Protein AF-A0A368GQ94-F1 (afdb_monomer_lite)

Sequence (490 aa):
MELLLSVICYHGDESFLEVWFEQVLTEELKRCPYFSVLSILLNSGTSHPFVESVNFSDLQELSHEGGHSSPRAQMTDLILTYLPSLHGRCTERQLRTAVDFVLRHGSETNNVSFTVAKLINCAGAVADDTLVCQLAADSVIRLVLEQLSASTSGCSVNIVEDQKLFKKEKQRVSEELSNSIDFFLDRSLKKTSALKAAATMLFASIFKSDDKLFAVCIRKMNALARRDDHTALSPAASTIIEAFFDDCLNSLEGLSNVAAIWRDVAAALQVFIVPIKGKSTNDLPHRLCRVLDFVEAPASYSWAWRDVVRLLVLFMSTNWELLDCEEKQQRKIVEKIRTFLSSVLSAVAWKDEEVVRRVSQRWSILFSCWEYIPRSVRPSLMKRLLSEEDLEFLRKLSRRIIVGKVKVDKAVLESALSFYLKYIPSLTDGARQLEEILNWEALVCLQRAGVPLDVALAQLSVGKSHSLQSSISASWMEITRNFCRLLRVL

Foldseek 3Di:
DVVVVVVVPDPDDPPVCVVCCCPVVVVVLLLVLLSLVVVLVPDPDPDDPSLVVRDLVCLVVQDPPDDCPGSLNVLLVVCLVCVLVCVVRHDLVNLLSSLLSNQVVCVVVVNNLVSLVSQLVSVLVVVVDLSSLQSNLVSVLVVLVVVVVVLVPDDDDDDDPVVVVSVVVVVVSVVVVLVSLVSLLVSLLVDDLSSLLSNLSSLLSNVVPDLVSVQSSLLSLLVSLVVCLDDQHDLVSLVSNVVSLVSVQVCCLVHPPSLVRLVSSLSSCLSSQQSNQQDPDPDVCCVFFVCLVVLPPDDQDQLGSSNLSSLLSRLQRGPQVVLLDDDPVSLVSLVSLLVSLVSNLVNDPPVDLVVCASSLSSLLSVLCSLVSRDPVRSLVSVLSSADPVRLVSLQVNLLCLLLPVHDYALSSVLSSVCSCVPHSCSNDPDPPALLVRPALSSVVVCVVNVHDCLVVVVRDDPVSLVVNVVVVVVDDDDSPPVVVVSSVVD

Organism: Ancylostoma caninum (NCBI:txid29170)

Radius of gyration: 31.91 Å; chains: 1; bounding box: 83×35×100 Å

pLDDT: mean 71.87, std 15.3, range [35.41, 94.12]

Secondary structure (DSSP, 8-state):
-HHHHHHHT--S-HHHHHHHIIIIIHHHHHH-HHHHHHHHHH--SS--GGGGG--GGGGGGS---SSTTSHHHHHHHHHHHHHHHHHTTS-HHHHHHHHHHHHHHHHHTT-HHHHHHHHHHHHTTSTT-HHHHHHHHHHHHHHHHHHHHHHHH--SS--SHHHHHHHHHHHHHHHHHHHHHHHHHHHHTTS-HHHHHHHHHHHHHHTTT-HHHHHHHHHHHHHHHTT-TT-PPPHHHHHHHHHHHHHHHHHTTT-TTHHHHHHHHHHHHHHHHHHHHS-S---HHHHHBTTHHHH---S-----HHHHHHHHHHHHHB-GGGGSS--HHHHHHHHHHHHHHHHHHHT---S-HHHHHHHHHHHHHHHHGGGGS-TTTHHHHHHHHS-HHHHHHHHHHHHHHHTTSS---HHHHHHHHHHHHHHHHHHSSS---GGGT--HHHHHHHHHTT---HHHHTTS-HHHHHHHHHHHTTS-SSSHHHHHHHTTT-

Structure (mmCIF, N/CA/C/O backbone):
data_AF-A0A368GQ94-F1
#
_entry.id   AF-A0A368GQ94-F1
#
loop_
_atom_site.group_PDB
_atom_site.id
_atom_site.type_symbol
_atom_site.label_atom_id
_atom_site.label_alt_id
_atom_site.label_comp_id
_atom_site.label_asym_id
_atom_site.label_entity_id
_atom_site.label_seq_id
_atom_site.pdbx_PDB_ins_code
_atom_site.Cartn_x
_atom_site.Cartn_y
_atom_site.Cartn_z
_atom_site.occupancy
_atom_site.B_iso_or_equiv
_atom_site.auth_seq_id
_atom_site.auth_comp_id
_atom_site.auth_asym_id
_atom_site.auth_atom_id
_atom_site.pdbx_PDB_model_num
ATOM 1 N N . MET A 1 1 ? 19.944 -0.666 -56.100 1.00 38.97 1 MET A N 1
ATOM 2 C CA . MET A 1 1 ? 20.494 -2.002 -56.423 1.00 38.97 1 MET A CA 1
ATOM 3 C C . MET A 1 1 ? 20.997 -2.055 -57.862 1.00 38.97 1 MET A C 1
ATOM 5 O O . MET A 1 1 ? 22.127 -2.472 -58.058 1.00 38.97 1 MET A O 1
ATOM 9 N N . GLU A 1 2 ? 20.232 -1.547 -58.837 1.00 36.56 2 GLU A N 1
ATOM 10 C CA . GLU A 1 2 ? 20.682 -1.409 -60.237 1.00 36.56 2 GLU A CA 1
ATOM 11 C C . GLU A 1 2 ? 21.963 -0.586 -60.372 1.00 36.56 2 GLU A C 1
ATOM 13 O O . GLU A 1 2 ? 22.887 -1.057 -61.016 1.00 36.56 2 GLU A O 1
ATOM 18 N N . LEU A 1 3 ? 22.078 0.541 -59.651 1.00 44.66 3 LEU A N 1
ATOM 19 C CA . LEU A 1 3 ? 23.307 1.343 -59.626 1.00 44.66 3 LEU A CA 1
ATOM 20 C C . LEU A 1 3 ? 24.533 0.509 -59.210 1.00 44.66 3 LEU A C 1
ATOM 22 O O . LEU A 1 3 ? 25.573 0.610 -59.845 1.00 44.66 3 LEU A O 1
ATOM 26 N N . LEU A 1 4 ? 24.367 -0.356 -58.197 1.00 44.31 4 LEU A N 1
ATOM 27 C CA . LEU A 1 4 ? 25.395 -1.240 -57.628 1.00 44.31 4 LEU A CA 1
ATOM 28 C C . LEU A 1 4 ? 25.777 -2.379 -58.593 1.00 44.31 4 LEU A C 1
ATOM 30 O O . LEU A 1 4 ? 26.937 -2.767 -58.663 1.00 44.31 4 LEU A O 1
ATOM 34 N N . LEU A 1 5 ? 24.809 -2.875 -59.371 1.00 42.53 5 LEU A N 1
ATOM 35 C CA . LEU A 1 5 ? 25.023 -3.871 -60.426 1.00 42.53 5 LEU A CA 1
ATOM 36 C C . LEU A 1 5 ? 25.717 -3.266 -61.654 1.00 42.53 5 LEU A C 1
ATOM 38 O O . LEU A 1 5 ? 26.592 -3.906 -62.227 1.00 42.53 5 LEU A O 1
ATOM 42 N N . SER A 1 6 ? 25.409 -2.017 -62.018 1.00 43.59 6 SER A N 1
ATOM 43 C CA . SER A 1 6 ? 26.108 -1.311 -63.100 1.00 43.59 6 SER A CA 1
ATOM 44 C C . SER A 1 6 ? 27.577 -1.002 -62.783 1.00 43.59 6 SER A C 1
ATOM 46 O O . SER A 1 6 ? 28.371 -0.893 -63.711 1.00 43.59 6 SER A O 1
ATOM 48 N N . VAL A 1 7 ? 27.963 -0.938 -61.501 1.00 43.91 7 VAL A N 1
ATOM 49 C CA . VAL A 1 7 ? 29.373 -0.779 -61.079 1.00 43.91 7 VAL A CA 1
ATOM 50 C C . VAL A 1 7 ? 30.170 -2.062 -61.284 1.00 43.91 7 VAL A C 1
ATOM 52 O O . VAL A 1 7 ? 31.312 -2.020 -61.723 1.00 43.91 7 VAL A O 1
ATOM 55 N N . ILE A 1 8 ? 29.560 -3.216 -61.004 1.00 43.12 8 ILE A N 1
ATOM 56 C CA . ILE A 1 8 ? 30.218 -4.526 -61.116 1.00 43.12 8 ILE A CA 1
ATOM 57 C C . ILE A 1 8 ? 30.464 -4.903 -62.591 1.00 43.12 8 ILE A C 1
ATOM 59 O O . ILE A 1 8 ? 31.364 -5.682 -62.890 1.00 43.12 8 ILE A O 1
ATOM 63 N N . CYS A 1 9 ? 29.700 -4.337 -63.531 1.00 41.34 9 CYS A N 1
ATOM 64 C CA . CYS A 1 9 ? 29.779 -4.678 -64.953 1.00 41.34 9 CYS A CA 1
ATOM 65 C C . CYS A 1 9 ? 30.718 -3.794 -65.801 1.00 41.34 9 CYS A C 1
ATOM 67 O O . CYS A 1 9 ? 30.824 -4.042 -67.002 1.00 41.34 9 CYS A O 1
ATOM 69 N N . TYR A 1 10 ? 31.401 -2.790 -65.237 1.00 43.69 10 TYR A N 1
ATOM 70 C CA . TYR A 1 10 ? 32.220 -1.841 -66.011 1.00 43.69 10 TYR A CA 1
ATOM 71 C C . TYR A 1 10 ? 33.730 -2.033 -65.755 1.00 43.69 10 TYR A C 1
ATOM 73 O O . TYR A 1 10 ? 34.324 -1.395 -64.894 1.00 43.69 10 TYR A O 1
ATOM 81 N N . HIS A 1 11 ? 34.365 -2.927 -66.520 1.00 44.81 11 HIS A N 1
ATOM 82 C CA . HIS A 1 11 ? 35.791 -3.298 -66.415 1.00 44.81 11 HIS A CA 1
ATOM 83 C C . HIS A 1 11 ? 36.669 -2.567 -67.456 1.00 44.81 11 HIS A C 1
ATOM 85 O O . HIS A 1 11 ? 37.309 -3.201 -68.293 1.00 44.81 11 HIS A O 1
ATOM 91 N N . GLY A 1 12 ? 36.645 -1.230 -67.476 1.00 46.06 12 GLY A N 1
ATOM 92 C CA . GLY A 1 12 ? 37.192 -0.473 -68.614 1.00 46.06 12 GLY A CA 1
ATOM 93 C C . GLY A 1 12 ? 38.326 0.512 -68.349 1.00 46.06 12 GLY A C 1
ATOM 94 O O . GLY A 1 12 ? 39.181 0.652 -69.216 1.00 46.06 12 GLY A O 1
ATOM 95 N N . ASP A 1 13 ? 38.345 1.218 -67.216 1.00 46.72 13 ASP A N 1
ATOM 96 C CA . ASP A 1 13 ? 39.348 2.268 -66.993 1.00 46.72 13 ASP A CA 1
ATOM 97 C C . ASP A 1 13 ? 39.469 2.595 -65.496 1.00 46.72 13 ASP A C 1
ATOM 99 O O . ASP A 1 13 ? 38.607 3.257 -64.916 1.00 46.72 13 ASP A O 1
ATOM 103 N N . GLU A 1 14 ? 40.498 2.053 -64.841 1.00 48.00 14 GLU A N 1
ATOM 104 C CA . GLU A 1 14 ? 40.585 1.987 -63.374 1.00 48.00 14 GLU A CA 1
ATOM 105 C C . GLU A 1 14 ? 40.880 3.345 -62.711 1.00 48.00 14 GLU A C 1
ATOM 107 O O . GLU A 1 14 ? 40.424 3.584 -61.602 1.00 48.00 14 GLU A O 1
ATOM 112 N N . SER A 1 15 ? 41.555 4.285 -63.381 1.00 49.44 15 SER A N 1
ATOM 113 C CA . SER A 1 15 ? 42.120 5.467 -62.695 1.00 49.44 15 SER A CA 1
ATOM 114 C C . SER A 1 15 ? 41.220 6.712 -62.645 1.00 49.44 15 SER A C 1
ATOM 116 O O . SER A 1 15 ? 41.278 7.480 -61.684 1.00 49.44 15 SER A O 1
ATOM 118 N N . PHE A 1 16 ? 40.367 6.932 -63.653 1.00 44.28 16 PHE A N 1
ATOM 119 C CA . PHE A 1 16 ? 39.435 8.071 -63.668 1.00 44.28 16 PHE A CA 1
ATOM 120 C C . PHE A 1 16 ? 38.139 7.755 -62.915 1.00 44.28 16 PHE A C 1
ATOM 122 O O . PHE A 1 16 ? 37.555 8.631 -62.273 1.00 44.28 16 PHE A O 1
ATOM 129 N N . LEU A 1 17 ? 37.710 6.489 -62.965 1.00 45.25 17 LEU A N 1
ATOM 130 C CA . LEU A 1 17 ? 36.562 6.018 -62.208 1.00 45.25 17 LEU A CA 1
ATOM 131 C C . LEU A 1 17 ? 36.881 5.979 -60.718 1.00 45.25 17 LEU A C 1
ATOM 133 O O . LEU A 1 17 ? 36.105 6.578 -60.003 1.00 45.25 17 LEU A O 1
ATOM 137 N N . GLU A 1 18 ? 38.005 5.433 -60.233 1.00 45.84 18 GLU A N 1
ATOM 138 C CA . GLU A 1 18 ? 38.290 5.362 -58.780 1.00 45.84 18 GLU A CA 1
ATOM 139 C C . GLU A 1 18 ? 38.105 6.700 -58.051 1.00 45.84 18 GLU A C 1
ATOM 141 O O . GLU A 1 18 ? 37.356 6.776 -57.082 1.00 45.84 18 GLU A O 1
ATOM 146 N N . VAL A 1 19 ? 38.696 7.782 -58.566 1.00 46.56 19 VAL A N 1
ATOM 147 C CA . VAL A 1 19 ? 38.655 9.099 -57.909 1.00 46.56 19 VAL A CA 1
ATOM 148 C C . VAL A 1 19 ? 37.279 9.760 -58.033 1.00 46.56 19 VAL A C 1
ATOM 150 O O . VAL A 1 19 ? 36.805 10.383 -57.084 1.00 46.56 19 VAL A O 1
ATOM 153 N N . TRP A 1 20 ? 36.600 9.622 -59.178 1.00 44.91 20 TRP A N 1
ATOM 154 C CA . TRP A 1 20 ? 35.266 10.200 -59.371 1.00 44.91 20 TRP A CA 1
ATOM 155 C C . TRP A 1 20 ? 34.172 9.377 -58.671 1.00 44.91 20 TRP A C 1
ATOM 157 O O . TRP A 1 20 ? 33.224 9.949 -58.143 1.00 44.91 20 TRP A O 1
ATOM 167 N N . PHE A 1 21 ? 34.321 8.053 -58.582 1.00 45.09 21 PHE A N 1
ATOM 168 C CA . PHE A 1 21 ? 33.450 7.154 -57.817 1.00 45.09 21 PHE A CA 1
ATOM 169 C C . PHE A 1 21 ? 33.631 7.367 -56.312 1.00 45.09 21 PHE A C 1
ATOM 171 O O . PHE A 1 21 ? 32.644 7.550 -55.601 1.00 45.09 21 PHE A O 1
ATOM 178 N N . GLU A 1 22 ? 34.872 7.424 -55.819 1.00 51.31 22 GLU A N 1
ATOM 179 C CA . GLU A 1 22 ? 35.147 7.721 -54.409 1.00 51.31 22 GLU A CA 1
ATOM 180 C C . GLU A 1 22 ? 34.763 9.144 -54.008 1.00 51.31 22 GLU A C 1
ATOM 182 O O . GLU A 1 22 ? 34.563 9.395 -52.823 1.00 51.31 22 GLU A O 1
ATOM 187 N N . GLN A 1 23 ? 34.649 10.098 -54.932 1.00 53.41 23 GLN A N 1
ATOM 188 C CA . GLN A 1 23 ? 34.221 11.452 -54.577 1.00 53.41 23 GLN A CA 1
ATOM 189 C C . GLN A 1 23 ? 32.723 11.658 -54.796 1.00 53.41 23 GLN A C 1
ATOM 191 O O . GLN A 1 23 ? 32.022 12.036 -53.864 1.00 53.41 23 GLN A O 1
ATOM 196 N N . VAL A 1 24 ? 32.197 11.378 -55.987 1.00 49.06 24 VAL A N 1
ATOM 197 C CA . VAL A 1 24 ? 30.806 11.695 -56.349 1.00 49.06 24 VAL A CA 1
ATOM 198 C C . VAL A 1 24 ? 29.825 10.657 -55.825 1.00 49.06 24 VAL A C 1
ATOM 200 O O . VAL A 1 24 ? 28.805 11.034 -55.247 1.00 49.06 24 VAL A O 1
ATOM 203 N N . LEU A 1 25 ? 30.131 9.360 -55.956 1.00 51.00 25 LEU A N 1
ATOM 204 C CA . LEU A 1 25 ? 29.285 8.339 -55.340 1.00 51.00 25 LEU A CA 1
ATOM 205 C C . LEU A 1 25 ? 29.385 8.427 -53.825 1.00 51.00 25 LEU A C 1
ATOM 207 O O . LEU A 1 25 ? 28.368 8.289 -53.170 1.00 51.00 25 LEU A O 1
ATOM 211 N N . THR A 1 26 ? 30.546 8.731 -53.249 1.00 60.94 26 THR A N 1
ATOM 212 C CA . THR A 1 26 ? 30.624 8.928 -51.798 1.00 60.94 26 THR A CA 1
ATOM 213 C C . THR A 1 26 ? 29.802 10.133 -51.351 1.00 60.94 26 THR A C 1
ATOM 215 O O . THR A 1 26 ? 29.112 10.009 -50.352 1.00 60.94 26 THR A O 1
ATOM 218 N N . GLU A 1 27 ? 29.789 11.265 -52.065 1.00 60.91 27 GLU A N 1
ATOM 219 C CA . GLU A 1 27 ? 28.934 12.416 -51.714 1.00 60.91 27 GLU A CA 1
ATOM 220 C C . GLU A 1 27 ? 27.429 12.140 -51.878 1.00 60.91 27 GLU A C 1
ATOM 222 O O . GLU A 1 27 ? 26.647 12.494 -50.998 1.00 60.91 27 GLU A O 1
ATOM 227 N N . GLU A 1 28 ? 26.995 11.450 -52.936 1.00 60.22 28 GLU A N 1
ATOM 228 C CA . GLU A 1 28 ? 25.575 11.093 -53.108 1.00 60.22 28 GLU A CA 1
ATOM 229 C C . GLU A 1 28 ? 25.138 9.929 -52.200 1.00 60.22 28 GLU A C 1
ATOM 231 O O . GLU A 1 28 ? 24.045 9.942 -51.634 1.00 60.22 28 GLU A O 1
ATOM 236 N N . LEU A 1 29 ? 26.005 8.940 -51.965 1.00 60.94 29 LEU A N 1
ATOM 237 C CA . LEU A 1 29 ? 25.765 7.878 -50.985 1.00 60.94 29 LEU A CA 1
ATOM 238 C C . LEU A 1 29 ? 25.781 8.433 -49.554 1.00 60.94 29 LEU A C 1
ATOM 240 O O . LEU A 1 29 ? 24.984 7.974 -48.742 1.00 60.94 29 LEU A O 1
ATOM 244 N N . LYS A 1 30 ? 26.599 9.451 -49.245 1.00 60.06 30 LYS A N 1
ATOM 245 C CA . LYS A 1 30 ? 26.559 10.190 -47.965 1.00 60.06 30 LYS A CA 1
ATOM 246 C C . LYS A 1 30 ? 25.212 10.878 -47.740 1.00 60.06 30 LYS A C 1
ATOM 248 O O . LYS A 1 30 ? 24.785 11.007 -46.596 1.00 60.06 30 LYS A O 1
ATOM 253 N N . ARG A 1 31 ? 24.539 11.316 -48.810 1.00 63.47 31 ARG A N 1
ATOM 254 C CA . ARG A 1 31 ? 23.189 11.898 -48.737 1.00 63.47 31 ARG A CA 1
ATOM 255 C C . ARG A 1 31 ? 22.095 10.851 -48.591 1.00 63.47 31 ARG A C 1
ATOM 257 O O . ARG A 1 31 ? 20.986 11.194 -48.200 1.00 63.47 31 ARG A O 1
ATOM 264 N N . CYS A 1 32 ? 22.378 9.583 -48.889 1.00 70.00 32 CYS A N 1
ATOM 265 C CA . CYS A 1 32 ? 21.409 8.517 -48.712 1.00 70.00 32 CYS A CA 1
ATOM 266 C C . CYS A 1 32 ? 21.390 8.056 -47.243 1.00 70.00 32 CYS A C 1
ATOM 268 O O . CYS A 1 32 ? 22.355 7.434 -46.785 1.00 70.00 32 CYS A O 1
ATOM 270 N N . PRO A 1 33 ? 20.272 8.231 -46.512 1.00 66.88 33 PRO A N 1
ATOM 271 C CA . PRO A 1 33 ? 20.179 7.852 -45.098 1.00 66.88 33 PRO A CA 1
ATOM 272 C C . PRO A 1 33 ? 20.474 6.365 -44.871 1.00 66.88 33 PRO A C 1
ATOM 274 O O . PRO A 1 33 ? 20.993 5.969 -43.826 1.00 66.88 33 PRO A O 1
ATOM 277 N N . TYR A 1 34 ? 20.183 5.541 -45.886 1.00 69.56 34 TYR A N 1
ATOM 278 C CA . TYR A 1 34 ? 20.464 4.114 -45.878 1.00 69.56 34 TYR A CA 1
ATOM 279 C C . TYR A 1 34 ? 21.963 3.808 -45.779 1.00 69.56 34 TYR A C 1
ATOM 281 O O . TYR A 1 34 ? 22.401 3.047 -44.915 1.00 69.56 34 TYR A O 1
ATOM 289 N N . PHE A 1 35 ? 22.761 4.440 -46.636 1.00 70.44 35 PHE A N 1
ATOM 290 C CA . PHE A 1 35 ? 24.208 4.245 -46.684 1.00 70.44 35 PHE A CA 1
ATOM 291 C C . PHE A 1 35 ? 24.924 4.909 -45.509 1.00 70.44 35 PHE A C 1
ATOM 293 O O . PHE A 1 35 ? 25.956 4.408 -45.066 1.00 70.44 35 PHE A O 1
ATOM 300 N N . SER A 1 36 ? 24.354 5.964 -44.933 1.00 67.56 36 SER A N 1
ATOM 301 C CA . SER A 1 36 ? 24.913 6.610 -43.746 1.00 67.56 36 SER A CA 1
ATOM 302 C C . SER A 1 36 ? 24.890 5.698 -42.517 1.00 67.56 36 SER A C 1
ATOM 304 O O . SER A 1 36 ? 25.900 5.583 -41.827 1.00 67.56 36 SER A O 1
ATOM 306 N N . VAL A 1 37 ? 23.809 4.949 -42.277 1.00 66.19 37 VAL A N 1
ATOM 307 C CA . VAL A 1 37 ? 23.797 3.943 -41.193 1.00 66.19 37 VAL A CA 1
ATOM 308 C C . VAL A 1 37 ? 24.712 2.766 -41.525 1.00 66.19 37 VAL A C 1
ATOM 310 O O . VAL A 1 37 ? 25.451 2.290 -40.665 1.00 66.19 37 VAL A O 1
ATOM 313 N N . LEU A 1 38 ? 24.720 2.320 -42.783 1.00 69.62 38 LEU A N 1
ATOM 314 C CA . LEU A 1 38 ? 25.567 1.214 -43.229 1.00 69.62 38 LEU A CA 1
ATOM 315 C C . LEU A 1 38 ? 27.065 1.544 -43.111 1.00 69.62 38 LEU A C 1
ATOM 317 O O . LEU A 1 38 ? 27.851 0.688 -42.717 1.00 69.62 38 LEU A O 1
ATOM 321 N N . SER A 1 39 ? 27.464 2.789 -43.370 1.00 66.56 39 SER A N 1
ATOM 322 C CA . SER A 1 39 ? 28.856 3.238 -43.240 1.00 66.56 39 SER A CA 1
ATOM 323 C C . SER A 1 39 ? 29.331 3.281 -41.783 1.00 66.56 39 SER A C 1
ATOM 325 O O . SER A 1 39 ? 30.476 2.925 -41.510 1.00 66.56 39 SER A O 1
ATOM 327 N N . ILE A 1 40 ? 28.454 3.610 -40.826 1.00 65.69 40 ILE A N 1
ATOM 328 C CA . ILE A 1 40 ? 28.753 3.500 -39.385 1.00 65.69 40 ILE A CA 1
ATOM 329 C C . ILE A 1 40 ? 28.998 2.033 -38.988 1.00 65.69 40 ILE A C 1
ATOM 331 O O . ILE A 1 40 ? 29.872 1.735 -38.168 1.00 65.69 40 ILE A O 1
ATOM 335 N N . LEU A 1 41 ? 28.244 1.103 -39.580 1.00 63.56 41 LEU A N 1
ATOM 336 C CA . LEU A 1 41 ? 28.373 -0.329 -39.306 1.00 63.56 41 LEU A CA 1
ATOM 337 C C . LEU A 1 41 ? 29.641 -0.934 -39.911 1.00 63.56 41 LEU A C 1
ATOM 339 O O . LEU A 1 41 ? 30.338 -1.700 -39.239 1.00 63.56 41 LEU A O 1
ATOM 343 N N . LEU A 1 42 ? 29.952 -0.568 -41.155 1.00 63.72 42 LEU A N 1
ATOM 344 C CA . LEU A 1 42 ? 31.095 -1.097 -41.899 1.00 63.72 42 LEU A CA 1
ATOM 345 C C . LEU A 1 42 ? 32.439 -0.493 -41.466 1.00 63.72 42 LEU A C 1
ATOM 347 O O . LEU A 1 42 ? 33.466 -1.153 -41.609 1.00 63.72 42 LEU A O 1
ATOM 351 N N . ASN A 1 43 ? 32.462 0.710 -40.887 1.00 65.69 43 ASN A N 1
ATOM 352 C CA . ASN A 1 43 ? 33.703 1.319 -40.409 1.00 65.69 43 ASN A CA 1
ATOM 353 C C . ASN A 1 43 ? 34.148 0.718 -39.067 1.00 65.69 43 ASN A C 1
ATOM 355 O O . ASN A 1 43 ? 33.641 1.060 -37.999 1.00 65.69 43 ASN A O 1
ATOM 359 N N . SER A 1 44 ? 35.125 -0.190 -39.120 1.00 46.50 44 SER A N 1
ATOM 360 C CA . SER A 1 44 ? 35.720 -0.866 -37.957 1.00 46.50 44 SER A CA 1
ATOM 361 C C . SER A 1 44 ? 36.938 -0.151 -37.350 1.00 46.50 44 SER A C 1
ATOM 363 O O . SER A 1 44 ? 37.534 -0.684 -36.416 1.00 46.50 44 SER A O 1
ATOM 365 N N . GLY A 1 45 ? 37.334 1.016 -37.870 1.00 49.81 45 GLY A N 1
ATOM 366 C CA . GLY A 1 45 ? 38.562 1.730 -37.496 1.00 49.81 45 GLY A CA 1
ATOM 367 C C . GLY A 1 45 ? 38.305 3.070 -36.804 1.00 49.81 45 GLY A C 1
ATOM 368 O O . GLY A 1 45 ? 37.387 3.802 -37.163 1.00 49.81 45 GLY A O 1
ATOM 369 N N . THR A 1 46 ? 39.123 3.374 -35.797 1.00 46.25 46 THR A N 1
ATOM 370 C CA . THR A 1 46 ? 39.064 4.566 -34.941 1.00 46.25 46 THR A CA 1
ATOM 371 C C . THR A 1 46 ? 38.971 5.883 -35.715 1.00 46.25 46 THR A C 1
ATOM 373 O O . THR A 1 46 ? 39.797 6.161 -36.581 1.00 46.25 46 THR A O 1
ATOM 376 N N . SER A 1 47 ? 38.002 6.711 -35.302 1.00 48.50 47 SER A N 1
ATOM 377 C CA . SER A 1 47 ? 37.929 8.166 -35.505 1.00 48.50 47 SER A CA 1
ATOM 378 C C . SER A 1 47 ? 38.060 8.651 -36.951 1.00 48.50 47 SER A C 1
ATOM 380 O O . SER A 1 47 ? 39.028 9.323 -37.301 1.00 48.50 47 SER A O 1
ATOM 382 N N . HIS A 1 48 ? 37.038 8.396 -37.770 1.00 49.47 48 HIS A N 1
ATOM 383 C CA . HIS A 1 48 ? 36.789 9.248 -38.931 1.00 49.47 48 HIS A CA 1
ATOM 384 C C . HIS A 1 48 ? 35.818 10.379 -38.537 1.00 49.47 48 HIS A C 1
ATOM 386 O O . HIS A 1 48 ? 34.759 10.079 -37.979 1.00 49.47 48 HIS A O 1
ATOM 392 N N . PRO A 1 49 ? 36.102 11.655 -38.874 1.00 52.09 49 PRO A N 1
ATOM 393 C CA . PRO A 1 49 ? 35.204 12.797 -38.626 1.00 52.09 49 PRO A CA 1
ATOM 394 C C . PRO A 1 49 ? 33.819 12.673 -39.294 1.00 52.09 49 PRO A C 1
ATOM 396 O O . PRO A 1 49 ? 32.921 13.458 -39.015 1.00 52.09 49 PRO A O 1
ATOM 399 N N . PHE A 1 50 ? 33.619 11.666 -40.149 1.00 50.47 50 PHE A N 1
ATOM 400 C CA . PHE A 1 50 ? 32.352 11.389 -40.829 1.00 50.47 50 PHE A CA 1
ATOM 401 C C . PHE A 1 50 ? 31.232 10.892 -39.908 1.00 50.47 50 PHE A C 1
ATOM 403 O O . PHE A 1 50 ? 30.062 11.052 -40.244 1.00 50.47 50 PHE A O 1
ATOM 410 N N . VAL A 1 51 ? 31.544 10.304 -38.748 1.00 52.25 51 VAL A N 1
ATOM 411 C CA . VAL A 1 51 ? 30.500 9.787 -37.843 1.00 52.25 51 VAL A CA 1
ATOM 412 C C . VAL A 1 51 ? 29.707 10.929 -37.195 1.00 52.25 51 VAL A C 1
ATOM 414 O O . VAL A 1 51 ? 28.530 10.753 -36.896 1.00 52.25 51 VAL A O 1
ATOM 417 N N . GLU A 1 52 ? 30.292 12.121 -37.046 1.00 50.78 52 GLU A N 1
ATOM 418 C CA . GLU A 1 52 ? 29.603 13.291 -36.482 1.00 50.78 52 GLU A CA 1
ATOM 419 C C . GLU A 1 52 ? 28.633 13.967 -37.466 1.00 50.78 52 GLU A C 1
ATOM 421 O O . GLU A 1 52 ? 27.724 14.670 -37.029 1.00 50.78 52 GLU A O 1
ATOM 426 N N . SER A 1 53 ? 28.765 13.730 -38.778 1.00 55.06 53 SER A N 1
ATOM 427 C CA . SER A 1 53 ? 27.926 14.372 -39.801 1.00 55.06 53 SER A CA 1
ATOM 428 C C . SER A 1 53 ? 26.695 13.560 -40.213 1.00 55.06 53 SER A C 1
ATOM 430 O O . SER A 1 53 ? 25.894 14.045 -41.010 1.00 55.06 53 SER A O 1
ATOM 432 N N . VAL A 1 54 ? 26.524 12.329 -39.714 1.00 59.94 54 VAL A N 1
ATOM 433 C CA . VAL A 1 54 ? 25.351 11.511 -40.056 1.00 59.94 54 VAL A CA 1
ATOM 434 C C . VAL A 1 54 ? 24.129 12.024 -39.304 1.00 59.94 54 VAL A C 1
ATOM 436 O O . VAL A 1 54 ? 23.974 11.802 -38.097 1.00 59.94 54 VAL A O 1
ATOM 439 N N . ASN A 1 55 ? 23.242 12.688 -40.041 1.00 66.25 55 ASN A N 1
ATOM 440 C CA . ASN A 1 55 ? 21.975 13.157 -39.522 1.00 66.25 55 ASN A CA 1
ATOM 441 C C . ASN A 1 55 ? 20.925 12.041 -39.587 1.00 66.25 55 ASN A C 1
ATOM 443 O O . ASN A 1 55 ? 20.274 11.799 -40.599 1.00 66.25 55 ASN A O 1
ATOM 447 N N . PHE A 1 56 ? 20.737 11.343 -38.470 1.00 66.50 56 PHE A N 1
ATOM 448 C CA . PHE A 1 56 ? 19.740 10.276 -38.371 1.00 66.50 56 PHE A CA 1
ATOM 449 C C . PHE A 1 56 ? 18.290 10.774 -38.554 1.00 66.50 56 PHE A C 1
ATOM 451 O O . PHE A 1 56 ? 17.394 9.940 -38.685 1.00 66.50 56 PHE A O 1
ATOM 458 N N . SER A 1 57 ? 18.016 12.091 -38.577 1.00 67.62 57 SER A N 1
ATOM 459 C CA . SER A 1 57 ? 16.674 12.584 -38.932 1.00 67.62 57 SER A CA 1
ATOM 460 C C . SER A 1 57 ? 16.277 12.209 -40.354 1.00 67.62 57 SER A C 1
ATOM 462 O O . SER A 1 57 ? 15.097 11.983 -40.607 1.00 67.62 57 SER A O 1
ATOM 464 N N . ASP A 1 58 ? 17.258 12.059 -41.240 1.00 75.31 58 ASP A N 1
ATOM 465 C CA . ASP A 1 58 ? 17.039 11.800 -42.661 1.00 75.31 58 ASP A CA 1
ATOM 466 C C . ASP A 1 58 ? 16.510 10.369 -42.875 1.00 75.31 58 ASP A C 1
ATOM 468 O O . ASP A 1 58 ? 15.885 10.061 -43.886 1.00 75.31 58 ASP A O 1
ATOM 472 N N . LEU A 1 59 ? 16.638 9.488 -41.869 1.00 74.44 59 LEU A N 1
ATOM 473 C CA . LEU A 1 59 ? 15.973 8.181 -41.862 1.00 74.44 59 LEU A CA 1
ATOM 474 C C . LEU A 1 59 ? 14.453 8.299 -42.001 1.00 74.44 59 LEU A C 1
ATOM 476 O O . LEU A 1 59 ? 13.817 7.399 -42.549 1.00 74.44 59 LEU A O 1
ATOM 480 N N . GLN A 1 60 ? 13.860 9.399 -41.531 1.00 72.69 60 GLN A N 1
ATOM 481 C CA . GLN A 1 60 ? 12.417 9.621 -41.632 1.00 72.69 60 GLN A CA 1
ATOM 482 C C . GLN A 1 60 ? 11.961 9.856 -43.077 1.00 72.69 60 GLN A C 1
ATOM 484 O O . GLN A 1 60 ? 10.790 9.611 -43.366 1.00 72.69 60 GLN A O 1
ATOM 489 N N . GLU A 1 61 ? 12.871 10.248 -43.971 1.00 79.19 61 GLU A N 1
ATOM 490 C CA . GLU A 1 61 ? 12.606 10.514 -45.390 1.00 79.19 61 GLU A CA 1
ATOM 491 C C . GLU A 1 61 ? 12.636 9.244 -46.256 1.00 79.19 61 GLU A C 1
ATOM 493 O O . GLU A 1 61 ? 12.268 9.280 -47.430 1.00 79.19 61 GLU A O 1
ATOM 498 N N . LEU A 1 62 ? 13.039 8.096 -45.692 1.00 80.69 62 LEU A N 1
ATOM 499 C CA . LEU A 1 62 ? 13.003 6.818 -46.404 1.00 80.69 62 LEU A CA 1
ATOM 500 C C . LEU A 1 62 ? 11.565 6.474 -46.823 1.00 80.69 62 LEU A C 1
ATOM 502 O O . LEU A 1 62 ? 10.635 6.559 -46.013 1.00 80.69 62 LEU A O 1
ATOM 506 N N . SER A 1 63 ? 11.402 6.046 -48.080 1.00 74.94 63 SER A N 1
ATOM 507 C CA . SER A 1 63 ? 10.097 5.815 -48.706 1.00 74.94 63 SER 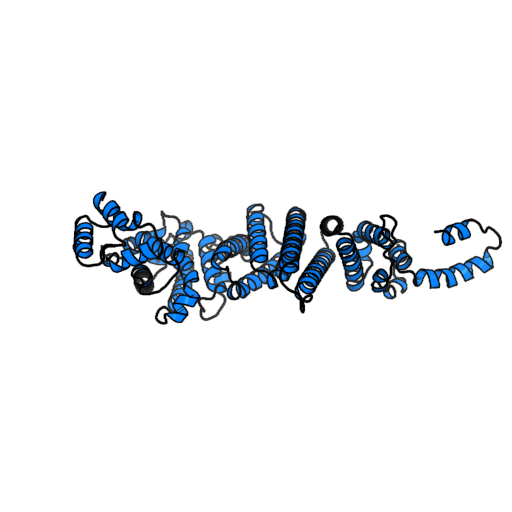A CA 1
ATOM 508 C C . SER A 1 63 ? 9.234 4.791 -47.954 1.00 74.94 63 SER A C 1
ATOM 510 O O . SER A 1 63 ? 9.713 3.780 -47.434 1.00 74.94 63 SER A O 1
ATOM 512 N N . HIS A 1 64 ? 7.925 5.058 -47.920 1.00 71.00 64 HIS A N 1
ATOM 513 C CA . HIS A 1 64 ? 6.905 4.228 -47.266 1.00 71.00 64 HIS A CA 1
ATOM 514 C C . HIS A 1 64 ? 6.380 3.079 -48.143 1.00 71.00 64 HIS A C 1
ATOM 516 O O . HIS A 1 64 ? 5.309 2.546 -47.858 1.00 71.00 64 HIS A O 1
ATOM 522 N N . GLU A 1 65 ? 7.075 2.701 -49.219 1.00 70.56 65 GLU A N 1
ATOM 523 C CA . GLU A 1 65 ? 6.572 1.685 -50.153 1.00 70.56 65 GLU A CA 1
ATOM 524 C C . GLU A 1 65 ? 6.227 0.384 -49.411 1.00 70.56 65 GLU A C 1
ATOM 526 O O . GLU A 1 65 ? 7.077 -0.243 -48.784 1.00 70.56 65 GLU A O 1
ATOM 531 N N . GLY A 1 66 ? 4.939 0.031 -49.403 1.00 53.66 66 GLY A N 1
ATOM 532 C CA . GLY A 1 66 ? 4.377 -0.968 -48.499 1.00 53.66 66 GLY A CA 1
ATOM 533 C C . GLY A 1 66 ? 4.828 -2.386 -48.838 1.00 53.66 66 GLY A C 1
ATOM 534 O O . GLY A 1 66 ? 4.298 -3.008 -49.754 1.00 53.66 66 GLY A O 1
ATOM 535 N N . GLY A 1 67 ? 5.780 -2.917 -48.074 1.00 66.31 67 GLY A N 1
ATOM 536 C CA . GLY A 1 67 ? 6.217 -4.309 -48.163 1.00 66.31 67 GLY A CA 1
ATOM 537 C C . GLY A 1 67 ? 7.413 -4.621 -47.262 1.00 66.31 67 GLY A C 1
ATOM 538 O O . GLY A 1 67 ? 8.134 -3.724 -46.819 1.00 66.31 67 GLY A O 1
ATOM 539 N N . HIS A 1 68 ? 7.662 -5.912 -47.017 1.00 60.75 68 HIS A N 1
ATOM 540 C CA . HIS A 1 68 ? 8.838 -6.399 -46.272 1.00 60.75 68 HIS A CA 1
ATOM 541 C C . HIS A 1 68 ? 10.180 -6.048 -46.943 1.00 60.75 68 HIS A C 1
ATOM 543 O O . HIS A 1 68 ? 11.228 -6.137 -46.315 1.00 60.75 68 HIS A O 1
ATOM 549 N N . SER A 1 69 ? 10.150 -5.624 -48.207 1.00 70.25 69 SER A N 1
ATOM 550 C CA . SER A 1 69 ? 11.302 -5.153 -48.977 1.00 70.25 69 SER A CA 1
ATOM 551 C C . SER A 1 69 ? 11.487 -3.633 -48.948 1.00 70.25 69 SER A C 1
ATOM 553 O O . SER A 1 69 ? 12.335 -3.127 -49.679 1.00 70.25 69 SER A O 1
ATOM 555 N N . SER A 1 70 ? 10.708 -2.896 -48.148 1.00 83.88 70 SER A N 1
ATOM 556 C CA . SER A 1 70 ? 10.849 -1.441 -48.068 1.00 83.88 70 SER A CA 1
ATOM 557 C C . SER A 1 70 ? 12.212 -1.044 -47.483 1.00 83.88 70 SER A C 1
ATOM 559 O O . SER A 1 70 ? 12.707 -1.713 -46.566 1.00 83.88 70 SER A O 1
ATOM 561 N N . PRO A 1 71 ? 12.815 0.068 -47.942 1.00 79.88 71 PRO A N 1
ATOM 562 C CA . PRO A 1 71 ? 14.049 0.587 -47.356 1.00 79.88 71 PRO A CA 1
ATOM 563 C C . PRO A 1 71 ? 13.931 0.832 -45.844 1.00 79.88 71 PRO A C 1
ATOM 565 O O . PRO A 1 71 ? 14.893 0.612 -45.111 1.00 79.88 71 PRO A O 1
ATOM 568 N N . ARG A 1 72 ? 12.739 1.217 -45.353 1.00 85.56 72 ARG A N 1
ATOM 569 C CA . ARG A 1 72 ? 12.464 1.389 -43.915 1.00 85.56 72 ARG A CA 1
ATOM 570 C C . ARG A 1 72 ? 12.500 0.071 -43.141 1.00 85.56 72 ARG A C 1
ATOM 572 O O . ARG A 1 72 ? 13.082 0.033 -42.057 1.00 85.56 72 ARG A O 1
ATOM 579 N N . ALA A 1 73 ? 11.920 -0.999 -43.688 1.00 84.94 73 ALA A N 1
ATOM 580 C CA . ALA A 1 73 ? 11.935 -2.320 -43.058 1.00 84.94 73 ALA A CA 1
ATOM 581 C C . ALA A 1 73 ? 13.358 -2.890 -43.006 1.00 84.94 73 ALA A C 1
ATOM 583 O O . ALA A 1 73 ? 13.813 -3.309 -41.942 1.00 84.94 73 ALA A O 1
ATOM 584 N N . GLN A 1 74 ? 14.096 -2.804 -44.119 1.00 83.44 74 GLN A N 1
ATOM 585 C CA . GLN A 1 74 ? 15.498 -3.230 -44.186 1.00 83.44 74 GLN A CA 1
ATOM 586 C C . GLN A 1 74 ? 16.371 -2.446 -43.205 1.00 83.44 74 GLN A C 1
ATOM 588 O O . GLN A 1 74 ? 17.163 -3.036 -42.475 1.00 83.44 74 GLN A O 1
ATOM 593 N N . MET A 1 75 ? 16.187 -1.124 -43.135 1.00 85.31 75 MET A N 1
ATOM 594 C CA . MET A 1 75 ? 16.901 -0.279 -42.182 1.00 85.31 75 MET A CA 1
ATOM 595 C C . MET A 1 75 ? 16.553 -0.621 -40.732 1.00 85.31 75 MET A C 1
ATOM 597 O O . MET A 1 75 ? 17.432 -0.686 -39.878 1.00 85.31 75 MET A O 1
ATOM 601 N N . THR A 1 76 ? 15.277 -0.877 -40.447 1.00 86.19 76 THR A N 1
ATOM 602 C CA . THR A 1 76 ? 14.833 -1.289 -39.113 1.00 86.19 76 THR A CA 1
ATOM 603 C C . THR A 1 76 ? 15.498 -2.596 -38.695 1.00 86.19 76 THR A C 1
ATOM 605 O O . THR A 1 76 ? 16.043 -2.679 -37.594 1.00 86.19 76 THR A O 1
ATOM 608 N N . ASP A 1 77 ? 15.517 -3.602 -39.571 1.00 84.50 77 ASP A N 1
ATOM 609 C CA . ASP A 1 77 ? 16.186 -4.872 -39.291 1.00 84.50 77 ASP A CA 1
ATOM 610 C C . ASP A 1 77 ? 17.707 -4.708 -39.162 1.00 84.50 77 ASP A C 1
ATOM 612 O O . ASP A 1 77 ? 18.309 -5.333 -38.288 1.00 84.50 77 ASP A O 1
ATOM 616 N N . LEU A 1 78 ? 18.328 -3.831 -39.956 1.00 83.62 78 LEU A N 1
ATOM 617 C CA . LEU A 1 78 ? 19.753 -3.509 -39.867 1.00 83.62 78 LEU A CA 1
ATOM 618 C C . LEU A 1 78 ? 20.097 -2.874 -38.508 1.00 83.62 78 LEU A C 1
ATOM 620 O O . LEU A 1 78 ? 20.976 -3.367 -37.802 1.00 83.62 78 LEU A O 1
ATOM 624 N N . ILE A 1 79 ? 19.367 -1.828 -38.101 1.00 85.00 79 ILE A N 1
ATOM 625 C CA . ILE A 1 79 ? 19.556 -1.165 -36.802 1.00 85.00 79 ILE A CA 1
ATOM 626 C C . ILE A 1 79 ? 19.360 -2.169 -35.670 1.00 85.00 79 ILE A C 1
ATOM 628 O O . ILE A 1 79 ? 20.194 -2.240 -34.774 1.00 85.00 79 ILE A O 1
ATOM 632 N N . LEU A 1 80 ? 18.292 -2.972 -35.711 1.00 82.94 80 LEU A N 1
ATOM 633 C CA . LEU A 1 80 ? 18.024 -3.982 -34.689 1.00 82.94 80 LEU A CA 1
ATOM 634 C C . LEU A 1 80 ? 19.148 -5.018 -34.612 1.00 82.94 80 LEU A C 1
ATOM 636 O O . LEU A 1 80 ? 19.611 -5.327 -33.518 1.00 82.94 80 LEU A O 1
ATOM 640 N N . THR A 1 81 ? 19.617 -5.523 -35.751 1.00 83.06 81 THR A N 1
ATOM 641 C CA . THR A 1 81 ? 20.661 -6.558 -35.811 1.00 83.06 81 THR A CA 1
ATOM 642 C C . THR A 1 81 ? 21.989 -6.063 -35.243 1.00 83.06 81 THR A C 1
ATOM 644 O O . THR A 1 81 ? 22.668 -6.805 -34.535 1.00 83.06 81 THR A O 1
ATOM 647 N N . TYR A 1 82 ? 22.343 -4.803 -35.503 1.00 81.44 82 TYR A N 1
ATOM 648 C CA . TYR A 1 82 ? 23.646 -4.248 -35.141 1.00 81.44 82 TYR A CA 1
ATOM 649 C C . TYR A 1 82 ? 23.617 -3.242 -33.984 1.00 81.44 82 TYR A C 1
ATOM 651 O O . TYR A 1 82 ? 24.645 -2.638 -33.674 1.00 81.44 82 TYR A O 1
ATOM 659 N N . LEU A 1 83 ? 22.483 -3.087 -33.295 1.00 81.06 83 LEU A N 1
ATOM 660 C CA . LEU A 1 83 ? 22.344 -2.187 -32.146 1.00 81.06 83 LEU A CA 1
ATOM 661 C C . LEU A 1 83 ? 23.455 -2.365 -31.089 1.00 81.06 83 LEU A C 1
ATOM 663 O O . LEU A 1 83 ? 23.984 -1.348 -30.634 1.00 81.06 83 LEU A O 1
ATOM 667 N N . PRO A 1 84 ? 23.890 -3.598 -30.738 1.00 78.06 84 PRO A N 1
ATOM 668 C CA . PRO A 1 84 ? 25.005 -3.790 -29.809 1.00 78.06 84 PRO A CA 1
ATOM 669 C C . PRO A 1 84 ? 26.319 -3.152 -30.269 1.00 78.06 84 PRO A C 1
ATOM 671 O O . PRO A 1 84 ? 27.078 -2.632 -29.457 1.00 78.06 84 PRO A O 1
ATOM 674 N N . SER A 1 85 ? 26.587 -3.166 -31.575 1.00 76.00 85 SER A N 1
ATOM 675 C CA . SER A 1 85 ? 27.793 -2.579 -32.162 1.00 76.00 85 SER A CA 1
ATOM 676 C C . SER A 1 85 ? 27.673 -1.067 -32.345 1.00 76.00 85 SER A C 1
ATOM 678 O O . SER A 1 85 ? 28.666 -0.359 -32.187 1.00 76.00 85 SER A O 1
ATOM 680 N N . LEU A 1 86 ? 26.468 -0.566 -32.641 1.00 75.44 86 LEU A N 1
ATOM 681 C CA . LEU A 1 86 ? 26.184 0.869 -32.724 1.00 75.44 86 LEU A CA 1
ATOM 682 C C . LEU A 1 86 ? 26.381 1.555 -31.373 1.00 75.44 86 LEU A C 1
ATOM 684 O O . LEU A 1 86 ? 26.871 2.680 -31.332 1.00 75.44 86 LEU A O 1
ATOM 688 N N . HIS A 1 87 ? 26.051 0.871 -30.275 1.00 74.88 87 HIS A N 1
ATOM 689 C CA . HIS A 1 87 ? 26.145 1.433 -28.932 1.00 74.88 87 HIS A CA 1
ATOM 690 C C . HIS A 1 87 ? 27.524 2.043 -28.621 1.00 74.88 87 HIS A C 1
ATOM 692 O O . HIS A 1 87 ? 27.608 3.179 -28.172 1.00 74.88 87 HIS A O 1
ATOM 698 N N . GLY A 1 88 ? 28.612 1.326 -28.920 1.00 73.69 88 GLY A N 1
ATOM 699 C CA . GLY A 1 88 ? 29.974 1.809 -28.659 1.00 73.69 88 GLY A CA 1
ATOM 700 C C . GLY A 1 88 ? 30.528 2.784 -29.704 1.00 73.69 88 GLY A C 1
ATOM 701 O O . GLY A 1 88 ? 31.669 3.221 -29.573 1.00 73.69 88 GLY A O 1
ATOM 702 N N . ARG A 1 89 ? 29.773 3.078 -30.771 1.00 74.75 89 ARG A N 1
ATOM 703 C CA . ARG A 1 89 ? 30.244 3.847 -31.939 1.00 74.75 89 ARG A CA 1
ATOM 704 C C . ARG A 1 89 ? 29.434 5.108 -32.220 1.00 74.75 89 ARG A C 1
ATOM 706 O O . ARG A 1 89 ? 29.901 5.973 -32.954 1.00 74.75 89 ARG A O 1
ATOM 713 N N . CYS A 1 90 ? 28.231 5.205 -31.671 1.00 74.75 90 CYS A N 1
ATOM 714 C CA . CYS A 1 90 ? 27.322 6.319 -31.881 1.00 74.75 90 CYS A CA 1
ATOM 715 C C . CYS A 1 90 ? 27.245 7.205 -30.638 1.00 74.75 90 CYS A C 1
ATOM 717 O O . CYS A 1 90 ? 27.325 6.736 -29.506 1.00 74.75 90 CYS A O 1
ATOM 719 N N . THR A 1 91 ? 27.014 8.498 -30.853 1.00 79.75 91 THR A N 1
ATOM 720 C CA . THR A 1 91 ? 26.625 9.405 -29.767 1.00 79.75 91 THR A CA 1
ATOM 721 C C . THR A 1 91 ? 25.240 9.033 -29.223 1.00 79.75 91 THR A C 1
ATOM 723 O O . THR A 1 91 ? 24.415 8.446 -29.931 1.00 79.75 91 THR A O 1
ATOM 726 N N . GLU A 1 92 ? 24.931 9.440 -27.988 1.00 75.88 92 GLU A N 1
ATOM 727 C CA . GLU A 1 92 ? 23.608 9.230 -27.380 1.00 75.88 92 GLU A CA 1
ATOM 728 C C . GLU A 1 92 ? 22.471 9.743 -28.282 1.00 75.88 92 GLU A C 1
ATOM 730 O O . GLU A 1 92 ? 21.460 9.068 -28.482 1.00 75.88 92 GLU A O 1
ATOM 735 N N . ARG A 1 93 ? 22.656 10.921 -28.891 1.00 77.44 93 ARG A N 1
ATOM 736 C CA . ARG A 1 93 ? 21.674 11.532 -29.798 1.00 77.44 93 ARG A CA 1
ATOM 737 C C . ARG A 1 93 ? 21.410 10.666 -31.034 1.00 77.44 93 ARG A C 1
ATOM 739 O O . ARG A 1 93 ? 20.263 10.550 -31.468 1.00 77.44 93 ARG A O 1
ATOM 746 N N . GLN A 1 94 ? 22.449 10.055 -31.596 1.00 77.19 94 GLN A N 1
ATOM 747 C CA . GLN A 1 94 ? 22.335 9.177 -32.763 1.00 77.19 94 GLN A CA 1
ATOM 748 C C . GLN A 1 94 ? 21.636 7.866 -32.408 1.00 77.19 94 GLN A C 1
ATOM 750 O O . GLN A 1 94 ? 20.701 7.469 -33.101 1.00 77.19 94 GLN A O 1
ATOM 755 N N . LEU A 1 95 ? 22.012 7.249 -31.283 1.00 80.19 95 LEU A N 1
ATOM 756 C CA . LEU A 1 95 ? 21.344 6.050 -30.771 1.00 80.19 95 LEU A CA 1
ATOM 757 C C . LEU A 1 95 ? 19.861 6.304 -30.513 1.00 80.19 95 LEU A C 1
ATOM 759 O O . LEU A 1 95 ? 19.023 5.517 -30.950 1.00 80.19 95 LEU A O 1
ATOM 763 N N . ARG A 1 96 ? 19.527 7.431 -29.875 1.00 79.25 96 ARG A N 1
ATOM 764 C CA . ARG A 1 96 ? 18.139 7.839 -29.642 1.00 79.25 96 ARG A CA 1
ATOM 765 C C . ARG A 1 96 ? 17.357 7.926 -30.947 1.00 79.25 96 ARG A C 1
ATOM 767 O O . ARG A 1 96 ? 16.275 7.364 -31.051 1.00 79.25 96 ARG A O 1
ATOM 774 N N . THR A 1 97 ? 17.932 8.564 -31.963 1.00 81.12 97 THR A N 1
ATOM 775 C CA . THR A 1 97 ? 17.263 8.735 -33.258 1.00 81.12 97 THR A CA 1
ATOM 776 C C . THR A 1 97 ? 17.076 7.400 -33.992 1.00 81.12 97 THR A C 1
ATOM 778 O O . THR A 1 97 ? 16.027 7.170 -34.589 1.00 81.12 97 THR A O 1
ATOM 781 N N . ALA A 1 98 ? 18.049 6.487 -33.907 1.00 81.62 98 ALA A N 1
ATOM 782 C CA . ALA A 1 98 ? 17.943 5.144 -34.477 1.00 81.62 98 ALA A CA 1
ATOM 783 C C . ALA A 1 98 ? 16.842 4.311 -33.796 1.00 81.62 98 ALA A C 1
ATOM 785 O O . ALA A 1 98 ? 16.023 3.681 -34.465 1.00 81.62 98 ALA A O 1
ATOM 786 N N . VAL A 1 99 ? 16.791 4.343 -32.463 1.00 82.62 99 VAL A N 1
ATOM 787 C CA . VAL A 1 99 ? 15.754 3.670 -31.668 1.00 82.62 99 VAL A CA 1
ATOM 788 C C . VAL A 1 99 ? 14.372 4.268 -31.952 1.00 82.62 99 VAL A C 1
ATOM 790 O O . VAL A 1 99 ? 13.412 3.527 -32.169 1.00 82.62 99 VAL A O 1
ATOM 793 N N . ASP A 1 100 ? 14.274 5.597 -32.015 1.00 80.69 100 ASP A N 1
ATOM 794 C CA . ASP A 1 100 ? 13.049 6.317 -32.364 1.00 80.69 100 ASP A CA 1
ATOM 795 C C . ASP A 1 100 ? 12.526 5.912 -33.746 1.00 80.69 100 ASP A C 1
ATOM 797 O O . ASP A 1 100 ? 11.330 5.666 -33.908 1.00 80.69 100 ASP A O 1
ATOM 801 N N . PHE A 1 101 ? 13.416 5.810 -34.735 1.00 84.81 101 PHE A N 1
ATOM 802 C CA . PHE A 1 101 ? 13.072 5.371 -36.084 1.00 84.81 101 PHE A CA 1
ATOM 803 C C . PHE A 1 101 ? 12.497 3.948 -36.090 1.00 84.81 101 PHE A C 1
ATOM 805 O O . PHE A 1 101 ? 11.409 3.724 -36.622 1.00 84.81 101 PHE A O 1
ATOM 812 N N . VAL A 1 102 ? 13.192 3.005 -35.445 1.00 85.25 102 VAL A N 1
ATOM 813 C CA . VAL A 1 102 ? 12.772 1.599 -35.341 1.00 85.25 102 VAL A CA 1
ATOM 814 C C . VAL A 1 102 ? 11.378 1.490 -34.724 1.00 85.25 102 VAL A C 1
ATOM 816 O O . VAL A 1 102 ? 10.504 0.804 -35.257 1.00 85.25 102 VAL A O 1
ATOM 819 N N . LEU A 1 103 ? 11.145 2.185 -33.611 1.00 79.75 103 LEU A N 1
ATOM 820 C CA . LEU A 1 103 ? 9.869 2.123 -32.911 1.00 79.75 103 LEU A CA 1
ATOM 821 C C . LEU A 1 103 ? 8.738 2.819 -33.683 1.00 79.75 103 LEU A C 1
ATOM 823 O O . LEU A 1 103 ? 7.629 2.284 -33.720 1.00 79.75 103 LEU A O 1
ATOM 827 N N . ARG A 1 104 ? 9.001 3.956 -34.347 1.00 81.38 104 ARG A N 1
ATOM 828 C CA . ARG A 1 104 ? 8.027 4.601 -35.248 1.00 81.38 104 ARG A CA 1
ATOM 829 C C . ARG A 1 104 ? 7.628 3.679 -36.386 1.00 81.38 104 ARG A C 1
ATOM 831 O O . ARG A 1 104 ? 6.439 3.502 -36.618 1.00 81.38 104 ARG A O 1
ATOM 838 N N . HIS A 1 105 ? 8.593 3.025 -37.027 1.00 84.25 105 HIS A N 1
ATOM 839 C CA . HIS A 1 105 ? 8.300 2.059 -38.079 1.00 84.25 105 HIS A CA 1
ATOM 840 C C . HIS A 1 105 ? 7.484 0.863 -37.557 1.00 84.25 105 HIS A C 1
ATOM 842 O O . HIS A 1 105 ? 6.521 0.429 -38.193 1.00 84.25 105 HIS A O 1
ATOM 848 N N . GLY A 1 106 ? 7.806 0.362 -36.359 1.00 79.06 106 GLY A N 1
ATOM 849 C CA . GLY A 1 106 ? 6.992 -0.645 -35.672 1.00 79.06 106 GLY A CA 1
ATOM 850 C C . GLY A 1 106 ? 5.552 -0.179 -35.429 1.00 79.06 106 GLY A C 1
ATOM 851 O O . GLY A 1 106 ? 4.621 -0.961 -35.598 1.00 79.06 106 GLY A O 1
ATOM 852 N N . SER A 1 107 ? 5.360 1.096 -35.087 1.00 74.75 107 SER A N 1
ATOM 853 C CA . SER A 1 107 ? 4.037 1.712 -34.926 1.00 74.75 107 SER A CA 1
ATOM 854 C C . SER A 1 107 ? 3.282 1.831 -36.243 1.00 74.75 107 SER A C 1
ATOM 856 O O . SER A 1 107 ? 2.130 1.421 -36.308 1.00 74.75 107 SER A O 1
ATOM 858 N N . GLU A 1 108 ? 3.925 2.341 -37.291 1.00 80.25 108 GLU A N 1
ATOM 859 C CA . GLU A 1 108 ? 3.344 2.489 -38.634 1.00 80.25 108 GLU A CA 1
ATOM 860 C C . GLU A 1 108 ? 2.878 1.144 -39.213 1.00 80.25 108 GLU A C 1
ATOM 862 O O . GLU A 1 108 ? 1.897 1.081 -39.949 1.00 80.25 108 GLU A O 1
ATOM 867 N N . THR A 1 109 ? 3.570 0.057 -38.866 1.00 79.19 109 THR A N 1
ATOM 868 C CA . THR A 1 109 ? 3.292 -1.296 -39.370 1.00 79.19 109 THR A CA 1
ATOM 869 C C . THR A 1 109 ? 2.433 -2.148 -38.432 1.00 79.19 109 THR A C 1
ATOM 871 O O . THR A 1 109 ? 2.261 -3.337 -38.693 1.00 79.19 109 THR A O 1
ATOM 874 N N . ASN A 1 110 ? 1.889 -1.578 -37.347 1.00 73.88 110 ASN A N 1
ATOM 875 C CA . ASN A 1 110 ? 1.144 -2.301 -36.302 1.00 73.88 110 ASN A CA 1
ATOM 876 C C . ASN A 1 110 ? 1.916 -3.485 -35.678 1.00 73.88 110 ASN A C 1
ATOM 878 O O . ASN A 1 110 ? 1.324 -4.449 -35.199 1.00 73.88 110 ASN A O 1
ATOM 882 N N . ASN A 1 111 ? 3.248 -3.406 -35.651 1.00 76.31 111 ASN A N 1
ATOM 883 C CA . ASN A 1 111 ? 4.153 -4.425 -35.113 1.00 76.31 111 ASN A CA 1
ATOM 884 C C . ASN A 1 111 ? 4.949 -3.925 -33.895 1.00 76.31 111 ASN A C 1
ATOM 886 O O . ASN A 1 111 ? 6.025 -4.446 -33.600 1.00 76.31 111 ASN A O 1
ATOM 890 N N . VAL A 1 112 ? 4.435 -2.928 -33.162 1.00 69.88 112 VAL A N 1
ATOM 891 C CA . VAL A 1 112 ? 5.117 -2.311 -32.003 1.00 69.88 112 VAL A CA 1
ATOM 892 C C . VAL A 1 112 ? 5.596 -3.360 -31.005 1.00 69.88 112 VAL A C 1
ATOM 894 O O . VAL A 1 112 ? 6.750 -3.324 -30.592 1.00 69.88 112 VAL A O 1
ATOM 897 N N . SER A 1 113 ? 4.744 -4.326 -30.652 1.00 59.81 113 SER A N 1
ATOM 898 C CA . SER A 1 113 ? 5.071 -5.375 -29.679 1.00 59.81 113 SER A CA 1
ATOM 899 C C . SER A 1 113 ? 6.274 -6.220 -30.116 1.00 59.81 113 SER A C 1
ATOM 901 O O . SER A 1 113 ? 7.180 -6.477 -29.322 1.00 59.81 113 SER A O 1
ATOM 903 N N . PHE A 1 114 ? 6.327 -6.597 -31.394 1.00 73.50 114 PHE A N 1
ATOM 904 C CA . PHE A 1 114 ? 7.429 -7.350 -31.988 1.00 73.50 114 PHE A CA 1
ATOM 905 C C . PHE A 1 114 ? 8.714 -6.519 -32.075 1.00 73.50 114 PHE A C 1
ATOM 907 O O . PHE A 1 114 ? 9.793 -6.999 -31.721 1.00 73.50 114 PHE A O 1
ATOM 914 N N . THR A 1 115 ? 8.604 -5.257 -32.488 1.00 74.81 115 THR A N 1
ATOM 915 C CA . THR A 1 115 ? 9.734 -4.327 -32.574 1.00 74.81 115 THR A CA 1
ATOM 916 C C . THR A 1 115 ? 10.341 -4.051 -31.200 1.00 74.81 115 THR A C 1
ATOM 918 O O . THR A 1 115 ? 11.556 -4.151 -31.025 1.00 74.81 115 THR A O 1
ATOM 921 N N . VAL A 1 116 ? 9.502 -3.790 -30.196 1.00 67.44 116 VAL A N 1
ATOM 922 C CA . VAL A 1 116 ? 9.914 -3.629 -28.797 1.00 67.44 116 VAL A CA 1
ATOM 923 C C . VAL A 1 116 ? 10.578 -4.912 -28.292 1.00 67.44 116 VAL 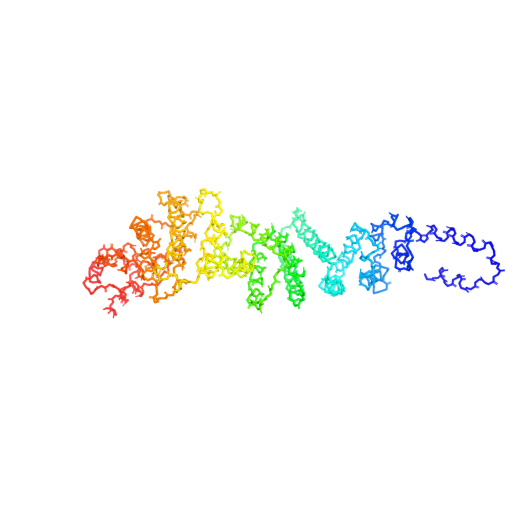A C 1
ATOM 925 O O . VAL A 1 116 ? 11.655 -4.853 -27.707 1.00 67.44 116 VAL A O 1
ATOM 928 N N . ALA A 1 117 ? 10.014 -6.090 -28.583 1.00 65.25 117 ALA A N 1
ATOM 929 C CA . ALA A 1 117 ? 10.616 -7.370 -28.212 1.00 65.25 117 ALA A CA 1
ATOM 930 C C . ALA A 1 117 ? 12.028 -7.558 -28.792 1.00 65.25 117 ALA A C 1
ATOM 932 O O . ALA A 1 117 ? 12.927 -8.016 -28.081 1.00 65.25 117 ALA A O 1
ATOM 933 N N . LYS A 1 118 ? 12.229 -7.209 -30.072 1.00 77.44 118 LYS A N 1
ATOM 934 C CA . LYS A 1 118 ? 13.545 -7.238 -30.724 1.00 77.44 118 LYS A CA 1
ATOM 935 C C . LYS A 1 118 ? 14.506 -6.240 -30.072 1.00 77.44 118 LYS A C 1
ATOM 937 O O . LYS A 1 118 ? 15.601 -6.650 -29.705 1.00 77.44 118 LYS A O 1
ATOM 942 N N . LEU A 1 119 ? 14.090 -4.994 -29.830 1.00 73.44 119 LEU A N 1
ATOM 943 C CA . LEU A 1 119 ? 14.918 -3.991 -29.143 1.00 73.44 119 LEU A CA 1
ATOM 944 C C . LEU A 1 119 ? 15.380 -4.460 -27.762 1.00 73.44 119 LEU A C 1
ATOM 946 O O . LEU A 1 119 ? 16.565 -4.361 -27.457 1.00 73.44 119 LEU A O 1
ATOM 950 N N . ILE A 1 120 ? 14.481 -5.031 -26.952 1.00 61.91 120 ILE A N 1
ATOM 951 C CA . ILE A 1 120 ? 14.833 -5.585 -25.634 1.00 61.91 120 ILE A CA 1
ATOM 952 C C . ILE A 1 120 ? 15.849 -6.718 -25.771 1.00 61.91 120 ILE A C 1
ATOM 954 O O . ILE A 1 120 ? 16.767 -6.825 -24.963 1.00 61.91 120 ILE A O 1
ATOM 958 N N . ASN A 1 121 ? 15.690 -7.597 -26.764 1.00 69.56 121 ASN A N 1
ATOM 959 C CA . ASN A 1 121 ? 16.644 -8.685 -26.973 1.00 69.56 121 ASN A CA 1
ATOM 960 C C . ASN A 1 121 ? 18.033 -8.166 -27.296 1.00 69.56 121 ASN A C 1
ATOM 962 O O . ASN A 1 121 ? 19.003 -8.670 -26.733 1.00 69.56 121 ASN A O 1
ATOM 966 N N . CYS A 1 122 ? 18.102 -7.158 -28.159 1.00 69.56 122 CYS A N 1
ATOM 967 C CA . CYS A 1 122 ? 19.350 -6.533 -28.552 1.00 69.56 122 CYS A CA 1
ATOM 968 C C . CYS A 1 122 ? 19.976 -5.784 -27.372 1.00 69.56 122 CYS A C 1
ATOM 970 O O . CYS A 1 122 ? 21.142 -6.009 -27.076 1.00 69.56 122 CYS A O 1
ATOM 972 N N . ALA A 1 123 ? 19.196 -5.002 -26.621 1.00 62.00 123 ALA A N 1
ATOM 973 C CA . ALA A 1 123 ? 19.650 -4.332 -25.401 1.00 62.00 123 ALA A CA 1
ATOM 974 C C . ALA A 1 123 ? 20.110 -5.333 -24.326 1.00 62.00 123 ALA A C 1
ATOM 976 O O . ALA A 1 123 ? 21.112 -5.124 -23.653 1.00 62.00 123 ALA A O 1
ATOM 977 N N . GLY A 1 124 ? 19.437 -6.480 -24.218 1.00 56.94 124 GLY A N 1
ATOM 978 C CA . GLY A 1 124 ? 19.818 -7.568 -23.324 1.00 56.94 124 GLY A CA 1
ATOM 979 C C . GLY A 1 124 ? 21.084 -8.328 -23.738 1.00 56.94 124 GLY A C 1
ATOM 980 O O . GLY A 1 124 ? 21.529 -9.165 -22.958 1.00 56.94 124 GLY A O 1
ATOM 981 N N . ALA A 1 125 ? 21.637 -8.090 -24.933 1.00 63.06 125 ALA A N 1
ATOM 982 C CA . ALA A 1 125 ? 22.986 -8.521 -25.318 1.00 63.06 125 ALA A CA 1
ATOM 983 C C . ALA A 1 125 ? 24.061 -7.484 -24.926 1.00 63.06 125 ALA A C 1
ATOM 985 O O . ALA A 1 125 ? 25.242 -7.808 -24.903 1.00 63.06 125 ALA A O 1
ATOM 986 N N . VAL A 1 126 ? 23.637 -6.266 -24.567 1.00 57.41 126 VAL A N 1
ATOM 987 C CA . VAL A 1 126 ? 24.452 -5.143 -24.068 1.00 57.41 126 VAL A CA 1
ATOM 988 C C . VAL A 1 126 ? 24.159 -4.908 -22.575 1.00 57.41 126 VAL A C 1
ATOM 990 O O . VAL A 1 126 ? 24.204 -3.788 -22.093 1.00 57.41 126 VAL A O 1
ATOM 993 N N . ALA A 1 127 ? 23.778 -5.958 -21.839 1.00 47.78 127 ALA A N 1
ATOM 994 C CA . ALA A 1 127 ? 23.056 -5.868 -20.561 1.00 47.78 127 ALA A CA 1
ATOM 995 C C . ALA A 1 127 ? 23.791 -5.163 -19.400 1.00 47.78 127 ALA A C 1
ATOM 997 O O . ALA A 1 127 ? 23.153 -4.878 -18.384 1.00 47.78 127 ALA A O 1
ATOM 998 N N . ASP A 1 128 ? 25.085 -4.882 -19.549 1.00 52.38 128 ASP A N 1
ATOM 999 C CA . ASP A 1 128 ? 25.871 -4.092 -18.596 1.00 52.38 128 ASP A CA 1
ATOM 1000 C C . ASP A 1 128 ? 25.818 -2.581 -18.886 1.00 52.38 128 ASP A C 1
ATOM 1002 O O . ASP A 1 128 ? 26.288 -1.787 -18.073 1.00 52.38 128 ASP A O 1
ATOM 1006 N N . ASP A 1 129 ? 25.206 -2.169 -20.002 1.00 58.53 129 ASP A N 1
ATOM 1007 C CA . ASP A 1 129 ? 25.113 -0.772 -20.406 1.00 58.53 129 ASP A CA 1
ATOM 1008 C C . ASP A 1 129 ? 23.716 -0.179 -20.185 1.00 58.53 129 ASP A C 1
ATOM 1010 O O . ASP A 1 129 ? 22.735 -0.456 -20.889 1.00 58.53 129 ASP A O 1
ATOM 1014 N N . THR A 1 130 ? 23.628 0.670 -19.165 1.00 58.72 130 THR A N 1
ATOM 1015 C CA . THR A 1 130 ? 22.408 1.372 -18.763 1.00 58.72 130 THR A CA 1
ATOM 1016 C C . THR A 1 130 ? 21.874 2.322 -19.837 1.00 58.72 130 THR A C 1
ATOM 1018 O O . THR A 1 130 ? 20.669 2.583 -19.846 1.00 58.72 130 THR A O 1
ATOM 1021 N N . LEU A 1 131 ? 22.715 2.804 -20.762 1.00 62.41 131 LEU A N 1
ATOM 1022 C CA . LEU A 1 131 ? 22.348 3.859 -21.708 1.00 62.41 131 LEU A CA 1
ATOM 1023 C C . LEU A 1 131 ? 21.361 3.376 -22.782 1.00 62.41 131 LEU A C 1
ATOM 1025 O O . LEU A 1 131 ? 20.337 4.018 -23.002 1.00 62.41 131 LEU A O 1
ATOM 1029 N N . VAL A 1 132 ? 21.600 2.225 -23.424 1.00 61.16 132 VAL A N 1
ATOM 1030 C CA . VAL A 1 132 ? 20.695 1.696 -24.474 1.00 61.16 132 VAL A CA 1
ATOM 1031 C C . VAL A 1 132 ? 19.333 1.340 -23.901 1.00 61.16 132 VAL A C 1
ATOM 1033 O O . VAL A 1 132 ? 18.307 1.613 -24.520 1.00 61.16 132 VAL A O 1
ATOM 1036 N N . CYS A 1 133 ? 19.315 0.734 -22.713 1.00 56.84 133 CYS A N 1
ATOM 1037 C CA . CYS A 1 133 ? 18.071 0.382 -22.039 1.00 56.84 133 CYS A CA 1
ATOM 1038 C C . CYS A 1 133 ? 17.268 1.634 -21.668 1.00 56.84 133 CYS A C 1
ATOM 1040 O O . CYS A 1 133 ? 16.048 1.639 -21.829 1.00 56.84 133 CYS A O 1
ATOM 1042 N N . GLN A 1 134 ? 17.947 2.692 -21.213 1.00 59.62 134 GLN A N 1
ATOM 1043 C CA . GLN A 1 134 ? 17.326 3.979 -20.921 1.00 59.62 134 GLN A CA 1
ATOM 1044 C C . GLN A 1 134 ? 16.783 4.642 -22.188 1.00 59.62 134 GLN A C 1
ATOM 1046 O O . GLN A 1 134 ? 15.618 5.011 -22.213 1.00 59.62 134 GLN A O 1
ATOM 1051 N N . LEU A 1 135 ? 17.570 4.710 -23.264 1.00 65.38 135 LEU A N 1
ATOM 1052 C CA . LEU A 1 135 ? 17.131 5.283 -24.538 1.00 65.38 135 LEU A CA 1
ATOM 1053 C C . LEU A 1 135 ? 15.957 4.511 -25.150 1.00 65.38 135 LEU A C 1
ATOM 1055 O O . LEU A 1 135 ? 14.997 5.122 -25.606 1.00 65.38 135 LEU A O 1
ATOM 1059 N N . ALA A 1 136 ? 15.995 3.176 -25.127 1.00 61.19 136 ALA A N 1
ATOM 1060 C CA . ALA A 1 136 ? 14.885 2.340 -25.580 1.00 61.19 136 ALA A CA 1
ATOM 1061 C C . ALA A 1 136 ? 13.620 2.582 -24.755 1.00 61.19 136 ALA A C 1
ATOM 1063 O O . ALA A 1 136 ? 12.540 2.713 -25.330 1.00 61.19 136 ALA A O 1
ATOM 1064 N N . ALA A 1 137 ? 13.748 2.680 -23.431 1.00 55.81 137 ALA A N 1
ATOM 1065 C CA . ALA A 1 137 ? 12.630 3.029 -22.572 1.00 55.81 137 ALA A CA 1
ATOM 1066 C C . ALA A 1 137 ? 12.096 4.429 -22.911 1.00 55.81 137 ALA A C 1
ATOM 1068 O O . ALA A 1 137 ? 10.919 4.546 -23.240 1.00 55.81 137 ALA A O 1
ATOM 1069 N N . ASP A 1 138 ? 12.949 5.458 -22.914 1.00 57.81 138 ASP A N 1
ATOM 1070 C CA . ASP A 1 138 ? 12.606 6.860 -23.201 1.00 57.81 138 ASP A CA 1
ATOM 1071 C C . ASP A 1 138 ? 11.906 7.018 -24.553 1.00 57.81 138 ASP A C 1
ATOM 1073 O O . ASP A 1 138 ? 10.882 7.696 -24.654 1.00 57.81 138 ASP A O 1
ATOM 1077 N N . SER A 1 139 ? 12.398 6.341 -25.588 1.00 64.44 139 SER A N 1
ATOM 1078 C CA . SER A 1 139 ? 11.789 6.343 -26.916 1.00 64.44 139 SER A CA 1
ATOM 1079 C C . SER A 1 139 ? 10.445 5.609 -26.957 1.00 64.44 139 SER A C 1
ATOM 1081 O O . SER A 1 139 ? 9.506 6.107 -27.581 1.00 64.44 139 SER A O 1
ATOM 1083 N N . VAL A 1 140 ? 10.304 4.465 -26.269 1.00 60.25 140 VAL A N 1
ATOM 1084 C CA . VAL A 1 140 ? 9.012 3.763 -26.140 1.00 60.25 140 VAL A CA 1
ATOM 1085 C C . VAL A 1 140 ? 8.003 4.651 -25.422 1.00 60.25 140 VAL A C 1
ATOM 1087 O O . VAL A 1 140 ? 6.902 4.846 -25.926 1.00 60.25 140 VAL A O 1
ATOM 1090 N N . ILE A 1 141 ? 8.381 5.238 -24.288 1.00 54.31 141 ILE A N 1
ATOM 1091 C CA . ILE A 1 141 ? 7.551 6.173 -23.523 1.00 54.31 141 ILE A CA 1
ATOM 1092 C C . ILE A 1 141 ? 7.111 7.332 -24.412 1.00 54.31 141 ILE A C 1
ATOM 1094 O O . ILE A 1 141 ? 5.927 7.649 -24.468 1.00 54.31 141 ILE A O 1
ATOM 1098 N N . ARG A 1 142 ? 8.056 7.976 -25.103 1.00 64.38 142 ARG A N 1
ATOM 1099 C CA . ARG A 1 142 ? 7.781 9.128 -25.962 1.00 64.38 142 ARG A CA 1
ATOM 1100 C C . ARG A 1 142 ? 6.779 8.770 -27.050 1.00 64.38 142 ARG A C 1
ATOM 1102 O O . ARG A 1 142 ? 5.832 9.518 -27.251 1.00 64.38 142 ARG A O 1
ATOM 1109 N N . LEU A 1 143 ? 6.928 7.609 -27.684 1.00 60.78 143 LEU A N 1
ATOM 1110 C CA . LEU A 1 143 ? 5.978 7.135 -28.691 1.00 60.78 143 LEU A CA 1
ATOM 1111 C C . LEU A 1 143 ? 4.612 6.798 -28.111 1.00 60.78 143 LEU A C 1
ATOM 1113 O O . LEU A 1 143 ? 3.596 7.121 -28.718 1.00 60.78 143 LEU A O 1
ATOM 1117 N N . VAL A 1 144 ? 4.571 6.209 -26.920 1.00 53.31 144 VAL A N 1
ATOM 1118 C CA . VAL A 1 144 ? 3.321 5.977 -26.193 1.00 53.31 144 VAL A CA 1
ATOM 1119 C C . VAL A 1 144 ? 2.624 7.3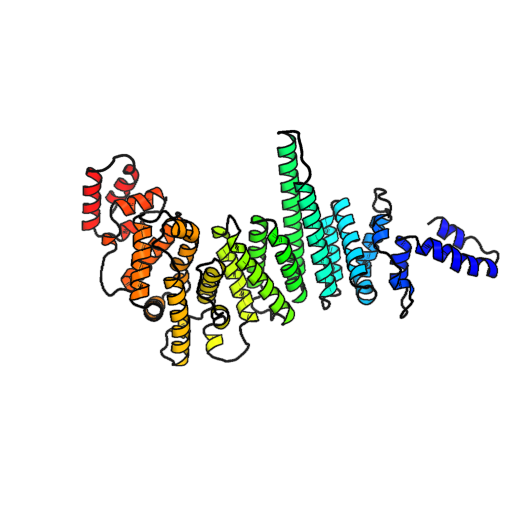04 -25.888 1.00 53.31 144 VAL A C 1
ATOM 1121 O O . VAL A 1 144 ? 1.431 7.439 -26.145 1.00 53.31 144 VAL A O 1
ATOM 1124 N N . LEU A 1 145 ? 3.357 8.307 -25.405 1.00 50.28 145 LEU A N 1
ATOM 1125 C CA . LEU A 1 145 ? 2.826 9.641 -25.128 1.00 50.28 145 LEU A CA 1
ATOM 1126 C C . LEU A 1 145 ? 2.380 10.365 -26.405 1.00 50.28 145 LEU A C 1
ATOM 1128 O O . LEU A 1 145 ? 1.329 11.004 -26.388 1.00 50.28 145 LEU A O 1
ATOM 1132 N N . GLU A 1 146 ? 3.125 10.250 -27.508 1.00 60.66 146 GLU A N 1
ATOM 1133 C CA . GLU A 1 146 ? 2.751 10.787 -28.825 1.00 60.66 146 GLU A CA 1
ATOM 1134 C C . GLU A 1 146 ? 1.442 10.148 -29.320 1.00 60.66 146 GLU A C 1
ATOM 1136 O O . GLU A 1 146 ? 0.524 10.871 -29.700 1.00 60.66 146 GLU A O 1
ATOM 1141 N N . GLN A 1 147 ? 1.301 8.821 -29.228 1.00 57.75 147 GLN A N 1
ATOM 1142 C CA . GLN A 1 147 ? 0.080 8.097 -29.614 1.00 57.75 147 GLN A CA 1
ATOM 1143 C C . GLN A 1 147 ? -1.118 8.457 -28.725 1.00 57.75 147 GLN A C 1
ATOM 1145 O O . GLN A 1 147 ? -2.218 8.719 -29.217 1.00 57.75 147 GLN A O 1
ATOM 1150 N N . LEU A 1 148 ? -0.912 8.544 -27.407 1.00 45.84 148 LEU A N 1
ATOM 1151 C CA . LEU A 1 148 ? -1.950 8.980 -26.472 1.00 45.84 148 LEU A CA 1
ATOM 1152 C C . LEU A 1 148 ? -2.366 10.437 -26.731 1.00 45.84 148 LEU A C 1
ATOM 1154 O O . LEU A 1 148 ? -3.557 10.738 -26.693 1.00 45.84 148 LEU A O 1
ATOM 1158 N N . SER A 1 149 ? -1.423 11.324 -27.056 1.00 50.34 149 SER A N 1
ATOM 1159 C CA . SER A 1 149 ? -1.694 12.740 -27.358 1.00 50.34 149 SER A CA 1
ATOM 1160 C C . SER A 1 149 ? -2.371 12.941 -28.719 1.00 50.34 149 SER A C 1
ATOM 1162 O O . SER A 1 149 ? -3.268 13.774 -28.859 1.00 50.34 149 SER A O 1
ATOM 1164 N N . ALA A 1 150 ? -1.989 12.156 -29.727 1.00 56.16 150 ALA A N 1
ATOM 1165 C CA . ALA A 1 150 ? -2.661 12.121 -31.024 1.00 56.16 150 ALA A CA 1
ATOM 1166 C C . ALA A 1 150 ? -4.106 11.619 -30.883 1.00 56.16 150 ALA A C 1
ATOM 1168 O O . ALA A 1 150 ? -5.017 12.159 -31.507 1.00 56.16 150 ALA A O 1
ATOM 1169 N N . SER A 1 151 ? -4.341 10.654 -29.986 1.00 47.88 151 SER A N 1
ATOM 1170 C CA . SER A 1 151 ? -5.695 10.185 -29.687 1.00 47.88 151 SER A CA 1
ATOM 1171 C C . SER A 1 151 ? -6.559 11.258 -29.005 1.00 47.88 151 SER A C 1
ATOM 1173 O O . SER A 1 151 ? -7.761 11.307 -29.229 1.00 47.88 151 SER A O 1
ATOM 1175 N N . THR A 1 152 ? -5.989 12.156 -28.195 1.00 43.03 152 THR A N 1
ATOM 1176 C CA . THR A 1 152 ? -6.763 13.165 -27.446 1.00 43.03 152 THR A CA 1
ATOM 1177 C C . THR A 1 152 ? -6.974 14.483 -28.191 1.00 43.03 152 THR A C 1
ATOM 1179 O O . THR A 1 152 ? -7.930 15.192 -27.883 1.00 43.03 152 THR A O 1
ATOM 1182 N N . SER A 1 153 ? -6.126 14.816 -29.167 1.00 42.59 153 SER A N 1
ATOM 1183 C CA . SER A 1 153 ? -6.154 16.102 -29.889 1.00 42.59 153 SER A CA 1
ATOM 1184 C C . SER A 1 153 ? -7.030 16.113 -31.151 1.00 42.59 153 SER A C 1
ATOM 1186 O O . SER A 1 153 ? -7.305 17.182 -31.694 1.00 42.59 153 SER A O 1
ATOM 1188 N N . GLY A 1 154 ? -7.531 14.958 -31.596 1.00 47.03 154 GLY A N 1
ATOM 1189 C CA . GLY A 1 154 ? -8.334 14.835 -32.811 1.00 47.03 154 GLY A CA 1
ATOM 1190 C C . GLY A 1 154 ? -9.834 14.673 -32.569 1.00 47.03 154 GLY A C 1
ATOM 1191 O O . GLY A 1 154 ? -10.356 13.604 -32.863 1.00 47.03 154 GLY A O 1
ATOM 1192 N N . CYS A 1 155 ? -10.548 15.699 -32.078 1.00 38.88 155 CYS A N 1
ATOM 1193 C CA . CYS A 1 155 ? -11.966 15.869 -32.445 1.00 38.88 155 CYS A CA 1
ATOM 1194 C C . CYS A 1 155 ? -12.550 17.250 -32.087 1.00 38.88 155 CYS A C 1
ATOM 1196 O O . CYS A 1 155 ? -12.964 17.500 -30.953 1.00 38.88 155 CYS A O 1
ATOM 1198 N N . SER A 1 156 ? -12.698 18.106 -33.101 1.00 38.38 156 SER A N 1
ATOM 1199 C CA . SER A 1 156 ? -13.800 19.064 -33.173 1.00 38.38 156 SER A CA 1
ATOM 1200 C C . SER A 1 156 ? -14.834 18.544 -34.182 1.00 38.38 156 SER A C 1
ATOM 1202 O O . SER A 1 156 ? -14.528 18.444 -35.365 1.00 38.38 156 SER A O 1
ATOM 1204 N N . VAL A 1 157 ? -16.052 18.276 -33.694 1.00 38.88 157 VAL A N 1
ATOM 1205 C CA . VAL A 1 157 ? -17.331 18.221 -34.438 1.00 38.88 157 VAL A CA 1
ATOM 1206 C C . VAL A 1 157 ? -17.522 17.070 -35.453 1.00 38.88 157 VAL A C 1
ATOM 1208 O O . VAL A 1 157 ? -17.335 17.246 -36.649 1.00 38.88 157 VAL A O 1
ATOM 1211 N N . ASN A 1 158 ? -18.016 15.914 -34.981 1.00 35.41 158 ASN A N 1
ATOM 1212 C CA . ASN A 1 158 ? -19.325 15.329 -35.353 1.00 35.41 158 ASN A CA 1
ATOM 1213 C C . ASN A 1 158 ? -19.619 14.060 -34.517 1.00 35.41 158 ASN A C 1
ATOM 1215 O O . ASN A 1 158 ? -18.717 13.330 -34.121 1.00 35.41 158 ASN A O 1
ATOM 1219 N N . ILE A 1 159 ? -20.882 13.885 -34.108 1.00 48.66 159 ILE A N 1
ATOM 1220 C CA . ILE A 1 159 ? -21.266 13.308 -32.805 1.00 48.66 159 ILE A CA 1
ATOM 1221 C C . ILE A 1 159 ? -21.996 11.949 -32.948 1.00 48.66 159 ILE A C 1
ATOM 1223 O O . ILE A 1 159 ? -22.882 11.787 -33.779 1.00 48.66 159 ILE A O 1
ATOM 1227 N N . VAL A 1 160 ? -21.659 11.027 -32.029 1.00 40.09 160 VAL A N 1
ATOM 1228 C CA . VAL A 1 160 ? -22.317 9.766 -31.590 1.00 40.09 160 VAL A CA 1
ATOM 1229 C C . VAL A 1 160 ? -21.801 8.434 -32.160 1.00 40.09 160 VAL A C 1
ATOM 1231 O O . VAL A 1 160 ? -21.437 7.578 -31.349 1.00 40.09 160 VAL A O 1
ATOM 1234 N N . GLU A 1 161 ? -21.729 8.206 -33.473 1.00 41.88 161 GLU A N 1
ATOM 1235 C CA . GLU A 1 161 ? -21.291 6.886 -33.990 1.00 41.88 161 GLU A CA 1
ATOM 1236 C C . GLU A 1 161 ? -19.769 6.693 -33.933 1.00 41.88 161 GLU A C 1
ATOM 1238 O O . GLU A 1 161 ? -19.295 5.658 -33.448 1.00 41.88 161 GLU A O 1
ATOM 1243 N N . ASP A 1 162 ? -19.003 7.742 -34.238 1.00 43.38 162 ASP A N 1
ATOM 1244 C CA . ASP A 1 162 ? -17.543 7.727 -34.107 1.00 43.38 162 ASP A CA 1
ATOM 1245 C C . ASP A 1 162 ? -17.076 7.639 -32.655 1.00 43.38 162 ASP A C 1
ATOM 1247 O O . ASP A 1 162 ? -15.994 7.134 -32.393 1.00 43.38 162 ASP A O 1
ATOM 1251 N N . GLN A 1 163 ? -17.897 8.007 -31.665 1.00 40.69 163 GLN A N 1
ATOM 1252 C CA . GLN A 1 163 ? -17.513 7.839 -30.260 1.00 40.69 163 GLN A CA 1
ATOM 1253 C C . GLN A 1 163 ? -17.447 6.370 -29.829 1.00 40.69 163 GLN A C 1
ATOM 1255 O O . GLN A 1 163 ? -16.690 6.050 -28.912 1.00 40.69 163 GLN A O 1
ATOM 1260 N N . LYS A 1 164 ? -18.226 5.467 -30.441 1.00 48.19 164 LYS A N 1
ATOM 1261 C CA . LYS A 1 164 ? -18.147 4.028 -30.137 1.00 48.19 164 LYS A CA 1
ATOM 1262 C C . LYS A 1 164 ? -16.943 3.388 -30.814 1.00 48.19 164 LYS A C 1
ATOM 1264 O O . LYS A 1 164 ? -16.241 2.625 -30.156 1.00 48.19 164 LYS A O 1
ATOM 1269 N N . LEU A 1 165 ? -16.696 3.728 -32.080 1.00 44.34 165 LEU A N 1
ATOM 1270 C CA . LEU A 1 165 ? -15.502 3.304 -32.814 1.00 44.34 165 LEU A CA 1
ATOM 1271 C C . LEU A 1 165 ? -14.241 3.837 -32.140 1.00 44.34 165 LEU A C 1
ATOM 1273 O O . LEU A 1 165 ? -13.383 3.050 -31.778 1.00 44.34 165 LEU A O 1
ATOM 1277 N N . PHE A 1 166 ? -14.202 5.122 -31.802 1.00 43.69 166 PHE A N 1
ATOM 1278 C CA . PHE A 1 166 ? -13.096 5.751 -31.089 1.00 43.69 166 PHE A CA 1
ATOM 1279 C C . PHE A 1 166 ? -12.892 5.191 -29.675 1.00 43.69 166 PHE A C 1
ATOM 1281 O O . PHE A 1 166 ? -11.761 4.963 -29.262 1.00 43.69 166 PHE A O 1
ATOM 1288 N N . LYS A 1 167 ? -13.960 4.905 -28.912 1.00 50.28 167 LYS A N 1
ATOM 1289 C CA . LYS A 1 167 ? -13.822 4.211 -27.615 1.00 50.28 167 LYS A CA 1
ATOM 1290 C C . LYS A 1 167 ? -13.271 2.800 -27.784 1.00 50.28 167 LYS A C 1
ATOM 1292 O O . LYS A 1 167 ? -12.471 2.380 -26.956 1.00 50.28 167 LYS A O 1
ATOM 1297 N N . LYS A 1 168 ? -13.681 2.088 -28.836 1.00 57.28 168 LYS A N 1
ATOM 1298 C CA . LYS A 1 168 ? -13.191 0.746 -29.159 1.00 57.28 168 LYS A CA 1
ATOM 1299 C C . LYS A 1 168 ? -11.733 0.780 -29.625 1.00 57.28 168 LYS A C 1
ATOM 1301 O O . LYS A 1 168 ? -10.960 -0.052 -29.174 1.00 57.28 168 LYS A O 1
ATOM 1306 N N . GLU A 1 169 ? -11.349 1.763 -30.437 1.00 50.31 169 GLU A N 1
ATOM 1307 C CA . GLU A 1 169 ? -9.975 2.019 -30.886 1.00 50.31 169 GLU A CA 1
ATOM 1308 C C . GLU A 1 169 ? -9.086 2.391 -29.694 1.00 50.31 169 GLU A C 1
ATOM 1310 O O . GLU A 1 169 ? -8.062 1.765 -29.464 1.00 50.31 169 GLU A O 1
ATOM 1315 N N . LYS A 1 170 ? -9.528 3.331 -28.848 1.00 48.12 170 LYS A N 1
ATOM 1316 C CA . LYS A 1 170 ? -8.830 3.733 -27.619 1.00 48.12 170 LYS A CA 1
ATOM 1317 C C . LYS A 1 170 ? -8.679 2.569 -26.643 1.00 48.12 170 LYS A C 1
ATOM 1319 O O . LYS A 1 170 ? -7.627 2.423 -26.027 1.00 48.12 170 LYS A O 1
ATOM 1324 N N . GLN A 1 171 ? -9.713 1.742 -26.492 1.00 54.84 171 GLN A N 1
ATOM 1325 C CA . GLN A 1 171 ? -9.650 0.545 -25.660 1.00 54.84 171 GLN A CA 1
ATOM 1326 C C . GLN A 1 171 ? -8.695 -0.492 -26.256 1.00 54.84 171 GLN A C 1
ATOM 1328 O O . GLN A 1 171 ? -7.880 -1.035 -25.523 1.00 54.84 171 GLN A O 1
ATOM 1333 N N . ARG A 1 172 ? -8.732 -0.707 -27.574 1.00 61.59 172 ARG A N 1
ATOM 1334 C CA . ARG A 1 172 ? -7.821 -1.611 -28.278 1.00 61.59 172 ARG A CA 1
ATOM 1335 C C . ARG A 1 172 ? -6.367 -1.157 -28.160 1.00 61.59 172 ARG A C 1
ATOM 1337 O O . ARG A 1 172 ? -5.530 -1.965 -27.794 1.00 61.59 172 ARG A O 1
ATOM 1344 N N . VAL A 1 173 ? -6.075 0.124 -28.387 1.00 49.97 173 VAL A N 1
ATOM 1345 C CA . VAL A 1 173 ? -4.733 0.706 -28.216 1.00 49.97 173 VAL A CA 1
ATOM 1346 C C . VAL A 1 173 ? -4.288 0.603 -26.758 1.00 49.97 173 VAL A C 1
ATOM 1348 O O . VAL A 1 173 ? -3.150 0.237 -26.494 1.00 49.97 173 VAL A O 1
ATOM 1351 N N . SER A 1 174 ? -5.180 0.860 -25.796 1.00 50.41 174 SER A N 1
ATOM 1352 C CA . SER A 1 174 ? -4.890 0.686 -24.367 1.00 50.41 174 SER A CA 1
ATOM 1353 C C . SER A 1 174 ? -4.604 -0.775 -23.998 1.00 50.41 174 SER A C 1
ATOM 1355 O O . SER A 1 174 ? -3.690 -1.025 -23.216 1.00 50.41 174 SER A O 1
ATOM 1357 N N . GLU A 1 175 ? -5.328 -1.738 -24.572 1.00 58.03 175 GLU A N 1
ATOM 1358 C CA . GLU A 1 175 ? -5.113 -3.175 -24.370 1.00 58.03 175 GLU A CA 1
ATOM 1359 C C . GLU A 1 175 ? -3.833 -3.664 -25.063 1.00 58.03 175 GLU A C 1
ATOM 1361 O O . GLU A 1 175 ? -3.039 -4.361 -24.442 1.00 58.03 175 GLU A O 1
ATOM 1366 N N . GLU A 1 176 ? -3.572 -3.264 -26.309 1.00 57.06 176 GLU A N 1
ATOM 1367 C CA . GLU A 1 176 ? -2.338 -3.579 -27.043 1.00 57.06 176 GLU A CA 1
ATOM 1368 C C . GLU A 1 176 ? -1.108 -2.968 -26.360 1.00 57.06 176 GLU A C 1
ATOM 1370 O O . GLU A 1 176 ? -0.068 -3.624 -26.245 1.00 57.06 176 GLU A O 1
ATOM 1375 N N . LEU A 1 177 ? -1.237 -1.749 -25.830 1.00 54.72 177 LEU A N 1
ATOM 1376 C CA . LEU A 1 177 ? -0.217 -1.098 -25.021 1.00 54.72 177 LEU A CA 1
ATOM 1377 C C . LEU A 1 177 ? -0.022 -1.818 -23.686 1.00 54.72 177 LEU A C 1
ATOM 1379 O O . LEU A 1 177 ? 1.113 -2.109 -23.324 1.00 54.72 177 LEU A O 1
ATOM 1383 N N . SER A 1 178 ? -1.102 -2.158 -22.979 1.00 54.84 178 SER A N 1
ATOM 1384 C CA . SER A 1 178 ? -1.030 -2.934 -21.738 1.00 54.84 178 SER A CA 1
ATOM 1385 C C . SER A 1 178 ? -0.375 -4.292 -21.972 1.00 54.84 178 SER A C 1
ATOM 1387 O O . SER A 1 178 ? 0.440 -4.707 -21.160 1.00 54.84 178 SER A O 1
ATOM 1389 N N . ASN A 1 179 ? -0.676 -4.961 -23.086 1.00 59.81 179 ASN A N 1
ATOM 1390 C CA . ASN A 1 179 ? -0.078 -6.238 -23.470 1.00 59.81 179 ASN A CA 1
ATOM 1391 C C . ASN A 1 179 ? 1.400 -6.085 -23.850 1.00 59.81 179 ASN A C 1
ATOM 1393 O O . ASN A 1 179 ? 2.214 -6.939 -23.507 1.00 59.81 179 ASN A O 1
ATOM 1397 N N . SER A 1 180 ? 1.765 -4.996 -24.531 1.00 54.53 180 SER A N 1
ATOM 1398 C CA . SER A 1 180 ? 3.154 -4.699 -24.906 1.00 54.53 180 SER A CA 1
ATOM 1399 C C . SER A 1 180 ? 4.000 -4.324 -23.692 1.00 54.53 180 SER A C 1
ATOM 1401 O O . SER A 1 180 ? 5.132 -4.785 -23.576 1.00 54.53 180 SER A O 1
ATOM 1403 N N . ILE A 1 181 ? 3.437 -3.550 -22.760 1.00 55.69 181 ILE A N 1
ATOM 1404 C CA . ILE A 1 181 ? 4.024 -3.271 -21.449 1.00 55.69 181 ILE A CA 1
ATOM 1405 C C . ILE A 1 181 ? 4.138 -4.579 -20.669 1.00 55.69 181 ILE A C 1
ATOM 1407 O O . ILE A 1 181 ? 5.223 -4.904 -20.213 1.00 55.69 181 ILE A O 1
ATOM 1411 N N . ASP A 1 182 ? 3.084 -5.389 -20.584 1.00 56.09 182 ASP A N 1
ATOM 1412 C CA . ASP A 1 182 ? 3.113 -6.679 -19.889 1.00 56.09 182 ASP A CA 1
ATOM 1413 C C . ASP A 1 182 ? 4.189 -7.615 -20.443 1.00 56.09 182 ASP A C 1
ATOM 1415 O O . ASP A 1 182 ? 4.914 -8.247 -19.673 1.00 56.09 182 ASP A O 1
ATOM 1419 N N . PHE A 1 183 ? 4.334 -7.670 -21.766 1.00 59.25 183 PHE A N 1
ATOM 1420 C CA . PHE A 1 183 ? 5.365 -8.451 -22.434 1.00 59.25 183 PHE A CA 1
ATOM 1421 C C . PHE A 1 183 ? 6.770 -7.880 -22.202 1.00 59.25 183 PHE A C 1
ATOM 1423 O O . PHE A 1 183 ? 7.693 -8.637 -21.890 1.00 59.25 183 PHE A O 1
ATOM 1430 N N . PHE A 1 184 ? 6.940 -6.557 -22.326 1.00 55.91 184 PHE A N 1
ATOM 1431 C CA . PHE A 1 184 ? 8.195 -5.865 -22.020 1.00 55.91 184 PHE A CA 1
ATOM 1432 C C . PHE A 1 184 ? 8.614 -6.171 -20.589 1.00 55.91 184 PHE A C 1
ATOM 1434 O O . PHE A 1 184 ? 9.748 -6.562 -20.346 1.00 55.91 184 PHE A O 1
ATOM 1441 N N . LEU A 1 185 ? 7.684 -6.060 -19.648 1.00 54.22 185 LEU A N 1
ATOM 1442 C CA . LEU A 1 185 ? 7.935 -6.296 -18.243 1.00 54.22 185 LEU A CA 1
ATOM 1443 C C . LEU A 1 185 ? 8.301 -7.753 -17.979 1.00 54.22 185 LEU A C 1
ATOM 1445 O O . LEU A 1 185 ? 9.355 -8.015 -17.408 1.00 54.22 185 LEU A O 1
ATOM 1449 N N . ASP A 1 186 ? 7.500 -8.711 -18.442 1.00 58.59 186 ASP A N 1
ATOM 1450 C CA . ASP A 1 186 ? 7.772 -10.133 -18.208 1.00 58.59 186 ASP A CA 1
ATOM 1451 C C . ASP A 1 186 ? 9.108 -10.586 -18.829 1.00 58.59 186 ASP A C 1
ATOM 1453 O O . ASP A 1 186 ? 9.745 -11.510 -18.323 1.00 58.59 186 ASP A O 1
ATOM 1457 N N . ARG A 1 187 ? 9.573 -9.925 -19.899 1.00 56.84 187 ARG A N 1
ATOM 1458 C CA . ARG A 1 187 ? 10.857 -10.218 -20.554 1.00 56.84 187 ARG A CA 1
ATOM 1459 C C . ARG A 1 187 ? 12.039 -9.488 -19.916 1.00 56.84 187 ARG A C 1
ATOM 1461 O O . ARG A 1 187 ? 13.052 -10.124 -19.628 1.00 56.84 187 ARG A O 1
ATOM 1468 N N . SER A 1 188 ? 11.918 -8.182 -19.690 1.00 50.25 188 SER A N 1
ATOM 1469 C CA . SER A 1 188 ? 12.951 -7.340 -19.077 1.00 50.25 188 SER A CA 1
ATOM 1470 C C . SER A 1 188 ? 13.251 -7.795 -17.652 1.00 50.25 188 SER A C 1
ATOM 1472 O O . SER A 1 188 ? 14.402 -7.843 -17.237 1.00 50.25 188 SER A O 1
ATOM 1474 N N . LEU A 1 189 ? 12.229 -8.230 -16.917 1.00 50.84 189 LEU A N 1
ATOM 1475 C CA . LEU A 1 189 ? 12.352 -8.550 -15.496 1.00 50.84 189 LEU A CA 1
ATOM 1476 C C . LEU A 1 189 ? 12.831 -9.983 -15.228 1.00 50.84 189 LEU A C 1
ATOM 1478 O O . LEU A 1 189 ? 13.131 -10.313 -14.087 1.00 50.84 189 LEU A O 1
ATOM 1482 N N . LYS A 1 190 ? 12.964 -10.815 -16.273 1.00 53.75 190 LYS A N 1
ATOM 1483 C CA . LYS A 1 190 ? 13.669 -12.112 -16.228 1.00 53.75 190 LYS A CA 1
ATOM 1484 C C . LYS A 1 190 ? 15.188 -11.978 -16.405 1.00 53.75 190 LYS A C 1
ATOM 1486 O O . LYS A 1 190 ? 15.895 -12.978 -16.304 1.00 53.75 190 LYS A O 1
ATOM 1491 N N . LYS A 1 191 ? 15.695 -10.779 -16.707 1.00 50.94 191 LYS A N 1
ATOM 1492 C CA . LYS A 1 191 ? 17.125 -10.483 -16.892 1.00 50.94 191 LYS A CA 1
ATOM 1493 C C . LYS A 1 191 ? 17.610 -9.459 -15.843 1.00 50.94 191 LYS A C 1
ATOM 1495 O O . LYS A 1 191 ? 16.822 -8.985 -15.033 1.00 50.94 191 LYS A O 1
ATOM 1500 N N . THR A 1 192 ? 18.924 -9.217 -15.826 1.00 54.34 192 THR A N 1
ATOM 1501 C CA . THR A 1 192 ? 19.760 -8.464 -14.857 1.00 54.34 192 THR A CA 1
ATOM 1502 C C . THR A 1 192 ? 19.152 -7.215 -14.183 1.00 54.34 192 THR A C 1
ATOM 1504 O O . THR A 1 192 ? 18.188 -6.605 -14.640 1.00 54.34 192 THR A O 1
ATOM 1507 N N . SER A 1 193 ? 19.776 -6.771 -13.082 1.00 53.50 193 SER A N 1
ATOM 1508 C CA . SER A 1 193 ? 19.384 -5.597 -12.276 1.00 53.50 193 SER A CA 1
ATOM 1509 C C . SER A 1 193 ? 19.211 -4.286 -13.069 1.00 53.50 193 SER A C 1
ATOM 1511 O O . SER A 1 193 ? 18.387 -3.456 -12.685 1.00 53.50 193 SER A O 1
ATOM 1513 N N . ALA A 1 194 ? 19.906 -4.116 -14.198 1.00 45.38 194 ALA A N 1
ATOM 1514 C CA . ALA A 1 194 ? 19.773 -2.960 -15.091 1.00 45.38 194 ALA A CA 1
ATOM 1515 C C . ALA A 1 194 ? 18.396 -2.874 -15.786 1.00 45.38 194 ALA A C 1
ATOM 1517 O O . ALA A 1 194 ? 17.836 -1.787 -15.937 1.00 45.38 194 ALA A O 1
ATOM 1518 N N . LEU A 1 195 ? 17.782 -4.010 -16.135 1.00 52.53 195 LEU A N 1
ATOM 1519 C CA . LEU A 1 195 ? 16.452 -4.041 -16.755 1.00 52.53 195 LEU A CA 1
ATOM 1520 C C . LEU A 1 195 ? 15.325 -3.777 -15.748 1.00 52.53 195 LEU A C 1
ATOM 1522 O O . LEU A 1 195 ? 14.285 -3.235 -16.125 1.00 52.53 195 LEU A O 1
ATOM 1526 N N . LYS A 1 196 ? 15.547 -4.067 -14.457 1.00 55.19 196 LYS A N 1
ATOM 1527 C CA . LYS A 1 196 ? 14.652 -3.635 -13.368 1.00 55.19 196 LYS A CA 1
ATOM 1528 C C . LYS A 1 196 ? 14.626 -2.105 -13.258 1.00 55.19 196 LYS A C 1
ATOM 1530 O O . LYS A 1 196 ? 13.549 -1.530 -13.111 1.00 55.19 196 LYS A O 1
ATOM 1535 N N . ALA A 1 197 ? 15.774 -1.442 -13.408 1.00 50.38 197 ALA A N 1
ATOM 1536 C CA . ALA A 1 197 ? 15.863 0.019 -13.439 1.00 50.38 197 ALA A CA 1
ATOM 1537 C C . ALA A 1 197 ? 15.199 0.619 -14.695 1.00 50.38 197 ALA A C 1
ATOM 1539 O O . ALA A 1 197 ? 14.421 1.560 -14.576 1.00 50.38 197 ALA A O 1
ATOM 1540 N N . ALA A 1 198 ? 15.409 0.028 -15.877 1.00 51.75 198 ALA A N 1
ATOM 1541 C CA . ALA A 1 198 ? 14.757 0.462 -17.118 1.00 51.75 198 ALA A CA 1
ATOM 1542 C C . ALA A 1 198 ? 13.227 0.296 -17.082 1.00 51.75 198 ALA A C 1
ATOM 1544 O O . ALA A 1 198 ? 12.501 1.207 -17.470 1.00 51.75 198 ALA A O 1
ATOM 1545 N N . ALA A 1 199 ? 12.724 -0.821 -16.545 1.00 57.69 199 ALA A N 1
ATOM 1546 C CA . ALA A 1 199 ? 11.295 -1.002 -16.297 1.00 57.69 199 ALA A CA 1
ATOM 1547 C C . ALA A 1 199 ? 10.756 0.051 -15.320 1.00 57.69 199 ALA A C 1
ATOM 1549 O O . ALA A 1 199 ? 9.702 0.623 -15.561 1.00 57.69 199 ALA A O 1
ATOM 1550 N N . THR A 1 200 ? 11.506 0.362 -14.261 1.00 55.88 200 THR A N 1
ATOM 1551 C CA . THR A 1 200 ? 11.146 1.391 -13.273 1.00 55.88 200 THR A CA 1
ATOM 1552 C C . THR A 1 200 ? 11.086 2.798 -13.887 1.00 55.88 200 THR A C 1
ATOM 1554 O O . THR A 1 200 ? 10.136 3.532 -13.628 1.00 55.88 200 THR A O 1
ATOM 1557 N N . MET A 1 201 ? 12.027 3.162 -14.765 1.00 53.06 201 MET A N 1
ATOM 1558 C CA . MET A 1 201 ? 11.994 4.432 -15.514 1.00 53.06 201 MET A CA 1
ATOM 1559 C C . MET A 1 201 ? 10.836 4.487 -16.525 1.00 53.06 201 MET A C 1
ATOM 1561 O O . MET A 1 201 ? 10.153 5.508 -16.644 1.00 53.06 201 MET A O 1
ATOM 1565 N N . LEU A 1 202 ? 10.555 3.367 -17.199 1.00 57.34 202 LEU A N 1
ATOM 1566 C CA . LEU A 1 202 ? 9.381 3.203 -18.062 1.00 57.34 202 LEU A CA 1
ATOM 1567 C C . LEU A 1 202 ? 8.071 3.342 -17.280 1.00 57.34 202 LEU A C 1
ATOM 1569 O O . LEU A 1 202 ? 7.122 3.962 -17.748 1.00 57.34 202 LEU A O 1
ATOM 1573 N N . PHE A 1 203 ? 8.031 2.850 -16.047 1.00 60.19 203 PHE A N 1
ATOM 1574 C CA . PHE A 1 203 ? 6.886 3.037 -15.170 1.00 60.19 203 PHE A CA 1
ATOM 1575 C C . PHE A 1 203 ? 6.726 4.481 -14.697 1.00 60.19 203 PHE A C 1
ATOM 1577 O O . PHE A 1 203 ? 5.607 4.984 -14.732 1.00 60.19 203 PHE A O 1
ATOM 1584 N N . ALA A 1 204 ? 7.812 5.152 -14.293 1.00 55.72 204 ALA A N 1
ATOM 1585 C CA . ALA A 1 204 ? 7.803 6.531 -13.781 1.00 55.72 204 ALA A CA 1
ATOM 1586 C C . ALA A 1 204 ? 7.200 7.538 -14.773 1.00 55.72 204 ALA A C 1
ATOM 1588 O O . ALA A 1 204 ? 6.575 8.531 -14.412 1.00 55.72 204 ALA A O 1
ATOM 1589 N N . SER A 1 205 ? 7.409 7.283 -16.051 1.00 53.81 205 SER A N 1
ATOM 1590 C CA . SER A 1 205 ? 7.059 8.178 -17.146 1.00 53.81 205 SER A CA 1
ATOM 1591 C C . SER A 1 205 ? 5.657 7.921 -17.701 1.00 53.81 205 SER A C 1
ATOM 1593 O O . SER A 1 205 ? 4.930 8.869 -17.993 1.00 53.81 205 SER A O 1
ATOM 1595 N N . ILE A 1 206 ? 5.233 6.656 -17.760 1.00 57.94 206 ILE A N 1
ATOM 1596 C CA . ILE A 1 206 ? 3.862 6.258 -18.110 1.00 57.94 206 ILE A CA 1
ATOM 1597 C C . ILE A 1 206 ? 2.867 6.674 -17.010 1.00 57.94 206 ILE A C 1
ATOM 1599 O O . ILE A 1 206 ? 1.737 7.078 -17.300 1.00 57.94 206 ILE A O 1
ATOM 1603 N N . PHE A 1 207 ? 3.304 6.625 -15.748 1.00 60.84 207 PHE A N 1
ATOM 1604 C CA . PHE A 1 207 ? 2.497 6.876 -14.551 1.00 60.84 207 PHE A CA 1
ATOM 1605 C C . PHE A 1 207 ? 1.746 8.230 -14.578 1.00 60.84 207 PHE A C 1
ATOM 1607 O O . PHE A 1 207 ? 0.617 8.303 -14.099 1.00 60.84 207 PHE A O 1
ATOM 1614 N N . LYS A 1 208 ? 2.295 9.283 -15.200 1.00 61.31 208 LYS A N 1
ATOM 1615 C CA . LYS A 1 208 ? 1.675 10.625 -15.211 1.00 61.31 208 LYS A CA 1
ATOM 1616 C C . LYS A 1 208 ? 0.396 10.743 -16.058 1.00 61.31 208 LYS A C 1
ATOM 1618 O O . LYS A 1 208 ? -0.192 11.821 -16.090 1.00 61.31 208 LYS A O 1
ATOM 1623 N N . SER A 1 209 ? -0.022 9.684 -16.760 1.00 60.22 209 SER A N 1
ATOM 1624 C CA . SER A 1 209 ? -1.057 9.768 -17.802 1.00 60.22 209 SER A CA 1
ATOM 1625 C C . SER A 1 209 ? -2.353 8.974 -17.553 1.00 60.22 209 SER A C 1
ATOM 1627 O O . SER A 1 209 ? -3.380 9.367 -18.106 1.00 60.22 209 SER A O 1
ATOM 1629 N N . ASP A 1 210 ? -2.357 7.903 -16.737 1.00 73.75 210 ASP A N 1
ATOM 1630 C CA . ASP A 1 210 ? -3.547 7.045 -16.537 1.00 73.75 210 ASP A CA 1
ATOM 1631 C C . ASP A 1 210 ? -3.546 6.254 -15.198 1.00 73.75 210 ASP A C 1
ATOM 1633 O O . ASP A 1 210 ? -2.666 5.426 -14.940 1.00 73.75 210 ASP A O 1
ATOM 1637 N N . ASP A 1 211 ? -4.586 6.451 -14.370 1.00 75.12 211 ASP A N 1
ATOM 1638 C CA . ASP A 1 211 ? -4.789 5.787 -13.065 1.00 75.12 211 ASP A CA 1
ATOM 1639 C C . ASP A 1 211 ? -4.864 4.249 -13.145 1.00 75.12 211 ASP A C 1
ATOM 1641 O O . ASP A 1 211 ? -4.413 3.541 -12.237 1.00 75.12 211 ASP A O 1
ATOM 1645 N N . LYS A 1 212 ? -5.475 3.697 -14.203 1.00 76.31 212 LYS A N 1
ATOM 1646 C CA . LYS A 1 212 ? -5.609 2.242 -14.377 1.00 76.31 212 LYS A CA 1
ATOM 1647 C C . LYS A 1 212 ? -4.267 1.634 -14.726 1.00 76.31 212 LYS A C 1
ATOM 1649 O O . LYS A 1 212 ? -3.923 0.577 -14.196 1.00 76.31 212 LYS A O 1
ATOM 1654 N N . LEU A 1 213 ? -3.518 2.308 -15.593 1.00 70.81 213 LEU A N 1
ATOM 1655 C CA . LEU A 1 213 ? -2.191 1.863 -15.981 1.00 70.81 213 LEU A CA 1
ATOM 1656 C C . LEU A 1 213 ? -1.253 1.895 -14.774 1.00 70.81 213 LEU A C 1
ATOM 1658 O O . LEU A 1 213 ? -0.597 0.896 -14.502 1.00 70.81 213 LEU A O 1
ATOM 1662 N N . PHE A 1 214 ? -1.306 2.956 -13.961 1.00 76.25 214 PHE A N 1
ATOM 1663 C CA . PHE A 1 214 ? -0.595 3.012 -12.681 1.00 76.25 214 PHE A CA 1
ATOM 1664 C C . PHE A 1 214 ? -0.888 1.793 -11.789 1.00 76.25 214 PHE A C 1
ATOM 1666 O O . PHE A 1 214 ? 0.039 1.141 -11.305 1.00 76.25 214 PHE A O 1
ATOM 1673 N N . ALA A 1 215 ? -2.163 1.422 -11.623 1.00 78.50 215 ALA A N 1
ATOM 1674 C CA . ALA A 1 215 ? -2.549 0.249 -10.836 1.00 78.50 215 ALA A CA 1
ATOM 1675 C C . ALA A 1 215 ? -1.927 -1.056 -11.363 1.00 78.50 215 ALA A C 1
ATOM 1677 O O . ALA A 1 215 ? -1.438 -1.877 -10.585 1.00 78.50 215 ALA A O 1
ATOM 1678 N N . VAL A 1 216 ? -1.960 -1.262 -12.684 1.00 79.00 216 VAL A N 1
ATOM 1679 C CA . VAL A 1 216 ? -1.386 -2.449 -13.337 1.00 79.00 216 VAL A CA 1
ATOM 1680 C C . VAL A 1 216 ? 0.121 -2.499 -13.105 1.00 79.00 216 VAL A C 1
ATOM 1682 O O . VAL A 1 216 ? 0.638 -3.521 -12.650 1.00 79.00 216 VAL A O 1
ATOM 1685 N N . CYS A 1 217 ? 0.804 -1.379 -13.329 1.00 74.88 217 CYS A N 1
ATOM 1686 C CA . CYS A 1 217 ? 2.243 -1.234 -13.151 1.00 74.88 217 CYS A CA 1
ATOM 1687 C C . CYS A 1 217 ? 2.686 -1.589 -11.726 1.00 74.88 217 CYS A C 1
ATOM 1689 O O . CYS A 1 217 ? 3.543 -2.454 -11.536 1.00 74.88 217 CYS A O 1
ATOM 1691 N N . ILE A 1 218 ? 2.042 -1.001 -10.713 1.00 81.06 218 ILE A N 1
ATOM 1692 C CA . ILE A 1 218 ? 2.367 -1.255 -9.304 1.00 81.06 218 ILE A CA 1
ATOM 1693 C C . ILE A 1 218 ? 2.129 -2.722 -8.927 1.00 81.06 218 ILE A C 1
ATOM 1695 O O . ILE A 1 218 ? 2.953 -3.325 -8.236 1.00 81.06 218 ILE A O 1
ATOM 1699 N N . ARG A 1 219 ? 1.043 -3.343 -9.401 1.00 83.12 219 ARG A N 1
ATOM 1700 C CA . ARG A 1 219 ? 0.778 -4.768 -9.132 1.00 83.12 219 ARG A CA 1
ATOM 1701 C C . ARG A 1 219 ? 1.822 -5.679 -9.752 1.00 83.12 219 ARG A C 1
ATOM 1703 O O . ARG A 1 219 ? 2.223 -6.652 -9.115 1.00 83.12 219 ARG A O 1
ATOM 1710 N N . LYS A 1 220 ? 2.276 -5.373 -10.968 1.00 76.25 220 LYS A N 1
ATOM 1711 C CA . LYS A 1 220 ? 3.361 -6.118 -11.615 1.00 76.25 220 LYS A CA 1
ATOM 1712 C C . LYS A 1 220 ? 4.651 -5.949 -10.827 1.00 76.25 220 LYS A C 1
ATOM 1714 O O . LYS A 1 220 ? 5.265 -6.954 -10.490 1.00 76.25 220 LYS A O 1
ATOM 1719 N N . MET A 1 221 ? 5.004 -4.721 -10.447 1.00 75.06 221 MET A N 1
ATOM 1720 C CA . MET A 1 221 ? 6.156 -4.460 -9.581 1.00 75.06 221 MET A CA 1
ATOM 1721 C C . MET A 1 221 ? 6.098 -5.261 -8.280 1.00 75.06 221 MET A C 1
ATOM 1723 O O . MET A 1 221 ? 7.066 -5.933 -7.950 1.00 75.06 221 MET A O 1
ATOM 1727 N N . ASN A 1 222 ? 4.960 -5.265 -7.585 1.00 77.25 222 ASN A N 1
ATOM 1728 C CA . ASN A 1 222 ? 4.757 -6.064 -6.374 1.00 77.25 222 ASN A CA 1
ATOM 1729 C C . ASN A 1 222 ? 4.922 -7.573 -6.647 1.00 77.25 222 ASN A C 1
ATOM 1731 O O . ASN A 1 222 ? 5.629 -8.267 -5.920 1.00 77.25 222 ASN A O 1
ATOM 1735 N N . ALA A 1 223 ? 4.315 -8.089 -7.721 1.00 79.31 223 ALA A N 1
ATOM 1736 C CA . ALA A 1 223 ? 4.425 -9.499 -8.100 1.00 79.31 223 ALA A CA 1
ATOM 1737 C C . ALA A 1 223 ? 5.870 -9.917 -8.410 1.00 79.31 223 ALA A C 1
ATOM 1739 O O . ALA A 1 223 ? 6.262 -11.041 -8.110 1.00 79.31 223 ALA A O 1
ATOM 1740 N N . LEU A 1 224 ? 6.659 -9.019 -8.994 1.00 69.69 224 LEU A N 1
ATOM 1741 C CA . LEU A 1 224 ? 8.070 -9.249 -9.293 1.00 69.69 224 LEU A CA 1
ATOM 1742 C C . LEU A 1 224 ? 8.924 -9.198 -8.045 1.00 69.69 224 LEU A C 1
ATOM 1744 O O . LEU A 1 224 ? 9.765 -10.067 -7.852 1.00 69.69 224 LEU A O 1
ATOM 1748 N N . ALA A 1 225 ? 8.677 -8.206 -7.196 1.00 68.31 225 ALA A N 1
ATOM 1749 C CA . ALA A 1 225 ? 9.398 -8.041 -5.952 1.00 68.31 225 ALA A CA 1
ATOM 1750 C C . ALA A 1 225 ? 9.295 -9.322 -5.102 1.00 68.31 225 ALA A C 1
ATOM 1752 O O . ALA A 1 225 ? 10.304 -9.819 -4.622 1.00 68.31 225 ALA A O 1
ATOM 1753 N N . ARG A 1 226 ? 8.102 -9.932 -5.043 1.00 72.56 226 ARG A N 1
ATOM 1754 C CA . ARG A 1 226 ? 7.851 -11.209 -4.345 1.00 72.56 226 ARG A CA 1
ATOM 1755 C C . ARG A 1 226 ? 8.456 -12.452 -5.004 1.00 72.56 226 ARG A C 1
ATOM 1757 O O . ARG A 1 226 ? 8.518 -13.498 -4.371 1.00 72.56 226 ARG A O 1
ATOM 1764 N N . ARG A 1 227 ? 8.798 -12.406 -6.296 1.00 71.81 227 ARG A N 1
ATOM 1765 C CA . ARG A 1 227 ? 9.431 -13.549 -6.984 1.00 71.81 227 ARG A CA 1
ATOM 1766 C C . ARG A 1 227 ? 10.929 -13.623 -6.710 1.00 71.81 227 ARG A C 1
ATOM 1768 O O . ARG A 1 227 ? 11.518 -14.676 -6.916 1.00 71.81 227 ARG A O 1
ATOM 1775 N N . ASP A 1 228 ? 11.519 -12.516 -6.276 1.00 63.81 228 ASP A N 1
ATOM 1776 C CA . ASP A 1 228 ? 12.957 -12.279 -6.285 1.00 63.81 228 ASP A CA 1
ATOM 1777 C C . ASP A 1 228 ? 13.428 -11.766 -4.912 1.00 63.81 228 ASP A C 1
ATOM 1779 O O . ASP A 1 228 ? 14.168 -10.786 -4.810 1.00 63.81 228 ASP A O 1
ATOM 1783 N N . ASP A 1 229 ? 13.023 -12.461 -3.841 1.00 55.50 229 ASP A N 1
ATOM 1784 C CA . ASP A 1 229 ? 13.270 -12.113 -2.425 1.00 55.50 229 ASP A CA 1
ATOM 1785 C C . ASP A 1 229 ? 14.765 -11.934 -2.050 1.00 55.50 229 ASP A C 1
ATOM 1787 O O . ASP A 1 229 ? 15.100 -11.547 -0.926 1.00 55.50 229 ASP A O 1
ATOM 1791 N N . HIS A 1 230 ? 15.692 -12.205 -2.976 1.00 58.72 230 HIS A N 1
ATOM 1792 C CA . HIS A 1 230 ? 17.139 -12.190 -2.757 1.00 58.72 230 HIS A CA 1
ATOM 1793 C C . HIS A 1 230 ? 17.944 -11.363 -3.768 1.00 58.72 230 HIS A C 1
ATOM 1795 O O . HIS A 1 230 ? 19.175 -11.409 -3.727 1.00 58.72 230 HIS A O 1
ATOM 1801 N N . THR A 1 231 ? 17.323 -10.599 -4.677 1.00 58.81 231 THR A N 1
ATOM 1802 C CA . THR A 1 231 ? 18.138 -9.802 -5.606 1.00 58.81 231 THR A CA 1
ATOM 1803 C C . THR A 1 231 ? 18.736 -8.586 -4.898 1.00 58.81 231 THR A C 1
ATOM 1805 O O . THR A 1 231 ? 18.040 -7.612 -4.613 1.00 58.81 231 THR A O 1
ATOM 1808 N N . ALA A 1 232 ? 20.048 -8.611 -4.660 1.00 63.88 232 ALA A N 1
ATOM 1809 C CA . ALA A 1 232 ? 20.792 -7.412 -4.300 1.00 63.88 232 ALA A CA 1
ATOM 1810 C C . ALA A 1 232 ? 20.683 -6.392 -5.445 1.00 63.88 232 ALA A C 1
ATOM 1812 O O . ALA A 1 232 ? 21.058 -6.672 -6.587 1.00 63.88 232 ALA A O 1
ATOM 1813 N N . LEU A 1 233 ? 20.133 -5.216 -5.150 1.00 66.62 233 LEU A N 1
ATOM 1814 C CA . LEU A 1 233 ? 20.083 -4.109 -6.099 1.00 66.62 233 LEU A CA 1
ATOM 1815 C C . LEU A 1 233 ? 21.445 -3.414 -6.134 1.00 66.62 233 LEU A C 1
ATOM 1817 O O . LEU A 1 233 ? 22.076 -3.210 -5.097 1.00 66.62 233 LEU A O 1
ATOM 1821 N N . SER A 1 234 ? 21.901 -3.034 -7.329 1.00 65.25 234 SER A N 1
ATOM 1822 C CA . SER A 1 234 ? 23.066 -2.156 -7.445 1.00 65.25 234 SER A CA 1
ATOM 1823 C C . SER A 1 234 ? 22.734 -0.773 -6.861 1.00 65.25 234 SER A C 1
ATOM 1825 O O . SER A 1 234 ? 21.568 -0.372 -6.895 1.00 65.25 234 SER A O 1
ATOM 1827 N N . PRO A 1 235 ? 23.721 0.002 -6.372 1.00 67.38 235 PRO A N 1
ATOM 1828 C CA . PRO A 1 235 ? 23.474 1.345 -5.838 1.00 67.38 235 PRO A CA 1
ATOM 1829 C C . PRO A 1 235 ? 22.707 2.257 -6.808 1.00 67.38 235 PRO A C 1
ATOM 1831 O O . PRO A 1 235 ? 21.779 2.945 -6.398 1.00 67.38 235 PRO A O 1
ATOM 1834 N N . ALA A 1 236 ? 23.031 2.199 -8.104 1.00 63.00 236 ALA A N 1
ATOM 1835 C CA . ALA A 1 236 ? 22.328 2.961 -9.134 1.00 63.00 236 ALA A CA 1
ATOM 1836 C C . ALA A 1 236 ? 20.854 2.536 -9.276 1.00 63.00 236 ALA A C 1
ATOM 1838 O O . ALA A 1 236 ? 19.967 3.387 -9.315 1.00 63.00 236 ALA A O 1
ATOM 1839 N N . ALA A 1 237 ? 20.573 1.226 -9.295 1.00 65.12 237 ALA A N 1
ATOM 1840 C CA . ALA A 1 237 ? 19.202 0.719 -9.352 1.00 65.12 237 ALA A CA 1
ATOM 1841 C C . ALA A 1 237 ? 18.405 1.111 -8.099 1.00 65.12 237 ALA A C 1
ATOM 1843 O O . ALA A 1 237 ? 17.248 1.508 -8.206 1.00 65.12 237 ALA A O 1
ATOM 1844 N N . SER A 1 238 ? 19.039 1.060 -6.927 1.00 71.75 238 SER A N 1
ATOM 1845 C CA . SER A 1 238 ? 18.459 1.506 -5.662 1.00 71.75 238 SER A CA 1
ATOM 1846 C C . SER A 1 238 ? 18.041 2.977 -5.703 1.00 71.75 238 SER A C 1
ATOM 1848 O O . SER A 1 238 ? 16.899 3.286 -5.376 1.00 71.75 238 SER A O 1
ATOM 1850 N N . THR A 1 239 ? 18.913 3.879 -6.167 1.00 68.94 239 THR A N 1
ATOM 1851 C CA . THR A 1 239 ? 18.591 5.312 -6.297 1.00 68.94 239 THR A CA 1
ATOM 1852 C C . THR A 1 239 ? 17.430 5.560 -7.261 1.00 68.94 239 THR A C 1
ATOM 1854 O O . THR A 1 239 ? 16.543 6.355 -6.960 1.00 68.94 239 THR A O 1
ATOM 1857 N N . ILE A 1 240 ? 17.394 4.856 -8.397 1.00 67.62 240 ILE A N 1
ATOM 1858 C CA . ILE A 1 240 ? 16.304 4.974 -9.379 1.00 67.62 240 ILE A CA 1
ATOM 1859 C C . ILE A 1 240 ? 14.975 4.499 -8.781 1.00 67.62 240 ILE A C 1
ATOM 1861 O O . ILE A 1 240 ? 13.949 5.157 -8.945 1.00 67.62 240 ILE A O 1
ATOM 1865 N N . ILE A 1 241 ? 14.988 3.373 -8.065 1.00 73.81 241 ILE A N 1
ATOM 1866 C CA . ILE A 1 241 ? 13.791 2.818 -7.428 1.00 73.81 241 ILE A CA 1
ATOM 1867 C C . ILE A 1 241 ? 13.289 3.731 -6.302 1.00 73.81 241 ILE A C 1
ATOM 1869 O O . ILE A 1 241 ? 12.081 3.935 -6.190 1.00 73.81 241 ILE A O 1
ATOM 1873 N N . GLU A 1 242 ? 14.181 4.327 -5.505 1.00 76.88 242 GLU A N 1
ATOM 1874 C CA . GLU A 1 242 ? 13.794 5.330 -4.503 1.00 76.88 242 GLU A CA 1
ATOM 1875 C C . GLU A 1 242 ? 13.108 6.536 -5.138 1.00 76.88 242 GLU A C 1
ATOM 1877 O O . GLU A 1 242 ? 12.007 6.891 -4.716 1.00 76.88 242 GLU A O 1
ATOM 1882 N N . ALA A 1 243 ? 13.713 7.119 -6.177 1.00 75.31 243 ALA A N 1
ATOM 1883 C CA . ALA A 1 243 ? 13.139 8.259 -6.887 1.00 75.31 243 ALA A CA 1
ATOM 1884 C C . ALA A 1 243 ? 11.756 7.923 -7.468 1.00 75.31 243 ALA A C 1
ATOM 1886 O O . ALA A 1 243 ? 10.803 8.681 -7.295 1.00 75.31 243 ALA A O 1
ATOM 1887 N N . PHE A 1 244 ? 11.616 6.740 -8.074 1.00 78.50 244 PHE A N 1
ATOM 1888 C CA . PHE A 1 244 ? 10.337 6.259 -8.589 1.00 78.50 244 PHE A CA 1
ATOM 1889 C C . PHE A 1 244 ? 9.267 6.141 -7.503 1.00 78.50 244 PHE A C 1
ATOM 1891 O O . PHE A 1 244 ? 8.128 6.561 -7.709 1.00 78.50 244 PHE A O 1
ATOM 1898 N N . PHE A 1 245 ? 9.597 5.563 -6.347 1.00 80.94 245 PHE A N 1
ATOM 1899 C CA . PHE A 1 245 ? 8.623 5.441 -5.269 1.00 80.94 245 PHE A CA 1
ATOM 1900 C C . PHE A 1 245 ? 8.282 6.789 -4.644 1.00 80.94 245 PHE A C 1
ATOM 1902 O O . PHE A 1 245 ? 7.122 7.003 -4.302 1.00 80.94 245 PHE A O 1
ATOM 1909 N N . ASP A 1 246 ? 9.236 7.710 -4.532 1.00 82.00 246 ASP A N 1
ATOM 1910 C CA . ASP A 1 246 ? 8.951 9.069 -4.081 1.00 82.00 246 ASP A CA 1
ATOM 1911 C C . ASP A 1 246 ? 7.970 9.785 -5.020 1.00 82.00 246 ASP A C 1
ATOM 1913 O O . ASP A 1 246 ? 7.024 10.415 -4.531 1.00 82.00 246 ASP A O 1
ATOM 1917 N N . ASP A 1 247 ? 8.135 9.616 -6.335 1.00 79.62 247 ASP A N 1
ATOM 1918 C CA . ASP A 1 247 ? 7.202 10.103 -7.354 1.00 79.62 247 ASP A CA 1
ATOM 1919 C C . ASP A 1 247 ? 5.836 9.418 -7.250 1.00 79.62 247 ASP A C 1
ATOM 1921 O O . ASP A 1 247 ? 4.806 10.097 -7.244 1.00 79.62 247 ASP A O 1
ATOM 1925 N N . CYS A 1 248 ? 5.796 8.092 -7.085 1.00 81.44 248 CYS A N 1
ATOM 1926 C CA . CYS A 1 248 ? 4.549 7.352 -6.877 1.00 81.44 248 CYS A CA 1
ATOM 1927 C C . CYS A 1 248 ? 3.790 7.876 -5.656 1.00 81.44 248 CYS A C 1
ATOM 1929 O O . CYS A 1 248 ? 2.594 8.148 -5.743 1.00 81.44 248 CYS A O 1
ATOM 1931 N N . LEU A 1 249 ? 4.482 8.048 -4.524 1.00 84.81 249 LEU A N 1
ATOM 1932 C CA . LEU A 1 249 ? 3.892 8.523 -3.273 1.00 84.81 249 LEU A CA 1
ATOM 1933 C C . LEU A 1 249 ? 3.344 9.946 -3.398 1.00 84.81 249 LEU A C 1
ATOM 1935 O O . LEU A 1 249 ? 2.265 10.220 -2.877 1.00 84.81 249 LEU A O 1
ATOM 1939 N N . ASN A 1 250 ? 4.056 10.835 -4.096 1.00 82.94 250 ASN A N 1
ATOM 1940 C CA . ASN A 1 250 ? 3.584 12.198 -4.367 1.00 82.94 250 ASN A CA 1
ATOM 1941 C C . ASN A 1 250 ? 2.314 12.202 -5.213 1.00 82.94 250 ASN A C 1
ATOM 1943 O O . ASN A 1 250 ? 1.444 13.057 -5.065 1.00 82.94 250 ASN A O 1
ATOM 1947 N N . SER A 1 251 ? 2.199 11.213 -6.083 1.00 82.56 251 SER A N 1
ATOM 1948 C CA . SER A 1 251 ? 1.156 11.182 -7.089 1.00 82.56 251 SER A CA 1
ATOM 1949 C C . SER A 1 251 ? -0.125 10.525 -6.617 1.00 82.56 251 SER A C 1
ATOM 1951 O O . SER A 1 251 ? -1.183 10.795 -7.179 1.00 82.56 251 SER A O 1
ATOM 1953 N N . LEU A 1 252 ? -0.064 9.750 -5.529 1.00 84.81 252 LEU A N 1
ATOM 1954 C CA . LEU A 1 252 ? -1.249 9.232 -4.850 1.00 84.81 252 LEU A CA 1
ATOM 1955 C C . LEU A 1 252 ? -2.245 10.338 -4.479 1.00 84.81 252 LEU A C 1
ATOM 1957 O O . LEU A 1 252 ? -3.436 10.072 -4.429 1.00 84.81 252 LEU A O 1
ATOM 1961 N N . GLU A 1 253 ? -1.809 11.576 -4.245 1.00 85.62 253 GLU A N 1
ATOM 1962 C CA . GLU A 1 253 ? -2.732 12.685 -3.962 1.00 85.62 253 GLU A CA 1
ATOM 1963 C C . GLU A 1 253 ? -3.632 13.053 -5.155 1.00 85.62 253 GLU A C 1
ATOM 1965 O O . GLU A 1 253 ? -4.738 13.548 -4.949 1.00 85.62 253 GLU A O 1
ATOM 1970 N N . GLY A 1 254 ? -3.191 12.794 -6.391 1.00 81.88 254 GLY A N 1
ATOM 1971 C CA . GLY A 1 254 ? -3.921 13.147 -7.612 1.00 81.88 254 GLY A CA 1
ATOM 1972 C C . GLY A 1 254 ? -4.805 12.037 -8.189 1.00 81.88 254 GLY A C 1
ATOM 1973 O O . GLY A 1 254 ? -5.598 12.315 -9.087 1.00 81.88 254 GLY A O 1
ATOM 1974 N N . LEU A 1 255 ? -4.688 10.794 -7.707 1.00 81.00 255 LEU A N 1
ATOM 1975 C CA . LEU A 1 255 ? -5.407 9.659 -8.295 1.00 81.00 255 LEU A CA 1
ATOM 1976 C C . LEU A 1 255 ? -6.858 9.596 -7.804 1.00 81.00 255 LEU A C 1
ATOM 1978 O O . LEU A 1 255 ? -7.161 9.780 -6.625 1.00 81.00 255 LEU A O 1
ATOM 1982 N N . SER A 1 256 ? -7.766 9.221 -8.699 1.00 79.56 256 SER A N 1
ATOM 1983 C CA . SER A 1 256 ? -9.189 9.060 -8.378 1.00 79.56 256 SER A CA 1
ATOM 1984 C C . SER A 1 256 ? -9.499 7.757 -7.625 1.00 79.56 256 SER A C 1
ATOM 1986 O O . SER A 1 256 ? -10.493 7.674 -6.902 1.00 79.56 256 SER A O 1
ATOM 1988 N N . ASN A 1 257 ? -8.643 6.737 -7.763 1.00 78.69 257 ASN A N 1
ATOM 1989 C CA . ASN A 1 257 ? -8.873 5.381 -7.249 1.00 78.69 257 ASN A CA 1
ATOM 1990 C C . ASN A 1 257 ? -7.792 4.902 -6.259 1.00 78.69 257 ASN A C 1
ATOM 1992 O O . ASN A 1 257 ? -7.433 3.722 -6.226 1.00 78.69 257 ASN A O 1
ATOM 1996 N N . VAL A 1 258 ? -7.253 5.810 -5.438 1.00 81.94 258 VAL A N 1
ATOM 1997 C CA . VAL A 1 258 ? -6.164 5.486 -4.495 1.00 81.94 258 VAL A CA 1
ATOM 1998 C C . VAL A 1 258 ? -6.526 4.322 -3.584 1.00 81.94 258 VAL A C 1
ATOM 2000 O O . VAL A 1 258 ? -5.696 3.438 -3.374 1.00 81.94 258 VAL A O 1
ATOM 2003 N N . ALA A 1 259 ? -7.770 4.286 -3.091 1.00 75.31 259 ALA A N 1
ATOM 2004 C CA . ALA A 1 259 ? -8.292 3.267 -2.180 1.00 75.31 259 ALA A CA 1
ATOM 2005 C C . ALA A 1 259 ? -8.034 1.820 -2.646 1.00 75.31 259 ALA A C 1
ATOM 2007 O O . ALA A 1 259 ? -7.860 0.932 -1.809 1.00 75.31 259 ALA A O 1
ATOM 2008 N N . ALA A 1 260 ? -7.984 1.585 -3.960 1.00 79.38 260 ALA A N 1
ATOM 2009 C CA . ALA A 1 260 ? -7.750 0.269 -4.543 1.00 79.38 260 ALA A CA 1
ATOM 2010 C C . ALA A 1 260 ? -6.264 -0.074 -4.756 1.00 79.38 260 ALA A C 1
ATOM 2012 O O . ALA A 1 260 ? -5.959 -1.236 -5.015 1.00 79.38 260 ALA A O 1
ATOM 2013 N N . ILE A 1 261 ? -5.353 0.906 -4.688 1.00 84.44 261 ILE A N 1
ATOM 2014 C CA . ILE A 1 261 ? -3.965 0.771 -5.168 1.00 84.44 261 ILE A CA 1
ATOM 2015 C C . ILE A 1 261 ? -2.934 1.008 -4.057 1.00 84.44 261 ILE A C 1
ATOM 2017 O O . ILE A 1 261 ? -1.859 0.416 -4.095 1.00 84.44 261 ILE A O 1
ATOM 2021 N N . TRP A 1 262 ? -3.236 1.812 -3.029 1.00 86.75 262 TRP A N 1
ATOM 2022 C CA . TRP A 1 262 ? -2.255 2.158 -1.983 1.00 86.75 262 TRP A CA 1
ATOM 2023 C C . TRP A 1 262 ? -1.650 0.933 -1.278 1.00 86.75 262 TRP A C 1
ATOM 2025 O O . TRP A 1 262 ? -0.481 0.967 -0.902 1.00 86.75 262 TRP A O 1
ATOM 2035 N N . ARG A 1 263 ? -2.410 -0.166 -1.132 1.00 86.69 263 ARG A N 1
ATOM 2036 C CA . ARG A 1 263 ? -1.899 -1.431 -0.572 1.00 86.69 263 ARG A CA 1
ATOM 2037 C C . ARG A 1 263 ? -0.863 -2.076 -1.481 1.00 86.69 263 ARG A C 1
ATOM 2039 O O . ARG A 1 263 ? 0.140 -2.579 -0.986 1.00 86.69 263 ARG A O 1
ATOM 2046 N N . ASP A 1 264 ? -1.099 -2.043 -2.790 1.00 86.44 264 ASP A N 1
ATOM 2047 C CA . ASP A 1 264 ? -0.162 -2.571 -3.778 1.00 86.44 264 ASP A CA 1
ATOM 2048 C C . ASP A 1 264 ? 1.122 -1.725 -3.788 1.00 86.44 264 ASP A C 1
ATOM 2050 O O . ASP A 1 264 ? 2.214 -2.288 -3.836 1.00 86.44 264 ASP A O 1
ATOM 2054 N N . VAL A 1 265 ? 1.003 -0.395 -3.647 1.00 87.69 265 VAL A N 1
ATOM 2055 C CA . VAL A 1 265 ? 2.156 0.520 -3.523 1.00 87.69 265 VAL A CA 1
ATOM 2056 C C . VAL A 1 265 ? 2.944 0.226 -2.257 1.00 87.69 265 VAL A C 1
ATOM 2058 O O . VAL A 1 265 ? 4.156 0.069 -2.326 1.00 87.69 265 VAL A O 1
ATOM 2061 N N . ALA A 1 266 ? 2.272 0.118 -1.111 1.00 89.44 266 ALA A N 1
ATOM 2062 C CA . ALA A 1 266 ? 2.926 -0.176 0.158 1.00 89.44 266 ALA A CA 1
ATOM 2063 C C . ALA A 1 266 ? 3.625 -1.543 0.138 1.00 89.44 266 ALA A C 1
ATOM 2065 O O . ALA A 1 266 ? 4.757 -1.655 0.594 1.00 89.44 266 ALA A O 1
ATOM 2066 N N . ALA A 1 267 ? 2.988 -2.568 -0.435 1.00 87.94 267 ALA A N 1
ATOM 2067 C CA . ALA A 1 267 ? 3.584 -3.891 -0.577 1.00 87.94 267 ALA A CA 1
ATOM 2068 C C . ALA A 1 267 ? 4.801 -3.879 -1.512 1.00 87.94 267 ALA A C 1
ATOM 2070 O O . ALA A 1 267 ? 5.838 -4.431 -1.158 1.00 87.94 267 ALA A O 1
ATOM 2071 N N . ALA A 1 268 ? 4.713 -3.216 -2.670 1.00 84.69 268 ALA A N 1
ATOM 2072 C CA . ALA A 1 268 ? 5.861 -3.066 -3.562 1.00 84.69 268 ALA A CA 1
ATOM 2073 C C . ALA A 1 268 ? 7.001 -2.315 -2.857 1.00 84.69 268 ALA A C 1
ATOM 2075 O O . ALA A 1 268 ? 8.132 -2.795 -2.814 1.00 84.69 268 ALA A O 1
ATOM 2076 N N . LEU A 1 269 ? 6.687 -1.173 -2.241 1.00 86.12 269 LEU A N 1
ATOM 2077 C CA . LEU A 1 269 ? 7.648 -0.341 -1.530 1.00 86.12 269 LEU A CA 1
ATOM 2078 C C . LEU A 1 269 ? 8.330 -1.113 -0.399 1.00 86.12 269 LEU A C 1
ATOM 2080 O O . LEU A 1 269 ? 9.546 -1.044 -0.301 1.00 86.12 269 LEU A O 1
ATOM 2084 N N . GLN A 1 270 ? 7.592 -1.887 0.403 1.00 86.62 270 GLN A N 1
ATOM 2085 C CA . GLN A 1 270 ? 8.143 -2.729 1.471 1.00 86.62 270 GLN A CA 1
ATOM 2086 C C . GLN A 1 270 ? 9.225 -3.684 0.951 1.00 86.62 270 GLN A C 1
ATOM 2088 O O . GLN A 1 270 ? 10.278 -3.813 1.575 1.00 86.62 270 GLN A O 1
ATOM 2093 N N . VAL A 1 271 ? 9.001 -4.322 -0.199 1.00 81.44 271 VAL A N 1
ATOM 2094 C CA . VAL A 1 271 ? 9.973 -5.270 -0.752 1.00 81.44 271 VAL A CA 1
ATOM 2095 C C . VAL A 1 271 ? 11.229 -4.567 -1.263 1.00 81.44 271 VAL A C 1
ATOM 2097 O O . VAL A 1 271 ? 12.321 -5.092 -1.081 1.00 81.44 271 VAL A O 1
ATOM 2100 N N . PHE A 1 272 ? 11.111 -3.379 -1.860 1.00 77.69 272 PHE A N 1
ATOM 2101 C CA . PHE A 1 272 ? 12.264 -2.666 -2.423 1.00 77.69 272 PHE A CA 1
ATOM 2102 C C . PHE A 1 272 ? 13.018 -1.804 -1.406 1.00 77.69 272 PHE A C 1
ATOM 2104 O O . PHE A 1 272 ? 14.243 -1.744 -1.439 1.00 77.69 272 PHE A O 1
ATOM 2111 N N . ILE A 1 273 ? 12.323 -1.157 -0.472 1.00 77.19 273 ILE A N 1
ATOM 2112 C CA . ILE A 1 273 ? 12.949 -0.267 0.513 1.00 77.19 273 ILE A CA 1
ATOM 2113 C C . ILE A 1 273 ? 13.854 -1.048 1.474 1.00 77.19 273 ILE A C 1
ATOM 2115 O O . ILE A 1 273 ? 14.863 -0.529 1.943 1.00 77.19 273 ILE A O 1
ATOM 2119 N N . VAL A 1 274 ? 13.517 -2.313 1.747 1.00 74.06 274 VAL A N 1
ATOM 2120 C CA . VAL A 1 274 ? 14.258 -3.179 2.664 1.00 74.06 274 VAL A CA 1
ATOM 2121 C C . VAL A 1 274 ? 15.679 -3.471 2.151 1.00 74.06 274 VAL A C 1
ATOM 2123 O O . VAL A 1 274 ? 16.610 -3.237 2.916 1.00 74.06 274 VAL A O 1
ATOM 2126 N N . PRO A 1 275 ? 15.895 -3.923 0.900 1.00 69.38 275 PRO A N 1
ATOM 2127 C CA . PRO A 1 275 ? 17.230 -4.041 0.310 1.00 69.38 275 PRO A CA 1
ATOM 2128 C C . PRO A 1 275 ? 17.956 -2.708 0.118 1.00 69.38 275 PRO A C 1
ATOM 2130 O O . PRO A 1 275 ? 19.179 -2.674 0.194 1.00 69.38 275 PRO A O 1
ATOM 2133 N N . ILE A 1 276 ? 17.227 -1.620 -0.154 1.00 65.44 276 ILE A N 1
ATOM 2134 C CA . ILE A 1 276 ? 17.842 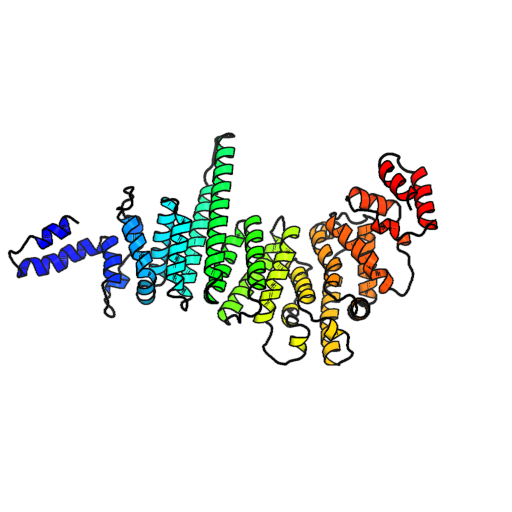-0.328 -0.478 1.00 65.44 276 ILE A CA 1
ATOM 2135 C C . ILE A 1 276 ? 18.358 0.393 0.776 1.00 65.44 276 ILE A C 1
ATOM 2137 O O . ILE A 1 276 ? 19.505 0.838 0.821 1.00 65.44 276 ILE A O 1
ATOM 2141 N N . LYS A 1 277 ? 17.499 0.540 1.790 1.00 66.69 277 LYS A N 1
ATOM 2142 C CA . LYS A 1 277 ? 17.811 1.255 3.037 1.00 66.69 277 LYS A CA 1
ATOM 2143 C C . LYS A 1 277 ? 18.326 0.329 4.133 1.00 66.69 277 LYS A C 1
ATOM 2145 O O . LYS A 1 277 ? 18.969 0.797 5.072 1.00 66.69 277 LYS A O 1
ATOM 2150 N N . GLY A 1 278 ? 18.068 -0.974 4.030 1.00 58.97 278 GLY A N 1
ATOM 2151 C CA . GLY A 1 278 ? 18.615 -1.959 4.949 1.00 58.97 278 GLY A CA 1
ATOM 2152 C C . GLY A 1 278 ? 20.115 -2.070 4.742 1.00 58.97 278 GLY A C 1
ATOM 2153 O O . GLY A 1 278 ? 20.580 -2.782 3.856 1.00 58.97 278 GLY A O 1
ATOM 2154 N N . LYS A 1 279 ? 20.895 -1.382 5.578 1.00 56.75 279 LYS A N 1
ATOM 2155 C CA . LYS A 1 279 ? 22.333 -1.630 5.644 1.00 56.75 279 LYS A CA 1
ATOM 2156 C C . LYS A 1 279 ? 22.534 -3.119 5.938 1.00 56.75 279 LYS A C 1
ATOM 2158 O O . LYS A 1 279 ? 21.922 -3.658 6.860 1.00 56.75 279 LYS A O 1
ATOM 2163 N N . SER A 1 280 ? 23.409 -3.774 5.173 1.00 53.81 280 SER A N 1
ATOM 2164 C CA . SER A 1 280 ? 23.946 -5.110 5.475 1.00 53.81 280 SER A CA 1
ATOM 2165 C C . SER A 1 280 ? 24.871 -5.031 6.696 1.00 53.81 280 SER A C 1
ATOM 2167 O O . SER A 1 280 ? 26.055 -5.359 6.648 1.00 53.81 280 SER A O 1
ATOM 2169 N N . THR A 1 281 ? 24.361 -4.511 7.800 1.00 53.31 281 THR A N 1
ATOM 2170 C CA . THR A 1 281 ? 25.057 -4.458 9.068 1.00 53.31 281 THR A CA 1
ATOM 2171 C C . THR A 1 281 ? 24.363 -5.445 9.988 1.00 53.31 281 THR A C 1
ATOM 2173 O O . THR A 1 281 ? 23.137 -5.504 10.059 1.00 53.31 281 THR A O 1
ATOM 2176 N N . ASN A 1 282 ? 25.146 -6.207 10.751 1.00 59.41 282 ASN A N 1
ATOM 2177 C CA . ASN A 1 282 ? 24.650 -7.013 11.873 1.00 59.41 282 ASN A CA 1
ATOM 2178 C C . ASN A 1 282 ? 24.071 -6.141 13.013 1.00 59.41 282 ASN A C 1
ATOM 2180 O O . ASN A 1 282 ? 23.959 -6.598 14.149 1.00 59.41 282 ASN A O 1
ATOM 2184 N N . ASP A 1 283 ? 23.734 -4.883 12.730 1.00 68.50 283 ASP A N 1
ATOM 2185 C CA . ASP A 1 283 ? 23.252 -3.920 13.696 1.00 68.50 283 ASP A CA 1
ATOM 2186 C C . ASP A 1 283 ? 21.796 -4.237 14.053 1.00 68.50 283 ASP A C 1
ATOM 2188 O O . ASP A 1 283 ? 20.924 -4.408 13.190 1.00 68.50 283 ASP A O 1
ATOM 2192 N N . LEU A 1 284 ? 21.538 -4.358 15.353 1.00 67.12 284 LEU A N 1
ATOM 2193 C CA . LEU A 1 284 ? 20.254 -4.796 15.893 1.00 67.12 284 LEU A CA 1
ATOM 2194 C C . LEU A 1 284 ? 19.062 -3.935 15.412 1.00 67.12 284 LEU A C 1
ATOM 2196 O O . LEU A 1 284 ? 18.025 -4.520 15.096 1.00 67.12 284 LEU A O 1
ATOM 2200 N N . PRO A 1 285 ? 19.166 -2.596 15.264 1.00 67.81 285 PRO A N 1
ATOM 2201 C CA . PRO A 1 285 ? 18.087 -1.767 14.734 1.00 67.81 285 PRO A CA 1
ATOM 2202 C C . PRO A 1 285 ? 17.625 -2.175 13.339 1.00 67.81 285 PRO A C 1
ATOM 2204 O O . PRO A 1 285 ? 16.422 -2.306 13.122 1.00 67.81 285 PRO A O 1
ATOM 2207 N N . HIS A 1 286 ? 18.550 -2.476 12.425 1.00 67.81 286 HIS A N 1
ATOM 2208 C CA . HIS A 1 286 ? 18.196 -2.935 11.082 1.00 67.81 286 HIS A CA 1
ATOM 2209 C C . HIS A 1 286 ? 17.643 -4.366 11.092 1.00 67.81 286 HIS A C 1
ATOM 2211 O O . HIS A 1 286 ? 16.828 -4.708 10.243 1.00 67.81 286 HIS A O 1
ATOM 2217 N N . ARG A 1 287 ? 17.993 -5.213 12.069 1.00 68.44 287 ARG A N 1
ATOM 2218 C CA . ARG A 1 287 ? 17.343 -6.530 12.224 1.00 68.44 287 ARG A CA 1
ATOM 2219 C C . ARG A 1 287 ? 15.892 -6.428 12.704 1.00 68.44 287 ARG A C 1
ATOM 2221 O O . ARG A 1 287 ? 15.079 -7.265 12.321 1.00 68.44 287 ARG A O 1
ATOM 2228 N N . LEU A 1 288 ? 15.585 -5.430 13.530 1.00 75.88 288 LEU A N 1
ATOM 2229 C CA . LEU A 1 288 ? 14.274 -5.244 14.159 1.00 75.88 288 LEU A CA 1
ATOM 2230 C C . LEU A 1 288 ? 13.313 -4.418 13.293 1.00 75.88 288 LEU A C 1
ATOM 2232 O O . LEU A 1 288 ? 12.145 -4.772 13.158 1.00 75.88 288 LEU A O 1
ATOM 2236 N N . CYS A 1 289 ? 13.800 -3.337 12.684 1.00 78.81 289 CYS A N 1
ATOM 2237 C CA . CYS A 1 289 ? 13.029 -2.470 11.801 1.00 78.81 289 CYS A CA 1
ATOM 2238 C C . CYS A 1 289 ? 13.929 -1.897 10.697 1.00 78.81 289 CYS A C 1
ATOM 2240 O O . CYS A 1 289 ? 14.580 -0.864 10.856 1.00 78.81 289 CYS A O 1
ATOM 2242 N N . ARG A 1 290 ? 13.955 -2.571 9.541 1.00 75.75 290 ARG A N 1
ATOM 2243 C CA . ARG A 1 290 ? 14.836 -2.228 8.405 1.00 75.75 290 ARG A CA 1
ATOM 2244 C C . ARG A 1 290 ? 14.577 -0.849 7.803 1.00 75.75 290 ARG A C 1
ATOM 2246 O O . ARG A 1 290 ? 15.451 -0.306 7.140 1.00 75.75 290 ARG A O 1
ATOM 2253 N N . VAL A 1 291 ? 13.385 -0.307 8.029 1.00 81.44 291 VAL A N 1
ATOM 2254 C CA . VAL A 1 291 ? 12.883 0.912 7.384 1.00 81.44 291 VAL A CA 1
ATOM 2255 C C . VAL A 1 291 ? 12.758 2.080 8.358 1.00 81.44 291 VAL A C 1
ATOM 2257 O O . VAL A 1 291 ? 12.138 3.080 8.024 1.00 81.44 291 VAL A O 1
ATOM 2260 N N . LEU A 1 292 ? 13.327 1.975 9.563 1.00 78.06 292 LEU A N 1
ATOM 2261 C CA . LEU A 1 292 ? 13.174 3.003 10.594 1.00 78.06 292 LEU A CA 1
ATOM 2262 C C . LEU A 1 292 ? 13.672 4.375 10.106 1.00 78.06 292 LEU A C 1
ATOM 2264 O O . LEU A 1 292 ? 12.931 5.351 10.165 1.00 78.06 292 LEU A O 1
ATOM 2268 N N . ASP A 1 293 ? 14.858 4.415 9.495 1.00 74.25 293 ASP A N 1
ATOM 2269 C CA . ASP A 1 293 ? 15.454 5.641 8.942 1.00 74.25 293 ASP A CA 1
ATOM 2270 C C . ASP A 1 293 ? 14.622 6.245 7.793 1.00 74.25 293 ASP A C 1
ATOM 2272 O O . ASP A 1 293 ? 14.635 7.453 7.572 1.00 74.25 293 ASP A O 1
ATOM 2276 N N . PHE A 1 294 ? 13.867 5.416 7.061 1.00 72.06 294 PHE A N 1
ATOM 2277 C CA . PHE A 1 294 ? 12.975 5.870 5.987 1.00 72.06 294 PHE A CA 1
ATOM 2278 C C . PHE A 1 294 ? 11.760 6.642 6.527 1.00 72.06 294 PHE A C 1
ATOM 2280 O O . PHE A 1 294 ? 11.211 7.505 5.842 1.00 72.06 294 PHE A O 1
ATOM 2287 N N . VAL A 1 295 ? 11.358 6.356 7.765 1.00 72.00 295 VAL A N 1
ATOM 2288 C CA . VAL A 1 295 ? 10.223 6.998 8.441 1.00 72.00 295 VAL A CA 1
ATOM 2289 C C . VAL A 1 295 ? 10.659 8.252 9.216 1.00 72.00 295 VAL A C 1
ATOM 2291 O O . VAL A 1 295 ? 9.841 9.132 9.476 1.00 72.00 295 VAL A O 1
ATOM 2294 N N . GLU A 1 296 ? 11.951 8.376 9.534 1.00 68.44 296 GLU A N 1
ATOM 2295 C CA . GLU A 1 296 ? 12.536 9.473 10.326 1.00 68.44 296 GLU A CA 1
ATOM 2296 C C . GLU A 1 296 ? 12.758 10.792 9.554 1.00 68.44 296 GLU A C 1
ATOM 2298 O O . GLU A 1 296 ? 13.283 11.750 10.121 1.00 68.44 296 GLU A O 1
ATOM 2303 N N . ALA A 1 297 ? 12.353 10.891 8.281 1.00 57.72 297 ALA A N 1
ATOM 2304 C CA . ALA A 1 297 ? 12.514 12.126 7.509 1.00 57.72 297 ALA A CA 1
ATOM 2305 C C . ALA A 1 297 ? 11.787 13.329 8.174 1.00 57.72 297 ALA A C 1
ATOM 2307 O 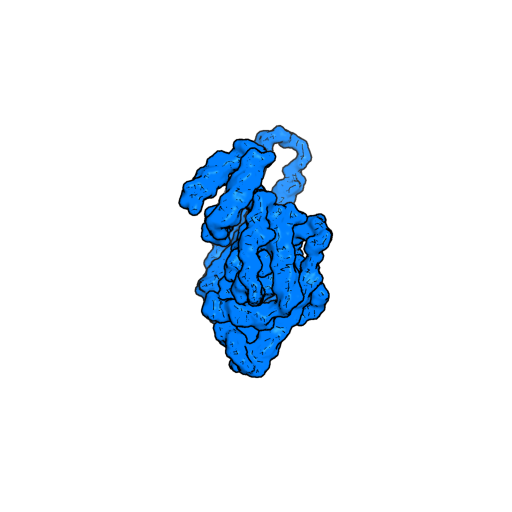O . ALA A 1 297 ? 10.634 13.193 8.592 1.00 57.72 297 ALA A O 1
ATOM 2308 N N . PRO A 1 298 ? 12.428 14.514 8.264 1.00 52.12 298 PRO A N 1
ATOM 2309 C CA . PRO A 1 298 ? 12.016 15.585 9.165 1.00 52.12 298 PRO A CA 1
ATOM 2310 C C . PRO A 1 298 ? 10.958 16.490 8.523 1.00 52.12 298 PRO A C 1
ATOM 2312 O O . PRO A 1 298 ? 11.271 17.332 7.687 1.00 52.12 298 PRO A O 1
ATOM 2315 N N . ALA A 1 299 ? 9.702 16.347 8.934 1.00 55.09 299 ALA A N 1
ATOM 2316 C CA . ALA A 1 299 ? 8.669 17.366 8.763 1.00 55.09 299 ALA A CA 1
ATOM 2317 C C . ALA A 1 299 ? 7.521 17.130 9.751 1.00 55.09 299 ALA A C 1
ATOM 2319 O O . ALA A 1 299 ? 7.331 16.027 10.263 1.00 55.09 299 ALA A O 1
ATOM 2320 N N . SER A 1 300 ? 6.729 18.175 9.989 1.00 65.56 300 SER A N 1
ATOM 2321 C CA . SER A 1 300 ? 5.394 18.049 10.569 1.00 65.56 300 SER A CA 1
ATOM 2322 C C . SER A 1 300 ? 4.554 17.097 9.710 1.00 65.56 300 SER A C 1
ATOM 2324 O O . SER A 1 300 ? 4.310 17.390 8.537 1.00 65.56 300 SER A O 1
ATOM 2326 N N . TYR A 1 301 ? 4.122 15.973 10.283 1.00 68.88 301 TYR A N 1
ATOM 2327 C CA . TYR A 1 301 ? 3.256 15.009 9.604 1.00 68.88 301 TYR A CA 1
ATOM 2328 C C . TYR A 1 301 ? 1.990 15.687 9.073 1.00 68.88 301 TYR A C 1
ATOM 2330 O O . TYR A 1 301 ? 1.326 16.428 9.794 1.00 68.88 301 TYR A O 1
ATOM 2338 N N . SER A 1 302 ? 1.665 15.438 7.802 1.00 75.88 302 SER A N 1
ATOM 2339 C CA . SER A 1 302 ? 0.589 16.140 7.082 1.00 75.88 302 SER A CA 1
ATOM 2340 C C . SER A 1 302 ? -0.647 15.272 6.831 1.00 75.88 302 SER A C 1
ATOM 2342 O O . SER A 1 302 ? -1.619 15.718 6.222 1.00 75.88 302 SER A O 1
ATOM 2344 N N . TRP A 1 303 ? -0.610 14.014 7.289 1.00 84.75 303 TRP A N 1
ATOM 2345 C CA . TRP A 1 303 ? -1.605 12.979 6.987 1.00 84.75 303 TRP A CA 1
ATOM 2346 C C . TRP A 1 303 ? -1.836 12.781 5.473 1.00 84.75 303 TRP A C 1
ATOM 2348 O O . TRP A 1 303 ? -2.916 12.369 5.039 1.00 84.75 303 TRP A O 1
ATOM 2358 N N . ALA A 1 304 ? -0.825 13.079 4.650 1.00 86.38 304 ALA A N 1
ATOM 2359 C CA . ALA A 1 304 ? -0.816 12.817 3.213 1.00 86.38 304 ALA A CA 1
ATOM 2360 C C . ALA A 1 304 ? -0.694 11.313 2.919 1.00 86.38 304 ALA A C 1
ATOM 2362 O O . ALA A 1 304 ? -0.201 10.541 3.742 1.00 86.38 304 ALA A O 1
ATOM 2363 N N . TRP A 1 305 ? -1.093 10.874 1.724 1.00 87.38 305 TRP A N 1
ATOM 2364 C CA . TRP A 1 305 ? -0.949 9.480 1.290 1.00 87.38 305 TRP A CA 1
ATOM 2365 C C . TRP A 1 305 ? 0.490 8.976 1.395 1.00 87.38 305 TRP A C 1
ATOM 2367 O O . TRP A 1 305 ? 0.700 7.839 1.812 1.00 87.38 305 TRP A O 1
ATOM 2377 N N . ARG A 1 306 ? 1.473 9.837 1.104 1.00 87.00 306 ARG A N 1
ATOM 2378 C CA . ARG A 1 306 ? 2.898 9.568 1.332 1.00 87.00 306 ARG A CA 1
ATOM 2379 C C . ARG A 1 306 ? 3.161 9.106 2.769 1.00 87.00 306 ARG A C 1
ATOM 2381 O O . ARG A 1 306 ? 3.727 8.036 2.973 1.00 87.00 306 ARG A O 1
ATOM 2388 N N . ASP A 1 307 ? 2.712 9.882 3.750 1.00 85.38 307 ASP A N 1
ATOM 2389 C CA . ASP A 1 307 ? 2.940 9.623 5.176 1.00 85.38 307 ASP A CA 1
ATOM 2390 C C . ASP A 1 307 ? 2.229 8.347 5.640 1.00 85.38 307 ASP A C 1
ATOM 2392 O O . ASP A 1 307 ? 2.785 7.525 6.370 1.00 85.38 307 ASP A O 1
ATOM 2396 N N . VAL A 1 308 ? 0.999 8.143 5.170 1.00 87.19 308 VAL A N 1
ATOM 2397 C CA . VAL A 1 308 ? 0.170 7.008 5.582 1.00 87.19 308 VAL A CA 1
ATOM 2398 C C . VAL A 1 308 ? 0.663 5.694 4.957 1.00 87.19 308 VAL A C 1
ATOM 2400 O O . VAL A 1 308 ? 0.648 4.648 5.609 1.00 87.19 308 VAL A O 1
ATOM 2403 N N . VAL A 1 309 ? 1.174 5.724 3.723 1.00 89.12 309 VAL A N 1
ATOM 2404 C CA . VAL A 1 309 ? 1.837 4.559 3.115 1.00 89.12 309 VAL A CA 1
ATOM 2405 C C . VAL A 1 309 ? 3.156 4.251 3.825 1.00 89.12 309 VAL A C 1
ATOM 2407 O O . VAL A 1 309 ? 3.432 3.081 4.089 1.00 89.12 309 VAL A O 1
ATOM 2410 N N . ARG A 1 310 ? 3.941 5.267 4.213 1.00 87.00 310 ARG A N 1
ATOM 2411 C CA . ARG A 1 310 ? 5.161 5.080 5.023 1.00 87.00 310 ARG A CA 1
ATOM 2412 C C . ARG A 1 310 ? 4.861 4.411 6.364 1.00 87.00 310 ARG A C 1
ATOM 2414 O O . ARG A 1 310 ? 5.554 3.463 6.729 1.00 87.00 310 ARG A O 1
ATOM 2421 N N . LEU A 1 311 ? 3.794 4.837 7.048 1.00 88.44 311 LEU A N 1
ATOM 2422 C CA . LEU A 1 311 ? 3.288 4.174 8.254 1.00 88.44 311 LEU A CA 1
ATOM 2423 C C . LEU A 1 311 ? 2.988 2.694 7.991 1.00 88.44 311 LEU A C 1
ATOM 2425 O O . LEU A 1 311 ? 3.407 1.838 8.764 1.00 88.44 311 LEU A O 1
ATOM 2429 N N . LEU A 1 312 ? 2.288 2.365 6.903 1.00 90.62 312 LEU A N 1
ATOM 2430 C CA . LEU A 1 312 ? 1.990 0.966 6.602 1.00 90.62 312 LEU A CA 1
ATOM 2431 C C . LEU A 1 312 ? 3.265 0.152 6.353 1.00 90.62 312 LEU A C 1
ATOM 2433 O O . LEU A 1 312 ? 3.412 -0.940 6.896 1.00 90.62 312 LEU A O 1
ATOM 2437 N N . VAL A 1 313 ? 4.195 0.687 5.560 1.00 90.00 313 VAL A N 1
ATOM 2438 C CA . VAL A 1 313 ? 5.466 0.022 5.240 1.00 90.00 313 VAL A CA 1
ATOM 2439 C C . VAL A 1 313 ? 6.285 -0.236 6.500 1.00 90.00 313 VAL A C 1
ATOM 2441 O O . VAL A 1 313 ? 6.859 -1.320 6.628 1.00 90.00 313 VAL A O 1
ATOM 2444 N N . LEU A 1 314 ? 6.287 0.699 7.456 1.00 90.69 314 LEU A N 1
ATOM 2445 C CA . LEU A 1 314 ? 6.869 0.488 8.781 1.00 90.69 314 LEU A CA 1
ATOM 2446 C C . LEU A 1 314 ? 6.266 -0.749 9.450 1.00 90.69 314 LEU A C 1
ATOM 2448 O O . LEU A 1 314 ? 7.005 -1.638 9.870 1.00 90.69 314 LEU A O 1
ATOM 2452 N N . PHE A 1 315 ? 4.935 -0.847 9.496 1.00 92.12 315 PHE A N 1
ATOM 2453 C CA . PHE A 1 315 ? 4.254 -1.979 10.122 1.00 92.12 315 PHE A CA 1
ATOM 2454 C C . PHE A 1 315 ? 4.510 -3.309 9.416 1.00 92.12 315 PHE A C 1
ATOM 2456 O O . PHE A 1 315 ? 4.684 -4.326 10.084 1.00 92.12 315 PHE A O 1
ATOM 2463 N N . MET A 1 316 ? 4.580 -3.300 8.087 1.00 90.88 316 MET A N 1
ATOM 2464 C CA . MET A 1 316 ? 4.851 -4.490 7.279 1.00 90.88 316 MET A CA 1
ATOM 2465 C C . MET A 1 316 ? 6.305 -4.969 7.374 1.00 90.88 316 MET A C 1
ATOM 2467 O O . MET A 1 316 ? 6.574 -6.153 7.191 1.00 90.88 316 MET A O 1
ATOM 2471 N N . SER A 1 317 ? 7.252 -4.061 7.617 1.00 88.38 317 SER A N 1
ATOM 2472 C CA . SER A 1 317 ? 8.695 -4.361 7.586 1.00 88.38 317 SER A CA 1
ATOM 2473 C C . SER A 1 317 ? 9.305 -4.587 8.970 1.00 88.38 317 SER A C 1
ATOM 2475 O O . SER A 1 317 ? 10.483 -4.934 9.071 1.00 88.38 317 SER A O 1
ATOM 2477 N N . THR A 1 318 ? 8.540 -4.347 10.035 1.00 89.62 318 THR A N 1
ATOM 2478 C CA . THR A 1 318 ? 9.007 -4.485 11.415 1.00 89.62 318 THR A CA 1
ATOM 2479 C C . THR A 1 318 ? 8.867 -5.930 11.884 1.00 89.62 318 THR A C 1
ATOM 2481 O O . THR A 1 318 ? 7.801 -6.533 11.767 1.00 89.62 318 THR A O 1
ATOM 2484 N N . ASN A 1 319 ? 9.932 -6.485 12.464 1.00 89.81 319 ASN A N 1
ATOM 2485 C CA . ASN A 1 319 ? 9.873 -7.784 13.123 1.00 89.81 319 ASN A CA 1
ATOM 2486 C C . ASN A 1 319 ? 9.355 -7.611 14.558 1.00 89.81 319 ASN A C 1
ATOM 2488 O O . ASN A 1 319 ? 10.120 -7.467 15.512 1.00 89.81 319 ASN A O 1
ATOM 2492 N N . TRP A 1 320 ? 8.031 -7.582 14.684 1.00 91.62 320 TRP A N 1
ATOM 2493 C CA . TRP A 1 320 ? 7.335 -7.267 15.929 1.00 91.62 320 TRP A CA 1
ATOM 2494 C C . TRP A 1 320 ? 7.599 -8.253 17.068 1.00 91.62 320 TRP A C 1
ATOM 2496 O O . TRP A 1 320 ? 7.687 -7.828 18.215 1.00 91.62 320 TRP A O 1
ATOM 2506 N N . GLU A 1 321 ? 7.769 -9.544 16.779 1.00 87.62 321 GLU A N 1
ATOM 2507 C CA . GLU A 1 321 ? 8.019 -10.561 17.815 1.00 87.62 321 GLU A CA 1
ATOM 2508 C C . GLU A 1 321 ? 9.326 -10.291 18.560 1.00 87.62 321 GLU A C 1
ATOM 2510 O O . GLU A 1 321 ? 9.409 -10.476 19.770 1.00 87.62 321 GLU A O 1
ATOM 2515 N N . LEU A 1 322 ? 10.325 -9.768 17.848 1.00 86.06 322 LEU A N 1
ATOM 2516 C CA . LEU A 1 322 ? 11.608 -9.403 18.433 1.00 86.06 322 LEU A CA 1
ATOM 2517 C C . LEU A 1 322 ? 11.577 -8.064 19.187 1.00 86.06 322 LEU A C 1
ATOM 2519 O O . LEU A 1 322 ? 12.548 -7.741 19.861 1.00 86.06 322 LEU A O 1
ATOM 2523 N N . LEU A 1 323 ? 10.512 -7.264 19.071 1.00 84.38 323 LEU A N 1
ATOM 2524 C CA . LEU A 1 323 ? 10.365 -5.995 19.799 1.00 84.38 323 LEU A CA 1
ATOM 2525 C C . LEU A 1 323 ? 9.649 -6.146 21.146 1.00 84.38 323 LEU A C 1
ATOM 2527 O O . LEU A 1 323 ? 9.662 -5.208 21.951 1.00 84.38 323 LEU A O 1
ATOM 2531 N N . ASP A 1 324 ? 9.027 -7.297 21.407 1.00 78.81 324 ASP A N 1
ATOM 2532 C CA . ASP A 1 324 ? 8.277 -7.525 22.644 1.00 78.81 324 ASP A CA 1
ATOM 2533 C C . ASP A 1 324 ? 9.183 -7.743 23.873 1.00 78.81 324 ASP A C 1
ATOM 2535 O O . ASP A 1 324 ? 8.699 -7.729 24.999 1.00 78.81 324 ASP A O 1
ATOM 2539 N N . CYS A 1 325 ? 10.509 -7.841 23.707 1.00 75.81 325 CYS A N 1
ATOM 2540 C CA . CYS A 1 325 ? 11.435 -7.970 24.836 1.00 75.81 325 CYS A CA 1
ATOM 2541 C C . CYS A 1 325 ? 11.841 -6.600 25.441 1.00 75.81 325 CYS A C 1
ATOM 2543 O O . CYS A 1 325 ? 11.582 -5.518 24.898 1.00 75.81 325 CYS A O 1
ATOM 2545 N N . GLU A 1 326 ? 12.470 -6.632 26.623 1.00 74.75 326 GLU A N 1
ATOM 2546 C CA . GLU A 1 326 ? 12.812 -5.433 27.416 1.00 74.75 326 GLU A CA 1
ATOM 2547 C C . GLU A 1 326 ? 14.226 -4.875 27.168 1.00 74.75 326 GLU A C 1
ATOM 2549 O O . GLU A 1 326 ? 14.706 -3.973 27.878 1.00 74.75 326 GLU A O 1
ATOM 2554 N N . GLU A 1 327 ? 14.917 -5.374 26.144 1.00 83.56 327 GLU A N 1
ATOM 2555 C CA . GLU A 1 327 ? 16.273 -4.934 25.836 1.00 83.56 327 GLU A CA 1
ATOM 2556 C C . GLU A 1 327 ? 16.322 -3.423 25.565 1.00 83.56 327 GLU A C 1
ATOM 2558 O O . GLU A 1 327 ? 15.453 -2.831 24.917 1.00 83.56 327 GLU A O 1
ATOM 2563 N N . LYS A 1 328 ? 17.379 -2.763 26.055 1.00 84.19 328 LYS A N 1
ATOM 2564 C CA . LYS A 1 328 ? 17.535 -1.300 25.969 1.00 84.19 328 LYS A CA 1
ATOM 2565 C C . LYS A 1 328 ? 17.448 -0.783 24.527 1.00 84.19 328 LYS A C 1
ATOM 2567 O O . LYS A 1 328 ? 16.931 0.307 24.301 1.00 84.19 328 LYS A O 1
ATOM 2572 N N . GLN A 1 329 ? 17.960 -1.541 23.557 1.00 77.44 329 GLN A N 1
ATOM 2573 C CA . GLN A 1 329 ? 17.924 -1.170 22.139 1.00 77.44 329 GLN A CA 1
ATOM 2574 C C . GLN A 1 329 ? 16.523 -1.328 21.530 1.00 77.44 329 GLN A C 1
ATOM 2576 O O . GLN A 1 329 ? 16.074 -0.430 20.823 1.00 77.44 329 GLN A O 1
ATOM 2581 N N . GLN A 1 330 ? 15.790 -2.389 21.875 1.00 83.56 330 GLN A N 1
ATOM 2582 C CA . GLN A 1 330 ? 14.398 -2.579 21.452 1.00 83.56 330 GLN A CA 1
ATOM 2583 C C . GLN A 1 330 ? 13.494 -1.478 22.014 1.00 83.56 330 GLN A C 1
ATOM 2585 O O . GLN A 1 330 ? 12.697 -0.900 21.279 1.00 83.56 330 GLN A O 1
ATOM 2590 N N . ARG A 1 331 ? 13.690 -1.090 23.285 1.00 85.19 331 ARG A N 1
ATOM 2591 C CA . ARG A 1 331 ? 12.996 0.061 23.889 1.00 85.19 331 ARG A CA 1
ATOM 2592 C C . ARG A 1 331 ? 13.208 1.355 23.109 1.00 85.19 331 ARG A C 1
ATOM 2594 O O . ARG A 1 331 ? 12.245 2.078 22.896 1.00 85.19 331 ARG A O 1
ATOM 2601 N N . LYS A 1 332 ? 14.429 1.627 22.635 1.00 85.69 332 LYS A N 1
ATOM 2602 C CA . LYS A 1 332 ? 14.700 2.810 21.798 1.00 85.69 332 LYS A CA 1
ATOM 2603 C C . LYS A 1 332 ? 13.929 2.779 20.478 1.00 85.69 332 LYS A C 1
ATOM 2605 O O . LYS A 1 332 ? 13.441 3.815 20.047 1.00 85.69 332 LYS A O 1
ATOM 2610 N N . ILE A 1 333 ? 13.821 1.615 19.838 1.00 85.56 333 ILE A N 1
ATOM 2611 C CA . ILE A 1 333 ? 13.084 1.472 18.573 1.00 85.56 333 ILE A CA 1
ATOM 2612 C C . ILE A 1 333 ? 11.585 1.630 18.811 1.00 85.56 333 ILE A C 1
ATOM 2614 O O . ILE A 1 333 ? 10.935 2.382 18.094 1.00 85.56 333 ILE A O 1
ATOM 2618 N N . VAL A 1 334 ? 11.048 0.993 19.853 1.00 88.69 334 VAL A N 1
ATOM 2619 C CA . VAL A 1 334 ? 9.646 1.157 20.257 1.00 88.69 334 VAL A CA 1
ATOM 2620 C C . VAL A 1 334 ? 9.338 2.622 20.571 1.00 88.69 334 VAL A C 1
ATOM 2622 O O . VAL A 1 334 ? 8.306 3.114 20.134 1.00 88.69 334 VAL A O 1
ATOM 2625 N N . GLU A 1 335 ? 10.238 3.345 21.244 1.00 88.75 335 GLU A N 1
ATOM 2626 C CA . GLU A 1 335 ? 10.071 4.780 21.516 1.00 88.75 335 GLU A CA 1
ATOM 2627 C C . GLU A 1 335 ? 10.041 5.625 20.239 1.00 88.75 335 GLU A C 1
ATOM 2629 O O . GLU A 1 335 ? 9.215 6.527 20.106 1.00 88.75 335 GLU A O 1
ATOM 2634 N N . LYS A 1 336 ? 10.915 5.318 19.274 1.00 87.00 336 LYS A N 1
ATOM 2635 C CA . LYS A 1 336 ? 10.932 5.988 17.968 1.00 87.00 336 LYS A CA 1
ATOM 2636 C C . LYS A 1 336 ? 9.625 5.751 17.211 1.00 87.00 336 LYS A C 1
ATOM 2638 O O . LYS A 1 336 ? 9.014 6.706 16.737 1.00 87.00 336 LYS A O 1
ATOM 2643 N N . ILE A 1 337 ? 9.160 4.499 17.158 1.00 88.38 337 ILE A N 1
ATOM 2644 C CA . ILE A 1 337 ? 7.883 4.142 16.522 1.00 88.38 337 ILE A CA 1
ATOM 2645 C C . ILE A 1 337 ? 6.716 4.827 17.245 1.00 88.38 337 ILE A C 1
ATOM 2647 O O . ILE A 1 337 ? 5.846 5.380 16.580 1.00 88.38 337 ILE A O 1
ATOM 2651 N N . ARG A 1 338 ? 6.709 4.842 18.584 1.00 90.25 338 ARG A N 1
ATOM 2652 C CA . ARG A 1 338 ? 5.701 5.545 19.392 1.00 90.25 338 ARG A CA 1
ATOM 2653 C C . ARG A 1 338 ? 5.671 7.035 19.065 1.00 90.25 338 ARG A C 1
ATOM 2655 O O . ARG A 1 338 ? 4.616 7.555 18.743 1.00 90.25 338 ARG A O 1
ATOM 2662 N N . THR A 1 339 ? 6.821 7.706 19.092 1.00 87.56 339 THR A N 1
ATOM 2663 C CA . THR A 1 339 ? 6.927 9.144 18.786 1.00 87.56 339 THR A CA 1
ATOM 2664 C C . THR A 1 339 ? 6.362 9.454 17.401 1.00 87.56 339 THR A C 1
ATOM 2666 O O . THR A 1 339 ? 5.591 10.399 17.227 1.00 87.56 339 THR A O 1
ATOM 2669 N N . PHE A 1 340 ? 6.699 8.619 16.419 1.00 85.06 340 PHE A N 1
ATOM 2670 C CA . PHE A 1 340 ? 6.145 8.712 15.076 1.00 85.06 340 PHE A CA 1
ATOM 2671 C C . PHE A 1 340 ? 4.620 8.510 15.069 1.00 85.06 340 PHE A C 1
ATOM 2673 O O . PHE A 1 340 ? 3.907 9.343 14.514 1.00 85.06 340 PHE A O 1
ATOM 2680 N N . LEU A 1 341 ? 4.101 7.476 15.739 1.00 87.38 341 LEU A N 1
ATOM 2681 C CA . LEU A 1 341 ? 2.662 7.224 15.858 1.00 87.38 341 LEU A CA 1
ATOM 2682 C C . LEU A 1 341 ? 1.914 8.394 16.508 1.00 87.38 341 LEU A C 1
ATOM 2684 O O . LEU A 1 341 ? 0.903 8.829 15.964 1.00 87.38 341 LEU A O 1
ATOM 2688 N N . SER A 1 342 ? 2.414 8.947 17.612 1.00 88.25 342 SER A N 1
ATOM 2689 C CA . SER A 1 342 ? 1.794 10.099 18.276 1.00 88.25 342 SER A CA 1
ATOM 2690 C C . SER A 1 342 ? 1.833 11.354 17.390 1.00 88.25 342 SER A C 1
ATOM 2692 O O . SER A 1 342 ? 0.858 12.108 17.327 1.00 88.25 342 SER A O 1
ATOM 2694 N N . SER A 1 343 ? 2.908 11.572 16.620 1.00 86.31 343 SER A N 1
ATOM 2695 C CA . SER A 1 343 ? 2.955 12.658 15.625 1.00 86.31 343 SER A CA 1
ATOM 2696 C C . SER A 1 343 ? 1.924 12.465 14.510 1.00 86.31 343 SER A C 1
ATOM 2698 O O . SER A 1 343 ? 1.301 13.422 14.057 1.00 86.31 343 SER A O 1
ATOM 2700 N N . VAL A 1 344 ? 1.744 11.227 14.065 1.00 83.88 344 VAL A N 1
ATOM 2701 C CA . VAL A 1 344 ? 0.789 10.839 13.028 1.00 83.88 344 VAL A CA 1
ATOM 2702 C C . VAL A 1 344 ? -0.646 11.025 13.539 1.00 83.88 344 VAL A C 1
ATOM 2704 O O . VAL A 1 344 ? -1.455 11.646 12.857 1.00 83.88 344 VAL A O 1
ATOM 2707 N N . LEU A 1 345 ? -0.950 10.595 14.766 1.00 86.06 345 LEU A N 1
ATOM 2708 C CA . LEU A 1 345 ? -2.261 10.753 15.407 1.00 86.06 345 LEU A CA 1
ATOM 2709 C C . LEU A 1 345 ? -2.618 12.215 15.701 1.00 86.06 345 LEU A C 1
ATOM 2711 O O . LEU A 1 345 ? -3.754 12.626 15.467 1.00 86.06 345 LEU A O 1
ATOM 2715 N N . SER A 1 346 ? -1.660 13.018 16.163 1.00 85.88 346 SER A N 1
ATOM 2716 C CA . SER A 1 346 ? -1.883 14.446 16.435 1.00 85.88 346 SER A CA 1
ATOM 2717 C C . SER A 1 346 ? -2.130 15.272 15.168 1.00 85.88 346 SER A C 1
ATOM 2719 O O . SER A 1 346 ? -2.871 16.255 15.221 1.00 85.88 346 SER A O 1
ATOM 2721 N N . ALA A 1 347 ? -1.592 14.849 14.019 1.00 83.81 347 ALA A N 1
ATOM 2722 C CA . ALA A 1 347 ? -1.852 15.470 12.719 1.00 83.81 347 ALA A CA 1
ATOM 2723 C C . ALA A 1 347 ? -3.267 15.192 12.175 1.00 83.81 347 ALA A C 1
ATOM 2725 O O . ALA A 1 347 ? -3.723 15.862 11.245 1.00 83.81 347 ALA A O 1
ATOM 2726 N N . VAL A 1 348 ? -3.992 14.215 12.732 1.00 78.75 348 VAL A N 1
ATOM 2727 C CA . VAL A 1 348 ? -5.344 13.879 12.275 1.00 78.75 348 VAL A CA 1
ATOM 2728 C C . VAL A 1 348 ? -6.324 14.978 12.692 1.00 78.75 348 VAL A C 1
ATOM 2730 O O . VAL A 1 348 ? -6.817 15.031 13.821 1.00 78.75 348 VAL A O 1
ATOM 2733 N N . ALA A 1 349 ? -6.691 15.832 11.741 1.00 76.00 349 ALA A N 1
ATOM 2734 C CA . ALA A 1 349 ? -7.758 16.810 11.913 1.00 76.00 349 ALA A CA 1
ATOM 2735 C C . ALA A 1 349 ? -9.139 16.126 11.846 1.00 76.00 349 ALA A C 1
ATOM 2737 O O . ALA A 1 349 ? -9.744 16.031 10.784 1.00 76.00 349 ALA A O 1
ATOM 2738 N N . TRP A 1 350 ? -9.651 15.644 12.986 1.00 75.56 350 TRP A N 1
ATOM 2739 C CA . TRP A 1 350 ? -10.958 14.958 13.073 1.00 75.56 350 TRP A CA 1
ATOM 2740 C C . TRP A 1 350 ? -12.133 15.849 13.507 1.00 75.56 350 TRP A C 1
ATOM 2742 O O . TRP A 1 350 ? -13.275 15.391 13.592 1.00 75.56 350 TRP A O 1
ATOM 2752 N N . LYS A 1 351 ? -11.858 17.113 13.851 1.00 79.31 351 LYS A N 1
ATOM 2753 C CA . LYS A 1 351 ? -12.887 18.084 14.255 1.00 79.31 351 LYS A CA 1
ATOM 2754 C C . LYS A 1 351 ? -13.554 18.771 13.061 1.00 79.31 351 LYS A C 1
ATOM 2756 O O . LYS A 1 351 ? -14.707 19.163 13.186 1.00 79.31 351 LYS A O 1
ATOM 2761 N N . ASP A 1 352 ? -12.847 18.892 11.941 1.00 81.75 352 ASP A N 1
ATOM 2762 C CA . ASP A 1 352 ? -13.345 19.487 10.700 1.00 81.75 352 ASP A CA 1
ATOM 2763 C C . ASP A 1 352 ? -13.952 18.391 9.816 1.00 81.75 352 ASP A C 1
ATOM 2765 O O . ASP A 1 352 ? -13.226 17.584 9.240 1.00 81.75 352 ASP A O 1
ATOM 2769 N N . GLU A 1 353 ? -15.283 18.345 9.725 1.00 79.00 353 GLU A N 1
ATOM 2770 C CA . GLU A 1 353 ? -16.011 17.308 8.980 1.00 79.00 353 GLU A CA 1
ATOM 2771 C C . GLU A 1 353 ? -15.639 17.244 7.492 1.00 79.00 353 GLU A C 1
ATOM 2773 O O . GLU A 1 353 ? -15.659 16.163 6.901 1.00 79.00 353 GLU A O 1
ATOM 2778 N N . GLU A 1 354 ? -15.253 18.366 6.884 1.00 79.69 354 GLU A N 1
ATOM 2779 C CA . GLU A 1 354 ? -14.929 18.426 5.461 1.00 79.69 354 GLU A CA 1
ATOM 2780 C C . GLU A 1 354 ? -13.500 17.953 5.187 1.00 79.69 354 GLU A C 1
ATOM 2782 O O . GLU A 1 354 ? -13.242 17.253 4.203 1.00 79.69 354 GLU A O 1
ATOM 2787 N N . VAL A 1 355 ? -12.554 18.281 6.070 1.00 80.19 355 VAL A N 1
ATOM 2788 C CA . VAL A 1 355 ? -11.207 17.686 6.039 1.00 80.19 355 VAL A CA 1
ATOM 2789 C C . VAL A 1 355 ? -11.304 16.184 6.267 1.00 80.19 355 VAL A C 1
ATOM 2791 O O . VAL A 1 355 ? -10.794 15.400 5.470 1.00 80.19 355 VAL A O 1
ATOM 2794 N N . VAL A 1 356 ? -12.036 15.788 7.303 1.00 76.94 356 VAL A N 1
ATOM 2795 C CA . VAL A 1 356 ? -12.331 14.401 7.652 1.00 76.94 356 VAL A CA 1
ATOM 2796 C C . VAL A 1 356 ? -12.870 13.615 6.462 1.00 76.94 356 VAL A C 1
ATOM 2798 O O . VAL A 1 356 ? -12.355 12.545 6.148 1.00 76.94 356 VAL A O 1
ATOM 2801 N N . ARG A 1 357 ? -13.886 14.142 5.775 1.00 78.75 357 ARG A N 1
ATOM 2802 C CA . ARG A 1 357 ? -14.491 13.483 4.617 1.00 78.75 357 ARG A CA 1
ATOM 2803 C C . ARG A 1 357 ? -13.464 13.281 3.504 1.00 78.75 357 ARG A C 1
ATOM 2805 O O . ARG A 1 357 ? -13.381 12.178 2.962 1.00 78.75 357 ARG A O 1
ATOM 2812 N N . ARG A 1 358 ? -12.653 14.308 3.214 1.00 80.88 358 ARG A N 1
ATOM 2813 C CA . ARG A 1 358 ? -11.599 14.276 2.183 1.00 80.88 358 ARG A CA 1
ATOM 2814 C C . ARG A 1 358 ? -10.509 13.244 2.469 1.00 80.88 358 ARG A C 1
ATOM 2816 O O . ARG A 1 358 ? -10.053 12.588 1.540 1.00 80.88 358 ARG A O 1
ATOM 2823 N N . VAL A 1 359 ? -10.117 13.067 3.731 1.00 83.38 359 VAL A N 1
ATOM 2824 C CA . VAL A 1 359 ? -9.023 12.150 4.108 1.00 83.38 359 VAL A CA 1
ATOM 2825 C C . VAL A 1 359 ? -9.498 10.820 4.697 1.00 83.38 359 VAL A C 1
ATOM 2827 O O . VAL A 1 359 ? -8.672 9.989 5.071 1.00 83.38 359 VAL A O 1
ATOM 2830 N N . SER A 1 360 ? -10.812 10.591 4.765 1.00 83.25 360 SER A N 1
ATOM 2831 C CA . SER A 1 360 ? -11.432 9.450 5.455 1.00 83.25 360 SER A CA 1
ATOM 2832 C C . SER A 1 360 ? -10.883 8.092 5.016 1.00 83.25 360 SER A C 1
ATOM 2834 O O . SER A 1 360 ? -10.626 7.233 5.857 1.00 83.25 360 SER A O 1
ATOM 2836 N N . GLN A 1 361 ? -10.609 7.909 3.722 1.00 82.50 361 GLN A N 1
ATOM 2837 C CA . GLN A 1 361 ? -10.032 6.672 3.181 1.00 82.50 361 GLN A CA 1
ATOM 2838 C C . GLN A 1 361 ? -8.703 6.297 3.847 1.00 82.50 361 GLN A C 1
ATOM 2840 O O . GLN A 1 361 ? -8.437 5.118 4.087 1.00 82.50 361 GLN A O 1
ATOM 2845 N N . ARG A 1 362 ? -7.891 7.294 4.213 1.00 88.38 362 ARG A N 1
ATOM 2846 C CA . ARG A 1 362 ? -6.584 7.105 4.861 1.00 88.38 362 ARG A CA 1
ATOM 2847 C C . ARG A 1 362 ? -6.725 6.535 6.271 1.00 88.38 362 ARG A C 1
ATOM 2849 O O . ARG A 1 362 ? -5.827 5.860 6.761 1.00 88.38 362 ARG A O 1
ATOM 2856 N N . TRP A 1 363 ? -7.867 6.748 6.920 1.00 86.25 363 TRP A N 1
ATOM 2857 C CA . TRP A 1 363 ? -8.130 6.230 8.264 1.00 86.25 363 TRP A CA 1
ATOM 2858 C C . TRP A 1 363 ? -8.290 4.717 8.296 1.00 86.25 363 TRP A C 1
ATOM 2860 O O . TRP A 1 363 ? -7.973 4.096 9.307 1.00 86.25 363 TRP A O 1
ATOM 2870 N N . SER A 1 364 ? -8.715 4.104 7.187 1.00 86.12 364 SER A N 1
ATOM 2871 C CA . SER A 1 364 ? -8.744 2.641 7.084 1.00 86.12 364 SER A CA 1
ATOM 2872 C C . SER A 1 364 ? -7.364 2.029 7.357 1.00 86.12 364 SER A C 1
ATOM 2874 O O . SER A 1 364 ? -7.273 0.960 7.958 1.00 86.12 364 SER A O 1
ATOM 2876 N N . ILE A 1 365 ? -6.287 2.738 7.002 1.00 88.12 365 ILE A N 1
ATOM 2877 C CA . ILE A 1 365 ? -4.904 2.312 7.236 1.00 88.12 365 ILE A CA 1
ATOM 2878 C C . ILE A 1 365 ? -4.586 2.341 8.724 1.00 88.12 365 ILE A C 1
ATOM 2880 O O . ILE A 1 365 ? -4.100 1.350 9.258 1.00 88.12 365 ILE A O 1
ATOM 2884 N N . LEU A 1 366 ? -4.938 3.435 9.403 1.00 88.81 366 LEU A N 1
ATOM 2885 C CA . LEU A 1 366 ? -4.737 3.580 10.844 1.00 88.81 366 LEU A CA 1
ATOM 2886 C C . LEU A 1 366 ? -5.435 2.471 11.643 1.00 88.81 366 LEU A C 1
ATOM 2888 O O . LEU A 1 366 ? -4.927 2.041 12.672 1.00 88.81 366 LEU A O 1
ATOM 2892 N N . PHE A 1 367 ? -6.591 1.999 11.175 1.00 91.19 367 PHE A N 1
ATOM 2893 C CA . PHE A 1 367 ? -7.339 0.929 11.835 1.00 91.19 367 PHE A CA 1
ATOM 2894 C C . PHE A 1 367 ? -6.869 -0.483 11.460 1.00 91.19 367 PHE A C 1
ATOM 2896 O O . PHE A 1 367 ? -7.033 -1.402 12.260 1.00 91.19 367 PHE A O 1
ATOM 2903 N N . SER A 1 368 ? -6.274 -0.672 10.279 1.00 90.69 368 SER A N 1
ATOM 2904 C CA . SER A 1 368 ? -5.865 -1.996 9.785 1.00 90.69 368 SER A CA 1
ATOM 2905 C C . SER A 1 368 ? -4.377 -2.304 9.952 1.00 90.69 368 SER A C 1
ATOM 2907 O O . SER A 1 368 ? -4.015 -3.478 9.982 1.00 90.69 368 SER A O 1
ATOM 2909 N N . CYS A 1 369 ? -3.501 -1.306 10.117 1.00 91.94 369 CYS A N 1
ATOM 2910 C CA . CYS A 1 369 ? -2.057 -1.541 10.235 1.00 91.94 369 CYS A CA 1
ATOM 2911 C C . CYS A 1 369 ? -1.689 -2.451 11.425 1.00 91.94 369 CYS A C 1
ATOM 2913 O O . CYS A 1 369 ? -0.735 -3.221 11.354 1.00 91.94 369 CYS A O 1
ATOM 2915 N N . TRP A 1 370 ? -2.498 -2.465 12.483 1.00 93.94 370 TRP A N 1
ATOM 2916 C CA . TRP A 1 370 ? -2.315 -3.330 13.654 1.00 93.94 370 TRP A CA 1
ATOM 2917 C C . TRP A 1 370 ? -2.414 -4.827 13.349 1.00 93.94 370 TRP A C 1
ATOM 2919 O O . TRP A 1 370 ? -1.915 -5.652 14.118 1.00 93.94 370 TRP A O 1
ATOM 2929 N N . GLU A 1 371 ? -3.032 -5.206 12.228 1.00 93.50 371 GLU A N 1
ATOM 2930 C CA . GLU A 1 371 ? -3.136 -6.605 11.814 1.00 93.50 371 GLU A CA 1
ATOM 2931 C C . GLU A 1 371 ? -1.774 -7.210 11.442 1.00 93.50 371 GLU A C 1
ATOM 2933 O O . GLU A 1 371 ? -1.611 -8.422 11.587 1.00 93.50 371 GLU A O 1
ATOM 2938 N N . TYR A 1 372 ? -0.787 -6.378 11.081 1.00 93.25 372 TYR A N 1
ATOM 2939 C CA . TYR A 1 372 ? 0.592 -6.802 10.802 1.00 93.25 372 TYR A CA 1
ATOM 2940 C C . TYR A 1 372 ? 1.398 -7.148 12.061 1.00 93.25 372 TYR A C 1
ATOM 2942 O O . TYR A 1 372 ? 2.431 -7.805 11.960 1.00 93.25 372 TYR A O 1
ATOM 2950 N N . ILE A 1 373 ? 0.927 -6.763 13.252 1.00 94.12 373 ILE A N 1
ATOM 2951 C CA . ILE A 1 373 ? 1.530 -7.206 14.512 1.00 94.12 373 ILE A CA 1
ATOM 2952 C C . ILE A 1 373 ? 1.005 -8.616 14.834 1.00 94.12 373 ILE A C 1
ATOM 2954 O O . ILE A 1 373 ? -0.220 -8.787 14.882 1.00 94.12 373 ILE A O 1
ATOM 2958 N N . PRO A 1 374 ? 1.856 -9.629 15.086 1.00 94.06 374 PRO A N 1
ATOM 2959 C CA . PRO A 1 374 ? 1.413 -10.985 15.407 1.00 94.06 374 PRO A CA 1
ATOM 2960 C C . PRO A 1 374 ? 0.507 -11.035 16.637 1.00 94.06 374 PRO A C 1
ATOM 2962 O O . PRO A 1 374 ? 0.713 -10.318 17.614 1.00 94.06 374 PRO A O 1
ATOM 2965 N N . ARG A 1 375 ? -0.521 -11.893 16.596 1.00 93.25 375 ARG A N 1
ATOM 2966 C CA . ARG A 1 375 ? -1.583 -11.935 17.622 1.00 93.25 375 ARG A CA 1
ATOM 2967 C C . ARG A 1 375 ? -1.051 -12.176 19.039 1.00 93.25 375 ARG A C 1
ATOM 2969 O O . ARG A 1 375 ? -1.645 -11.654 19.974 1.00 93.25 375 ARG A O 1
ATOM 2976 N N . SER A 1 376 ? 0.029 -12.945 19.175 1.00 92.88 376 SER A N 1
ATOM 2977 C CA . SER A 1 376 ? 0.669 -13.302 20.448 1.00 92.88 376 SER A CA 1
ATOM 2978 C C . SER A 1 376 ? 1.224 -12.092 21.201 1.00 92.88 376 SER A C 1
ATOM 2980 O O . SER A 1 376 ? 1.041 -12.002 22.408 1.00 92.88 376 SER A O 1
ATOM 2982 N N . VAL A 1 377 ? 1.849 -11.154 20.487 1.00 93.19 377 VAL A N 1
ATOM 2983 C CA . VAL A 1 377 ? 2.536 -9.977 21.058 1.00 93.19 377 VAL A CA 1
ATOM 2984 C C . VAL A 1 377 ? 1.750 -8.677 20.875 1.00 93.19 377 VAL A C 1
ATOM 2986 O O . VAL A 1 377 ? 2.125 -7.618 21.366 1.00 93.19 377 VAL A O 1
ATOM 2989 N N . ARG A 1 378 ? 0.643 -8.712 20.127 1.00 93.81 378 ARG A N 1
ATOM 2990 C CA . ARG A 1 378 ? -0.087 -7.500 19.745 1.00 93.81 378 ARG A CA 1
ATOM 2991 C C . ARG A 1 378 ? -0.631 -6.701 20.933 1.00 93.81 378 ARG A C 1
ATOM 2993 O O . ARG A 1 378 ? -0.402 -5.495 20.932 1.00 93.81 378 ARG A O 1
ATOM 3000 N N . PRO A 1 379 ? -1.323 -7.285 21.931 1.00 91.31 379 PRO A N 1
ATOM 3001 C CA . PRO A 1 379 ? -1.865 -6.493 23.035 1.00 91.31 379 PRO A CA 1
ATOM 3002 C C . PRO A 1 379 ? -0.773 -5.806 23.866 1.00 91.31 379 PRO A C 1
ATOM 3004 O O . PRO A 1 379 ? -0.899 -4.619 24.165 1.00 91.31 379 PRO A O 1
ATOM 3007 N N . SER A 1 380 ? 0.316 -6.516 24.193 1.00 91.75 380 SER A N 1
ATOM 3008 C CA . SER A 1 380 ? 1.449 -5.957 24.945 1.00 91.75 380 SER A CA 1
ATOM 3009 C C . SER A 1 380 ? 2.137 -4.840 24.163 1.00 91.75 380 SER A C 1
ATOM 3011 O O . SER A 1 380 ? 2.342 -3.747 24.694 1.00 91.75 380 SER A O 1
ATOM 3013 N N . LEU A 1 381 ? 2.428 -5.067 22.879 1.00 92.81 381 LEU A N 1
ATOM 3014 C CA . LEU A 1 381 ? 3.060 -4.065 22.026 1.00 92.81 381 LEU A CA 1
ATOM 3015 C C . LEU A 1 381 ? 2.169 -2.853 21.789 1.00 92.81 381 LEU A C 1
ATOM 3017 O O . LEU A 1 381 ? 2.665 -1.737 21.859 1.00 92.81 381 LEU A O 1
ATOM 3021 N N . MET A 1 382 ? 0.869 -3.024 21.556 1.00 94.06 382 MET A N 1
ATOM 3022 C CA . MET A 1 382 ? -0.045 -1.891 21.388 1.00 94.06 382 MET A CA 1
ATOM 3023 C C . MET A 1 382 ? -0.097 -1.015 22.645 1.00 94.06 382 MET A C 1
ATOM 3025 O O . MET A 1 382 ? 0.005 0.201 22.516 1.00 94.06 382 MET A O 1
ATOM 3029 N N . LYS A 1 383 ? -0.151 -1.610 23.848 1.00 91.75 383 LYS A N 1
ATOM 3030 C CA . LYS A 1 383 ? -0.048 -0.863 25.119 1.00 91.75 383 LYS A CA 1
ATOM 3031 C C . LYS A 1 383 ? 1.285 -0.123 25.262 1.00 91.75 383 LYS A C 1
ATOM 3033 O O . LYS A 1 383 ? 1.347 0.930 25.880 1.00 91.75 383 LYS A O 1
ATOM 3038 N N . ARG A 1 384 ? 2.367 -0.656 24.685 1.00 92.25 384 ARG A N 1
ATOM 3039 C CA . ARG A 1 384 ? 3.673 0.020 24.653 1.00 92.25 384 ARG A CA 1
ATOM 3040 C C . ARG A 1 384 ? 3.750 1.091 23.569 1.00 92.25 384 ARG A C 1
ATOM 3042 O O . ARG A 1 384 ? 4.478 2.055 23.753 1.00 92.25 384 ARG A O 1
ATOM 3049 N N . LEU A 1 385 ? 3.087 0.930 22.432 1.00 93.06 385 LEU A N 1
ATOM 3050 C CA . LEU A 1 385 ? 3.201 1.826 21.277 1.00 93.06 385 LEU A CA 1
ATOM 3051 C C . LEU A 1 385 ? 2.235 3.007 21.326 1.00 93.06 385 LEU A C 1
ATOM 3053 O O . LEU A 1 385 ? 2.461 3.981 20.619 1.00 93.06 385 LEU A O 1
ATOM 3057 N N . LEU A 1 386 ? 1.173 2.914 22.119 1.00 93.62 386 LEU A N 1
ATOM 3058 C CA . LEU A 1 386 ? 0.142 3.936 22.234 1.00 93.62 386 LEU A CA 1
ATOM 3059 C C . LEU A 1 386 ? 0.139 4.485 23.657 1.00 93.62 386 LEU A C 1
ATOM 3061 O O . LEU A 1 386 ? 0.086 3.719 24.616 1.00 93.62 386 LEU A O 1
ATOM 3065 N N . SER A 1 387 ? 0.191 5.809 23.793 1.00 92.25 387 SER A N 1
ATOM 3066 C CA . SER A 1 387 ? -0.096 6.452 25.075 1.00 92.25 387 SER A CA 1
ATOM 3067 C C . SER A 1 387 ? -1.591 6.352 25.413 1.00 92.25 387 SER A C 1
ATOM 3069 O O . SER A 1 387 ? -2.425 6.090 24.545 1.00 92.25 387 SER A O 1
ATOM 3071 N N . GLU A 1 388 ? -1.958 6.612 26.668 1.00 90.88 388 GLU A N 1
ATOM 3072 C CA . GLU A 1 388 ? -3.372 6.724 27.065 1.00 90.88 388 GLU A CA 1
ATOM 3073 C C . GLU A 1 388 ? -4.114 7.801 26.255 1.00 90.88 388 GLU A C 1
ATOM 3075 O O . GLU A 1 388 ? -5.277 7.627 25.892 1.00 90.88 388 GLU A O 1
ATOM 3080 N N . GLU A 1 389 ? -3.432 8.897 25.909 1.00 92.19 389 GLU A N 1
ATOM 3081 C CA . GLU A 1 389 ? -3.992 9.956 25.064 1.00 92.19 389 GLU A CA 1
ATOM 3082 C C . GLU A 1 389 ? -4.254 9.462 23.635 1.00 92.19 389 GLU A C 1
ATOM 3084 O O . GLU A 1 389 ? -5.327 9.720 23.081 1.00 92.19 389 GLU A O 1
ATOM 3089 N N . ASP A 1 390 ? -3.319 8.695 23.066 1.00 91.81 390 ASP A N 1
ATOM 3090 C CA . ASP A 1 390 ? -3.456 8.077 21.742 1.00 91.81 390 ASP A CA 1
ATOM 3091 C C . ASP A 1 390 ? -4.606 7.055 21.715 1.00 91.81 390 ASP A C 1
ATOM 3093 O O . ASP A 1 390 ? -5.405 7.021 20.773 1.00 91.81 390 ASP A O 1
ATOM 3097 N N . LEU A 1 391 ? -4.732 6.237 22.765 1.00 91.00 391 LEU A N 1
ATOM 3098 C CA . LEU A 1 391 ? -5.825 5.273 22.917 1.00 91.00 391 LEU A CA 1
ATOM 3099 C C . LEU A 1 391 ? -7.176 5.975 23.046 1.00 91.00 391 LEU A C 1
ATOM 3101 O O . LEU A 1 391 ? -8.138 5.604 22.366 1.00 91.00 391 LEU A O 1
ATOM 3105 N N . GLU A 1 392 ? -7.257 7.016 23.875 1.00 90.31 392 GLU A N 1
ATOM 3106 C CA . GLU A 1 392 ? -8.466 7.819 24.029 1.00 90.31 392 GLU A CA 1
ATOM 3107 C C . GLU A 1 392 ? -8.871 8.470 22.704 1.00 90.31 392 GLU A C 1
ATOM 3109 O O . GLU A 1 392 ? -10.055 8.493 22.345 1.00 90.31 392 GLU A O 1
ATOM 3114 N N . PHE A 1 393 ? -7.889 8.981 21.964 1.00 90.75 393 PHE A N 1
ATOM 3115 C CA . PHE A 1 393 ? -8.077 9.546 20.640 1.00 90.75 393 PHE A CA 1
ATOM 3116 C C . PHE A 1 393 ? -8.652 8.510 19.665 1.00 90.75 393 PHE A C 1
ATOM 3118 O O . PHE A 1 393 ? -9.719 8.738 19.086 1.00 90.75 393 PHE A O 1
ATOM 3125 N N . LEU A 1 394 ? -7.999 7.351 19.521 1.00 91.50 394 LEU A N 1
ATOM 3126 C CA . LEU A 1 394 ? -8.421 6.278 18.615 1.00 91.50 394 LEU A CA 1
ATOM 3127 C C . LEU A 1 394 ? -9.817 5.761 18.969 1.00 91.50 394 LEU A C 1
ATOM 3129 O O . LEU A 1 394 ? -10.643 5.527 18.081 1.00 91.50 394 LEU A O 1
ATOM 3133 N N . ARG A 1 395 ? -10.117 5.650 20.266 1.00 90.31 395 ARG A N 1
ATOM 3134 C CA . ARG A 1 395 ? -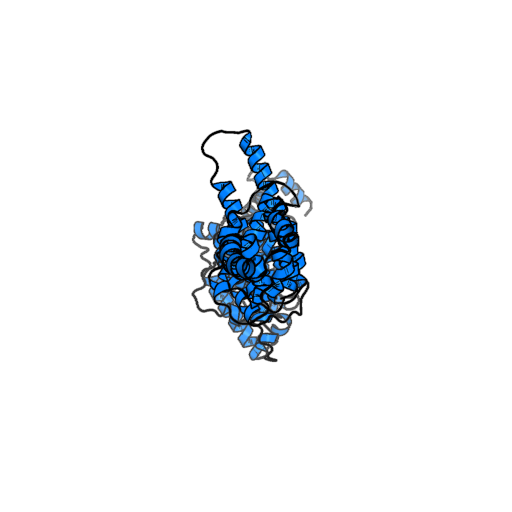11.437 5.280 20.784 1.00 90.31 395 ARG A CA 1
ATOM 3135 C C . ARG A 1 395 ? -12.506 6.306 20.410 1.00 90.31 395 ARG A C 1
ATOM 3137 O O . ARG A 1 395 ? -13.572 5.935 19.920 1.00 90.31 395 ARG A O 1
ATOM 3144 N N . LYS A 1 396 ? -12.245 7.601 20.617 1.00 90.19 396 LYS A N 1
ATOM 3145 C CA . LYS A 1 396 ? -13.180 8.678 20.245 1.00 90.19 396 LYS A CA 1
ATOM 3146 C C . LYS A 1 396 ? -13.414 8.722 18.738 1.00 90.19 396 LYS A C 1
ATOM 3148 O O . LYS A 1 396 ? -14.563 8.855 18.312 1.00 90.19 396 LYS A O 1
ATOM 3153 N N . LEU A 1 397 ? -12.351 8.597 17.946 1.00 89.62 397 LEU A N 1
ATOM 3154 C CA . LEU A 1 397 ? -12.414 8.631 16.488 1.00 89.62 397 LEU A CA 1
ATOM 3155 C C . LEU A 1 397 ? -13.253 7.470 15.940 1.00 89.62 397 LEU A C 1
ATOM 3157 O O . LEU A 1 397 ? -14.249 7.703 15.255 1.00 89.62 397 LEU A O 1
ATOM 3161 N N . SER A 1 398 ? -12.898 6.233 16.297 1.00 91.25 398 SER A N 1
ATOM 3162 C CA . SER A 1 398 ? -13.631 5.030 15.877 1.00 91.25 398 SER A CA 1
ATOM 3163 C C . SER A 1 398 ? -15.098 5.074 16.317 1.00 91.25 398 SER A C 1
ATOM 3165 O O . SER A 1 398 ? -15.982 4.835 15.497 1.00 91.25 398 SER A O 1
ATOM 3167 N N . ARG A 1 399 ? -15.394 5.505 17.553 1.00 90.69 399 ARG A N 1
ATOM 3168 C CA . ARG A 1 399 ? -16.774 5.706 18.027 1.00 90.69 399 ARG A CA 1
ATOM 3169 C C . ARG A 1 399 ? -17.559 6.688 17.159 1.00 90.69 399 ARG A C 1
ATOM 3171 O O . ARG A 1 399 ? -18.705 6.412 16.814 1.00 90.69 399 ARG A O 1
ATOM 3178 N N . ARG A 1 400 ? -16.983 7.849 16.828 1.00 89.25 400 ARG A N 1
ATOM 3179 C CA . ARG A 1 400 ? -17.669 8.856 15.998 1.00 89.25 400 ARG A CA 1
ATOM 3180 C C . ARG A 1 400 ? -17.983 8.325 14.604 1.00 89.25 400 ARG A C 1
ATOM 3182 O O . ARG A 1 400 ? -19.061 8.620 14.096 1.00 89.25 400 ARG A O 1
ATOM 3189 N N . ILE A 1 401 ? -17.070 7.547 14.027 1.00 91.12 401 ILE A N 1
ATOM 3190 C CA . ILE A 1 401 ? -17.269 6.886 12.735 1.00 91.12 401 ILE A CA 1
ATOM 3191 C C . ILE A 1 401 ? -18.409 5.862 12.830 1.00 91.12 401 ILE A C 1
ATOM 3193 O O . ILE A 1 401 ? -19.351 5.942 12.052 1.00 91.12 401 ILE A O 1
ATOM 3197 N N . ILE A 1 402 ? -18.378 4.967 13.825 1.00 91.75 402 ILE A N 1
ATOM 3198 C CA . ILE A 1 402 ? -19.374 3.893 14.003 1.00 91.75 402 ILE A CA 1
ATOM 3199 C C . ILE A 1 402 ? -20.790 4.444 14.228 1.00 91.75 402 ILE A C 1
ATOM 3201 O O . ILE A 1 402 ? -21.754 3.924 13.675 1.00 91.75 402 ILE A O 1
ATOM 3205 N N . VAL A 1 403 ? -20.925 5.519 15.009 1.00 90.81 403 VAL A N 1
ATOM 3206 C CA . VAL A 1 403 ? -22.224 6.167 15.279 1.00 90.81 403 VAL A CA 1
ATOM 3207 C C . VAL A 1 403 ? -22.697 7.026 14.091 1.00 90.81 403 VAL A C 1
ATOM 3209 O O . VAL A 1 403 ? -23.794 7.571 14.110 1.00 90.81 403 VAL A O 1
ATOM 3212 N N . GLY A 1 404 ? -21.888 7.175 13.037 1.00 88.69 404 GLY A N 1
ATOM 3213 C CA . GLY A 1 404 ? -22.251 7.964 11.860 1.00 88.69 404 GLY A CA 1
ATOM 3214 C C . GLY A 1 404 ? -22.168 9.477 12.065 1.00 88.69 404 GLY A C 1
ATOM 3215 O O . GLY A 1 404 ? -22.677 10.231 11.241 1.00 88.69 404 GLY A O 1
ATOM 3216 N N . LYS A 1 405 ? -21.485 9.945 13.123 1.00 89.25 405 LYS A N 1
ATOM 3217 C CA . LYS A 1 405 ? -21.165 11.378 13.310 1.00 89.25 405 LYS A CA 1
ATOM 3218 C C . LYS A 1 405 ? -20.167 11.893 12.278 1.00 89.25 405 LYS A C 1
ATOM 3220 O O . LYS A 1 405 ? -19.897 13.085 12.229 1.00 89.25 405 LYS A O 1
ATOM 3225 N N . VAL A 1 406 ? -19.563 10.982 11.527 1.00 86.94 406 VAL A N 1
ATOM 3226 C CA . VAL A 1 406 ? -18.694 11.275 10.405 1.00 86.94 406 VAL A CA 1
ATOM 3227 C C . VAL A 1 406 ? -19.169 10.444 9.225 1.00 86.94 406 VAL A C 1
ATOM 3229 O O . VAL A 1 406 ? -19.228 9.218 9.313 1.00 86.94 406 VAL A O 1
ATOM 3232 N N . LYS A 1 407 ? -19.468 11.102 8.104 1.00 86.25 407 LYS A N 1
ATOM 3233 C CA . LYS A 1 407 ? -19.823 10.410 6.867 1.00 86.25 407 LYS A CA 1
ATOM 3234 C C . LYS A 1 407 ? -18.560 9.855 6.207 1.00 86.25 407 LYS A C 1
ATOM 3236 O O . LYS A 1 407 ? -17.773 10.609 5.640 1.00 86.25 407 LYS A O 1
ATOM 3241 N N . VAL A 1 408 ? -18.395 8.539 6.272 1.00 88.38 408 VAL A N 1
ATOM 3242 C CA . VAL A 1 408 ? -17.302 7.800 5.625 1.00 88.38 408 VAL A CA 1
ATOM 3243 C C . VAL A 1 408 ? -17.854 6.738 4.677 1.00 88.38 408 VAL A C 1
ATOM 3245 O O . VAL A 1 408 ? -19.050 6.441 4.690 1.00 88.38 408 VAL A O 1
ATOM 3248 N N . ASP A 1 409 ? -16.986 6.173 3.843 1.00 88.81 409 ASP A N 1
ATOM 3249 C CA . ASP A 1 409 ? -17.343 5.012 3.034 1.00 88.81 409 ASP A CA 1
ATOM 3250 C C . ASP A 1 409 ? -17.484 3.730 3.879 1.00 88.81 409 ASP A C 1
ATOM 3252 O O . ASP A 1 409 ? -17.098 3.660 5.052 1.00 88.81 409 ASP A O 1
ATOM 3256 N N . LYS A 1 410 ? -18.041 2.690 3.253 1.00 90.81 410 LYS A N 1
ATOM 3257 C CA . LYS A 1 410 ? -18.241 1.377 3.872 1.00 90.81 410 LYS A CA 1
ATOM 3258 C C . LYS A 1 410 ? -16.935 0.776 4.413 1.00 90.81 410 LYS A C 1
ATOM 3260 O O . LYS A 1 410 ? -16.934 0.240 5.516 1.00 90.81 410 LYS A O 1
ATOM 3265 N N . ALA A 1 411 ? -15.833 0.866 3.669 1.00 88.88 411 ALA A N 1
ATOM 3266 C CA . ALA A 1 411 ? -14.577 0.200 4.013 1.00 88.88 411 ALA A CA 1
ATOM 3267 C C . ALA A 1 411 ? -13.911 0.817 5.254 1.00 88.88 411 ALA A C 1
ATOM 3269 O O . ALA A 1 411 ? -13.365 0.104 6.102 1.00 88.88 411 ALA A O 1
ATOM 3270 N N . VAL A 1 412 ? -13.977 2.142 5.391 1.00 90.56 412 VAL A N 1
ATOM 3271 C CA . VAL A 1 412 ? -13.499 2.862 6.577 1.00 90.56 412 VAL A CA 1
ATOM 3272 C C . VAL A 1 412 ? -14.360 2.515 7.787 1.00 90.56 412 VAL A C 1
ATOM 3274 O O . VAL A 1 412 ? -13.818 2.262 8.862 1.00 90.56 412 VAL A O 1
ATOM 3277 N N . LEU A 1 413 ? -15.683 2.450 7.613 1.00 92.38 413 LEU A N 1
ATOM 3278 C CA . LEU A 1 413 ? -16.615 2.074 8.675 1.00 92.38 413 LEU A CA 1
ATOM 3279 C C . LEU A 1 413 ? -16.377 0.636 9.170 1.00 92.38 413 LEU A C 1
ATOM 3281 O O . LEU A 1 413 ? -16.302 0.413 10.378 1.00 92.38 413 LEU A O 1
ATOM 3285 N N . GLU A 1 414 ? -16.176 -0.319 8.257 1.00 92.12 414 GLU A N 1
ATOM 3286 C CA . GLU A 1 414 ? -15.809 -1.707 8.581 1.00 92.12 414 GLU A CA 1
ATOM 3287 C C . GLU A 1 414 ? -14.473 -1.786 9.321 1.00 92.12 414 GLU A C 1
ATOM 3289 O O . GLU A 1 414 ? -14.360 -2.485 10.329 1.00 92.12 414 GLU A O 1
ATOM 3294 N N . SER A 1 415 ? -13.472 -1.034 8.859 1.00 92.19 415 SER A N 1
ATOM 3295 C CA . SER A 1 415 ? -12.150 -0.994 9.491 1.00 92.19 415 SER A CA 1
ATOM 3296 C C . SER A 1 415 ? -12.228 -0.425 10.909 1.00 92.19 415 SER A C 1
ATOM 3298 O O . SER A 1 415 ? -11.655 -1.002 11.831 1.00 92.19 415 SER A O 1
ATOM 3300 N N . ALA A 1 416 ? -12.981 0.662 11.107 1.00 92.94 416 ALA A N 1
ATOM 3301 C CA . ALA A 1 416 ? -13.185 1.281 12.414 1.00 92.94 416 ALA A CA 1
ATOM 3302 C C . ALA A 1 416 ? -13.928 0.349 13.383 1.00 92.94 416 ALA A C 1
ATOM 3304 O O . ALA A 1 416 ? -13.514 0.213 14.534 1.00 92.94 416 ALA A O 1
ATOM 3305 N N . LEU A 1 417 ? -14.991 -0.321 12.918 1.00 92.31 417 LEU A N 1
ATOM 3306 C CA . LEU A 1 417 ? -15.737 -1.297 13.714 1.00 92.31 417 LEU A CA 1
ATOM 3307 C C . LEU A 1 417 ? -14.857 -2.496 14.093 1.00 92.31 417 LEU A C 1
ATOM 3309 O O . LEU A 1 417 ? -14.791 -2.859 15.263 1.00 92.31 417 LEU A O 1
ATOM 3313 N N . SER A 1 418 ? -14.142 -3.075 13.125 1.00 92.12 418 SER A N 1
ATOM 3314 C CA . SER A 1 418 ? -13.206 -4.186 13.342 1.00 92.12 418 SER A CA 1
ATOM 3315 C C . SER A 1 418 ? -12.118 -3.815 14.352 1.00 92.12 418 SER A C 1
ATOM 3317 O O . SER A 1 418 ? -11.876 -4.566 15.297 1.00 92.12 418 SER A O 1
ATOM 3319 N N . PHE A 1 419 ? -11.507 -2.635 14.206 1.00 93.00 419 PHE A N 1
ATOM 3320 C CA . PHE A 1 419 ? -10.507 -2.130 15.143 1.00 93.00 419 PHE A CA 1
ATOM 3321 C C . PHE A 1 419 ? -11.085 -1.961 16.552 1.00 93.00 419 PHE A C 1
ATOM 3323 O O . PHE A 1 419 ? -10.482 -2.425 17.523 1.00 93.00 419 PHE A O 1
ATOM 3330 N N . TYR A 1 420 ? -12.270 -1.350 16.666 1.00 91.62 420 TYR A N 1
ATOM 3331 C CA . TYR A 1 420 ? -12.928 -1.154 17.954 1.00 91.62 420 TYR A CA 1
ATOM 3332 C C . TYR A 1 420 ? -13.184 -2.490 18.651 1.00 91.62 420 TYR A C 1
ATOM 3334 O O . TYR A 1 420 ? -12.799 -2.664 19.800 1.00 91.62 420 TYR A O 1
ATOM 3342 N N . LEU A 1 421 ? -13.786 -3.446 17.940 1.00 88.12 421 LEU A N 1
ATOM 3343 C CA . LEU A 1 421 ? -14.140 -4.760 18.474 1.00 88.12 421 LEU A CA 1
ATOM 3344 C C . LEU A 1 421 ? -12.918 -5.573 18.902 1.00 88.12 421 LEU A C 1
ATOM 3346 O O . LEU A 1 421 ? -12.925 -6.182 19.968 1.00 88.12 421 LEU A O 1
ATOM 3350 N N . LYS A 1 422 ? -11.875 -5.600 18.066 1.00 89.06 422 LYS A N 1
ATOM 3351 C CA . LYS A 1 422 ? -10.707 -6.458 18.287 1.00 89.06 422 LYS A CA 1
ATOM 3352 C C . LYS A 1 422 ? -9.760 -5.915 19.352 1.00 89.06 422 LYS A C 1
ATOM 3354 O O . LYS A 1 422 ? -9.138 -6.714 20.046 1.00 89.06 422 LYS A O 1
ATOM 3359 N N . TYR A 1 423 ? -9.592 -4.593 19.434 1.00 90.38 423 TYR A N 1
ATOM 3360 C CA . TYR A 1 423 ? -8.451 -4.012 20.145 1.00 90.38 423 TYR A CA 1
ATOM 3361 C C . TYR A 1 423 ? -8.842 -3.170 21.351 1.00 90.38 423 TYR A C 1
ATOM 3363 O O . TYR A 1 423 ? -8.274 -3.385 22.419 1.00 90.38 423 TYR A O 1
ATOM 3371 N N . ILE A 1 424 ? -9.822 -2.269 21.239 1.00 89.81 424 ILE A N 1
ATOM 3372 C CA . ILE A 1 424 ? -10.145 -1.331 22.328 1.00 89.81 424 ILE A CA 1
ATOM 3373 C C . ILE A 1 424 ? -10.431 -2.045 23.666 1.00 89.81 424 ILE A C 1
ATOM 3375 O O . ILE A 1 424 ? -9.784 -1.681 24.649 1.00 89.81 424 ILE A O 1
ATOM 3379 N N . PRO A 1 425 ? -11.271 -3.103 23.734 1.00 86.38 425 PRO A N 1
ATOM 3380 C CA . PRO A 1 425 ? -11.527 -3.818 24.987 1.00 86.38 425 PRO A CA 1
ATOM 3381 C C . PRO A 1 425 ? -10.276 -4.412 25.642 1.00 86.38 425 PRO A C 1
ATOM 3383 O O . PRO A 1 425 ? -10.206 -4.497 26.859 1.00 86.38 425 PRO A O 1
ATOM 3386 N N . SER A 1 426 ? -9.287 -4.827 24.844 1.00 85.38 426 SER A N 1
ATOM 3387 C CA . SER A 1 426 ? -8.038 -5.409 25.357 1.00 85.38 426 SER A CA 1
ATOM 3388 C C . SER A 1 426 ? -7.019 -4.363 25.825 1.00 85.38 426 SER A C 1
ATOM 3390 O O . SER A 1 426 ? -6.084 -4.690 26.560 1.00 85.38 426 SER A O 1
ATOM 3392 N N . LEU A 1 427 ? -7.178 -3.112 25.382 1.00 86.31 427 LEU A N 1
ATOM 3393 C CA . LEU A 1 427 ? -6.225 -2.030 25.627 1.00 86.31 427 LEU A CA 1
ATOM 3394 C C . LEU A 1 427 ? -6.638 -1.130 26.785 1.00 86.31 427 LEU A C 1
ATOM 3396 O O . LEU A 1 427 ? -5.761 -0.579 27.436 1.00 86.31 427 LEU A O 1
ATOM 3400 N N . THR A 1 428 ? -7.935 -1.006 27.063 1.00 81.94 428 THR A N 1
ATOM 3401 C CA . THR A 1 428 ? -8.441 -0.192 28.173 1.00 81.94 428 THR A CA 1
ATOM 3402 C C . THR A 1 428 ? -8.890 -1.075 29.334 1.00 81.94 428 THR A C 1
ATOM 3404 O O . THR A 1 428 ? -9.720 -1.955 29.128 1.00 81.94 428 THR A O 1
ATOM 3407 N N . ASP A 1 429 ? -8.437 -0.793 30.559 1.00 66.19 429 ASP A N 1
ATOM 3408 C CA . ASP A 1 429 ? -8.743 -1.572 31.780 1.00 66.19 429 ASP A CA 1
ATOM 3409 C C . ASP A 1 429 ? -10.198 -1.426 32.291 1.00 66.19 429 ASP A C 1
ATOM 3411 O O . ASP A 1 429 ? -10.515 -1.666 33.454 1.00 66.19 429 ASP A O 1
ATOM 3415 N N . GLY A 1 430 ? -11.128 -1.052 31.415 1.00 62.44 430 GLY A N 1
ATOM 3416 C CA . GLY A 1 430 ? -12.551 -1.006 31.705 1.00 62.44 430 GLY A CA 1
ATOM 3417 C C . GLY A 1 430 ? -13.309 -1.881 30.726 1.00 62.44 430 GLY A C 1
ATOM 3418 O O . GLY A 1 430 ? -13.219 -1.674 29.517 1.00 62.44 430 GLY A O 1
ATOM 3419 N N . ALA A 1 431 ? -14.138 -2.787 31.247 1.00 55.56 431 ALA A N 1
ATOM 3420 C CA . ALA A 1 431 ? -15.209 -3.430 30.494 1.00 55.56 431 ALA A CA 1
ATOM 3421 C C . ALA A 1 431 ? -16.284 -2.390 30.118 1.00 55.56 431 ALA A C 1
ATOM 3423 O O . ALA A 1 431 ? -17.429 -2.467 30.551 1.00 55.56 431 ALA A O 1
ATOM 3424 N N . ARG A 1 432 ? -15.919 -1.364 29.344 1.00 58.03 432 ARG A N 1
ATOM 3425 C CA . ARG A 1 432 ? -16.875 -0.474 28.687 1.00 58.03 432 ARG A CA 1
ATOM 3426 C C . ARG A 1 432 ? -17.332 -1.195 27.442 1.00 58.03 432 ARG A C 1
ATOM 3428 O O . ARG A 1 432 ? -16.706 -1.144 26.382 1.00 58.03 432 ARG A O 1
ATOM 3435 N N . GLN A 1 433 ? -18.360 -1.999 27.678 1.00 65.75 433 GLN A N 1
ATOM 3436 C CA . GLN A 1 433 ? -18.923 -2.945 26.742 1.00 65.75 433 GLN A CA 1
ATOM 3437 C C . GLN A 1 433 ? -19.278 -2.212 25.450 1.00 65.75 433 GLN A C 1
ATOM 3439 O O . GLN A 1 433 ? -19.776 -1.086 25.460 1.00 65.75 433 GLN A O 1
ATOM 3444 N N . LEU A 1 434 ? -19.024 -2.872 24.325 1.00 71.62 434 LEU A N 1
ATOM 3445 C CA . LEU A 1 434 ? -19.423 -2.473 22.975 1.00 71.62 434 LEU A CA 1
ATOM 3446 C C . LEU A 1 434 ? -20.843 -1.865 22.892 1.00 71.62 434 LEU A C 1
ATOM 3448 O O . LEU A 1 434 ? -21.131 -1.006 22.058 1.00 71.62 434 LEU A O 1
ATOM 3452 N N . GLU A 1 435 ? -21.709 -2.285 23.806 1.00 76.75 435 GLU A N 1
ATOM 3453 C CA . GLU A 1 435 ? -23.049 -1.782 24.084 1.00 76.75 435 GLU A CA 1
ATOM 3454 C C . GLU A 1 435 ? -23.171 -0.262 24.276 1.00 76.75 435 GLU A C 1
ATOM 3456 O O . GLU A 1 435 ? -24.241 0.298 24.027 1.00 76.75 435 GLU A O 1
ATOM 3461 N N . GLU A 1 436 ? -22.116 0.428 24.712 1.00 78.00 436 GLU A N 1
ATOM 3462 C CA . GLU A 1 436 ? -22.100 1.893 24.852 1.00 78.00 436 GLU A CA 1
ATOM 3463 C C . GLU A 1 436 ? -22.022 2.624 23.501 1.00 78.00 436 GLU A C 1
ATOM 3465 O O . GLU A 1 436 ? -22.320 3.822 23.405 1.00 78.00 436 GLU A O 1
ATOM 3470 N N . ILE A 1 437 ? -21.593 1.919 22.452 1.00 82.75 437 ILE A N 1
ATOM 3471 C CA . ILE A 1 437 ? -21.403 2.469 21.106 1.00 82.75 437 ILE A CA 1
ATOM 3472 C C . ILE A 1 437 ? -22.446 1.942 20.137 1.00 82.75 437 ILE A C 1
ATOM 3474 O O . ILE A 1 437 ? -22.952 2.716 19.327 1.00 82.75 437 ILE A O 1
ATOM 3478 N N . LEU A 1 438 ? -22.790 0.658 20.228 1.00 84.31 438 LEU A N 1
ATOM 3479 C CA . LEU A 1 438 ? -23.831 0.046 19.408 1.00 84.31 438 LEU A CA 1
ATOM 3480 C C . LEU A 1 438 ? -25.225 0.411 19.938 1.00 84.31 438 LEU A C 1
ATOM 3482 O O . LEU A 1 438 ? -25.952 -0.411 20.496 1.00 84.31 438 LEU A O 1
ATOM 3486 N N . ASN A 1 439 ? -25.590 1.681 19.775 1.00 85.44 439 ASN A N 1
ATOM 3487 C CA . ASN A 1 439 ? -26.967 2.140 19.894 1.00 85.44 439 ASN A CA 1
ATOM 3488 C C . ASN A 1 439 ? -27.719 1.936 18.562 1.00 85.44 439 ASN A C 1
ATOM 3490 O O . ASN A 1 439 ? -27.144 1.541 17.545 1.00 85.44 439 ASN A O 1
ATOM 3494 N N . TRP A 1 440 ? -29.024 2.213 18.567 1.00 82.12 440 TRP A N 1
ATOM 3495 C CA . TRP A 1 440 ? -29.859 2.086 17.370 1.00 82.12 440 TRP A CA 1
ATOM 3496 C C . TRP A 1 440 ? -29.338 2.922 16.191 1.00 82.12 440 TRP A C 1
ATOM 3498 O O . TRP A 1 440 ? -29.306 2.443 15.061 1.00 82.12 440 TRP A O 1
ATOM 3508 N N . GLU A 1 441 ? -28.861 4.139 16.453 1.00 86.38 441 GLU A N 1
ATOM 3509 C CA . GLU A 1 441 ? -28.313 5.030 15.424 1.00 86.38 441 GLU A CA 1
ATOM 3510 C C . GLU A 1 441 ? -27.075 4.435 14.741 1.00 86.38 441 GLU A C 1
ATOM 3512 O O . GLU A 1 441 ? -26.990 4.440 13.513 1.00 86.38 441 GLU A O 1
ATOM 3517 N N . ALA A 1 442 ? -26.150 3.862 15.518 1.00 89.44 442 ALA A N 1
ATOM 3518 C CA . ALA A 1 442 ? -24.966 3.184 15.002 1.00 89.44 442 ALA A CA 1
ATOM 3519 C C . ALA A 1 442 ? -25.338 1.965 14.149 1.00 89.44 442 ALA A C 1
ATOM 3521 O O . ALA A 1 442 ? -24.799 1.779 13.061 1.00 89.44 442 ALA A O 1
ATOM 3522 N N . LEU A 1 443 ? -26.302 1.157 14.598 1.00 88.06 443 LEU A N 1
ATOM 3523 C CA . LEU A 1 443 ? -26.767 -0.018 13.854 1.00 88.06 443 LEU A CA 1
ATOM 3524 C C . LEU A 1 443 ? -27.423 0.369 12.526 1.00 88.06 443 LEU A C 1
ATOM 3526 O O . LEU A 1 443 ? -27.121 -0.226 11.493 1.00 88.06 443 LEU A O 1
ATOM 3530 N N . VAL A 1 444 ? -28.258 1.411 12.525 1.00 85.69 444 VAL A N 1
ATOM 3531 C CA . VAL A 1 444 ? -28.843 1.967 11.298 1.00 85.69 444 VAL A CA 1
ATOM 3532 C C . VAL A 1 444 ? -27.755 2.526 10.380 1.00 85.69 444 VAL A C 1
ATOM 3534 O O . VAL A 1 444 ? -27.828 2.329 9.167 1.00 85.69 444 VAL A O 1
ATOM 3537 N N . CYS A 1 445 ? -26.738 3.200 10.927 1.00 89.25 445 CYS A N 1
ATOM 3538 C CA . CYS A 1 445 ? -25.601 3.702 10.157 1.00 89.25 445 CYS A CA 1
ATOM 3539 C C . CYS A 1 445 ? -24.849 2.560 9.457 1.00 89.25 445 CYS A C 1
ATOM 3541 O O . CYS A 1 445 ? -24.691 2.587 8.234 1.00 89.25 445 CYS A O 1
ATOM 3543 N N . LEU A 1 446 ? -24.476 1.522 10.211 1.00 90.38 446 LEU A N 1
ATOM 3544 C CA . LEU A 1 446 ? -23.815 0.319 9.705 1.00 90.38 446 LEU A CA 1
ATOM 3545 C C . LEU A 1 446 ? -24.659 -0.379 8.626 1.00 90.38 446 LEU A C 1
ATOM 3547 O O . LEU A 1 446 ? -24.150 -0.682 7.546 1.00 90.38 446 LEU A O 1
ATOM 3551 N N . GLN A 1 447 ? -25.963 -0.554 8.865 1.00 88.25 447 GLN A N 1
ATOM 3552 C CA . GLN A 1 447 ? -26.874 -1.184 7.908 1.00 88.25 447 GLN A CA 1
ATOM 3553 C C . GLN A 1 447 ? -26.990 -0.382 6.608 1.00 88.25 447 GLN A C 1
ATOM 3555 O O . GLN A 1 447 ? -26.922 -0.954 5.521 1.00 88.25 447 GLN A O 1
ATOM 3560 N N . ARG A 1 448 ? -27.150 0.945 6.702 1.00 88.06 448 ARG A N 1
ATOM 3561 C CA . ARG A 1 448 ? -27.251 1.838 5.535 1.00 88.06 448 ARG A CA 1
ATOM 3562 C C . ARG A 1 448 ? -25.972 1.853 4.707 1.00 88.06 448 ARG A C 1
ATOM 3564 O O . ARG A 1 448 ? -26.044 1.972 3.489 1.00 88.06 448 ARG A O 1
ATOM 3571 N N . ALA A 1 449 ? -24.821 1.709 5.355 1.00 88.44 449 ALA A N 1
ATOM 3572 C CA . ALA A 1 449 ? -23.537 1.563 4.683 1.00 88.44 449 ALA A CA 1
ATOM 3573 C C . ALA A 1 449 ? -23.316 0.154 4.095 1.00 88.44 449 ALA A C 1
ATOM 3575 O O . ALA A 1 449 ? -22.326 -0.066 3.401 1.00 88.44 449 ALA A O 1
ATOM 3576 N N . GLY A 1 450 ? -24.218 -0.802 4.348 1.00 89.00 450 GLY A N 1
ATOM 3577 C CA . GLY A 1 450 ? -24.104 -2.182 3.880 1.00 89.00 450 GLY A CA 1
ATOM 3578 C C . GLY A 1 450 ? -23.055 -3.003 4.633 1.00 89.00 450 GLY A C 1
ATOM 3579 O O . GLY A 1 450 ? -22.509 -3.947 4.056 1.00 89.00 450 GLY A O 1
ATOM 3580 N N . VAL A 1 451 ? -22.741 -2.632 5.879 1.00 88.56 451 VAL A N 1
ATOM 3581 C CA . VAL A 1 451 ? -21.854 -3.388 6.774 1.00 88.56 451 VAL A CA 1
ATOM 3582 C C . VAL A 1 451 ? -22.641 -4.542 7.407 1.00 88.56 451 VAL A C 1
ATOM 3584 O O . VAL A 1 451 ? -23.710 -4.290 7.973 1.00 88.56 451 VAL A O 1
ATOM 3587 N N . PRO A 1 452 ? -22.154 -5.797 7.336 1.00 86.62 452 PRO A N 1
ATOM 3588 C CA . PRO A 1 452 ? -22.791 -6.927 8.009 1.00 86.62 452 PRO A CA 1
ATOM 3589 C C . PRO A 1 452 ? -22.870 -6.696 9.520 1.00 86.62 452 PRO A C 1
ATOM 3591 O O . PRO A 1 452 ? -21.877 -6.356 10.164 1.00 86.62 452 PRO A O 1
ATOM 3594 N N . LEU A 1 453 ? -24.059 -6.878 10.092 1.00 85.31 453 LEU A N 1
ATOM 3595 C CA . LEU A 1 453 ? -24.312 -6.587 11.508 1.00 85.31 453 LEU A CA 1
ATOM 3596 C C . LEU A 1 453 ? -24.072 -7.802 12.399 1.00 85.31 453 LEU A C 1
ATOM 3598 O O . LEU A 1 453 ? -23.961 -7.653 13.607 1.00 85.31 453 LEU A O 1
ATOM 3602 N N . ASP A 1 454 ? -23.951 -8.985 11.810 1.00 83.81 454 ASP A N 1
ATOM 3603 C CA . ASP A 1 454 ? -23.865 -10.279 12.487 1.00 83.81 454 ASP A CA 1
ATOM 3604 C C . ASP A 1 454 ? -22.749 -10.282 13.542 1.00 83.81 454 ASP A C 1
ATOM 3606 O O . ASP A 1 454 ? -22.970 -10.640 14.697 1.00 83.81 454 ASP A O 1
ATOM 3610 N N . VAL A 1 455 ? -21.565 -9.780 13.171 1.00 79.62 455 VAL A N 1
ATOM 3611 C CA . VAL A 1 455 ? -20.395 -9.693 14.058 1.00 79.62 455 VAL A CA 1
ATOM 3612 C C . VAL A 1 455 ? -20.604 -8.671 15.177 1.00 79.62 455 VAL A C 1
ATOM 3614 O O . VAL A 1 455 ? -20.169 -8.899 16.301 1.00 79.62 455 VAL A O 1
ATOM 3617 N N . ALA A 1 456 ? -21.270 -7.552 14.889 1.00 80.88 456 ALA A N 1
ATOM 3618 C CA . ALA A 1 456 ? -21.546 -6.511 15.876 1.00 80.88 456 ALA A CA 1
ATOM 3619 C C . ALA A 1 456 ? -22.610 -6.966 16.888 1.00 80.88 456 ALA A C 1
ATOM 3621 O O . ALA A 1 456 ? -22.472 -6.726 18.084 1.00 80.88 456 ALA A O 1
ATOM 3622 N N . LEU A 1 457 ? -23.650 -7.651 16.410 1.00 83.38 457 LEU A N 1
ATOM 3623 C CA . LEU A 1 457 ? -24.756 -8.147 17.223 1.00 83.38 457 LEU A CA 1
ATOM 3624 C C . LEU A 1 457 ? -24.356 -9.346 18.085 1.00 83.38 457 LEU A C 1
ATOM 3626 O O . LEU A 1 457 ? -24.775 -9.417 19.234 1.00 83.38 457 LEU A O 1
ATOM 3630 N N . ALA A 1 458 ? -23.498 -10.238 17.579 1.00 82.81 458 ALA A N 1
ATOM 3631 C CA . ALA A 1 458 ? -22.980 -11.381 18.338 1.00 82.81 458 ALA A CA 1
ATOM 3632 C C . ALA A 1 458 ? -22.175 -10.980 19.591 1.00 82.81 458 ALA A C 1
ATOM 3634 O O . ALA A 1 458 ? -21.868 -11.824 20.427 1.00 82.81 458 ALA A O 1
ATOM 3635 N N . GLN A 1 459 ? -21.804 -9.705 19.708 1.00 79.88 459 GLN A N 1
ATOM 3636 C CA . GLN A 1 459 ? -21.017 -9.154 20.811 1.00 79.88 459 GLN A CA 1
ATOM 3637 C C . GLN A 1 459 ? -21.875 -8.367 21.820 1.00 79.88 459 GLN A C 1
ATOM 3639 O O . GLN A 1 459 ? -21.338 -7.813 22.779 1.00 79.88 459 GLN A O 1
ATOM 3644 N N . LEU A 1 460 ? -23.194 -8.280 21.609 1.00 81.44 460 LEU A N 1
ATOM 3645 C CA . LEU A 1 460 ? -24.131 -7.641 22.535 1.00 81.44 460 LEU A CA 1
ATOM 3646 C C . LEU A 1 460 ? -24.614 -8.641 23.590 1.00 81.44 460 LEU A C 1
ATOM 3648 O O . LEU A 1 460 ? -24.873 -9.802 23.275 1.00 81.44 460 LEU A O 1
ATOM 3652 N N . SER A 1 461 ? -24.806 -8.194 24.833 1.00 83.31 461 SER A N 1
ATOM 3653 C CA . SER A 1 461 ? -25.527 -9.002 25.816 1.00 83.31 461 SER A CA 1
ATOM 3654 C C . SER A 1 461 ? -27.008 -9.119 25.458 1.00 83.31 461 SER A C 1
ATOM 3656 O O . SER A 1 461 ? -27.603 -8.241 24.825 1.00 83.31 461 SER A O 1
ATOM 3658 N N . VAL A 1 462 ? -27.641 -10.177 25.967 1.00 81.62 462 VAL A N 1
ATOM 3659 C CA . VAL A 1 462 ? -29.091 -10.404 25.860 1.00 81.62 462 VAL A CA 1
ATOM 3660 C C . VAL A 1 462 ? -29.889 -9.184 26.346 1.00 81.62 462 VAL A C 1
ATOM 3662 O O . VAL A 1 462 ? -30.853 -8.766 25.702 1.00 81.62 462 VAL A O 1
ATOM 3665 N N . GLY A 1 463 ? -29.461 -8.552 27.446 1.00 81.88 463 GLY A N 1
ATOM 3666 C CA . GLY A 1 463 ? -30.122 -7.364 27.996 1.00 81.88 463 GLY A CA 1
ATOM 3667 C C . GLY A 1 463 ? -30.089 -6.172 27.037 1.00 81.88 463 GLY A C 1
ATOM 3668 O O . GLY A 1 463 ? -31.102 -5.490 26.845 1.00 81.88 463 GLY A O 1
ATOM 3669 N N . LYS A 1 464 ? -28.953 -5.948 26.369 1.00 83.25 464 LYS A N 1
ATOM 3670 C CA . LYS A 1 464 ? -28.828 -4.884 25.371 1.00 83.25 464 LYS A CA 1
ATOM 3671 C C . LYS A 1 464 ? -29.620 -5.182 24.104 1.00 83.25 464 LYS A C 1
ATOM 3673 O O . LYS A 1 464 ? -30.267 -4.276 23.578 1.00 83.25 464 LYS A O 1
ATOM 3678 N N . SER A 1 465 ? -29.628 -6.434 23.652 1.00 80.38 465 SER A N 1
ATOM 3679 C CA . SER A 1 465 ? -30.444 -6.877 22.518 1.00 80.38 465 SER A CA 1
ATOM 3680 C C . SER A 1 465 ? -31.930 -6.588 22.752 1.00 80.38 465 SER A C 1
ATOM 3682 O O . SER A 1 465 ? -32.583 -6.003 21.887 1.00 80.38 465 SER A O 1
ATOM 3684 N N . HIS A 1 466 ? -32.447 -6.861 23.955 1.00 79.38 466 HIS A N 1
ATOM 3685 C CA . HIS A 1 466 ? -33.820 -6.498 24.327 1.00 79.38 466 HIS A CA 1
ATOM 3686 C C . HIS A 1 466 ? -34.061 -4.982 24.377 1.00 79.38 466 HIS A C 1
ATOM 3688 O O . HIS A 1 466 ? -35.091 -4.513 23.893 1.00 79.38 466 HIS A O 1
ATOM 3694 N N . SER A 1 467 ? -33.116 -4.198 24.908 1.00 81.69 467 SER A N 1
ATOM 3695 C CA . SER A 1 467 ? -33.190 -2.725 24.914 1.00 81.69 467 SER A CA 1
ATOM 3696 C C . SER A 1 467 ? -33.240 -2.126 23.501 1.00 81.69 467 SER A C 1
ATOM 3698 O O . SER A 1 467 ? -33.959 -1.154 23.248 1.00 81.69 467 SER A O 1
ATOM 3700 N N . LEU A 1 468 ? -32.492 -2.700 22.559 1.00 79.94 468 LEU A N 1
ATOM 3701 C CA . LEU A 1 468 ? -32.539 -2.291 21.157 1.00 79.94 468 LEU A CA 1
ATOM 3702 C C . LEU A 1 468 ? -33.869 -2.691 20.516 1.00 79.94 468 LEU A C 1
ATOM 3704 O O . LEU A 1 468 ? -34.476 -1.887 19.813 1.00 79.94 468 LEU A O 1
ATOM 3708 N N . GLN A 1 469 ? -34.365 -3.893 20.811 1.00 73.81 469 GLN A N 1
ATOM 3709 C CA . GLN A 1 469 ? -35.647 -4.385 20.312 1.00 73.81 469 GLN A CA 1
ATOM 3710 C C . GLN A 1 469 ? -36.835 -3.537 20.789 1.00 73.81 469 GLN A C 1
ATOM 3712 O O . GLN A 1 469 ? -37.740 -3.255 20.003 1.00 73.81 469 GLN A O 1
ATOM 3717 N N . SER A 1 470 ? -36.821 -3.072 22.041 1.00 75.44 470 SER A N 1
ATOM 3718 C CA . SER A 1 470 ? -37.855 -2.168 22.556 1.00 75.44 470 SER A CA 1
ATOM 3719 C C . SER A 1 470 ? -37.783 -0.781 21.909 1.00 75.44 470 SER A C 1
ATOM 3721 O O . SER A 1 470 ? -38.821 -0.223 21.555 1.00 75.44 470 SER A O 1
ATOM 3723 N N . SER A 1 471 ? -36.578 -0.267 21.640 1.00 72.38 471 SER A N 1
ATOM 3724 C CA . SER A 1 471 ? -36.363 1.018 20.949 1.00 72.38 471 SER A CA 1
ATOM 3725 C C . SER A 1 471 ? -36.853 1.008 19.491 1.00 72.38 471 SER A C 1
ATOM 3727 O O . SER A 1 471 ? -37.317 2.025 18.979 1.00 72.38 471 SER A O 1
ATOM 3729 N N . ILE A 1 472 ? -36.804 -0.155 18.833 1.00 68.38 472 ILE A N 1
ATOM 3730 C CA . ILE A 1 472 ? -37.284 -0.360 17.457 1.00 68.38 472 ILE A CA 1
ATOM 3731 C C . ILE A 1 472 ? -38.808 -0.207 17.345 1.00 68.38 472 ILE A C 1
ATOM 3733 O O . ILE A 1 472 ? -39.306 0.264 16.323 1.00 68.38 472 ILE A O 1
ATOM 3737 N N . SER A 1 473 ? -39.560 -0.547 18.396 1.00 58.66 473 SER A N 1
ATOM 3738 C CA . SER A 1 473 ? -41.028 -0.445 18.384 1.00 58.66 473 SER A CA 1
ATOM 3739 C C . SER A 1 473 ? -41.548 0.997 18.269 1.00 58.66 473 SER A C 1
ATOM 3741 O O . SER A 1 473 ? -42.689 1.203 17.862 1.00 58.66 473 SER A O 1
ATOM 3743 N N . ALA A 1 474 ? -40.702 1.992 18.559 1.00 57.16 474 ALA A N 1
ATOM 3744 C CA . ALA A 1 474 ? -41.061 3.407 18.552 1.00 57.16 474 ALA A CA 1
ATOM 3745 C C . ALA A 1 474 ? -40.607 4.174 17.290 1.00 57.16 474 ALA A C 1
ATOM 3747 O O . ALA A 1 474 ? -41.023 5.314 17.098 1.00 57.16 474 ALA A O 1
ATOM 3748 N N . SER A 1 475 ? -39.761 3.595 16.423 1.00 54.44 475 SER A N 1
ATOM 3749 C CA . SER A 1 475 ? -39.110 4.328 15.324 1.00 54.44 475 SER A CA 1
ATOM 3750 C C . SER A 1 475 ? -38.927 3.470 14.057 1.00 54.44 475 SER A C 1
ATOM 3752 O O . SER A 1 475 ? -37.954 2.734 13.923 1.00 54.44 475 SER A O 1
ATOM 3754 N N . TRP A 1 476 ? -39.863 3.641 13.110 1.00 53.94 476 TRP A N 1
ATOM 3755 C CA . TRP A 1 476 ? -39.837 3.266 11.678 1.00 53.94 476 TRP A CA 1
ATOM 3756 C C . TRP A 1 476 ? -39.821 1.763 11.277 1.00 53.94 476 TRP A C 1
ATOM 3758 O O . TRP A 1 476 ? -38.937 0.980 11.615 1.00 53.94 476 TRP A O 1
ATOM 3768 N N . MET A 1 477 ? -40.802 1.378 10.440 1.00 52.38 477 MET A N 1
ATOM 3769 C CA . MET A 1 477 ? -41.135 -0.009 10.041 1.00 52.38 477 MET A CA 1
ATOM 3770 C C . MET A 1 477 ? -40.441 -0.555 8.771 1.00 52.38 477 MET A C 1
ATOM 3772 O O . MET A 1 477 ? -40.675 -1.706 8.403 1.00 52.38 477 MET A O 1
ATOM 3776 N N . GLU A 1 478 ? -39.594 0.214 8.082 1.00 50.97 478 GLU A N 1
ATOM 3777 C CA . GLU A 1 478 ? -39.166 -0.169 6.720 1.00 50.97 478 GLU A CA 1
ATOM 3778 C C . GLU A 1 478 ? -37.741 -0.751 6.631 1.00 50.97 478 GLU A C 1
ATOM 3780 O O . GLU A 1 478 ? -37.478 -1.640 5.825 1.00 50.97 478 GLU A O 1
ATOM 3785 N N . ILE A 1 479 ? -36.834 -0.361 7.534 1.00 54.66 479 ILE A N 1
ATOM 3786 C CA . ILE A 1 479 ? -35.457 -0.905 7.614 1.00 54.66 479 ILE A CA 1
ATOM 3787 C C . ILE A 1 479 ? -35.421 -2.256 8.378 1.00 54.66 479 ILE A C 1
ATOM 3789 O O . ILE A 1 479 ? -34.453 -3.020 8.330 1.00 54.66 479 ILE A O 1
ATOM 3793 N N . THR A 1 480 ? -36.521 -2.594 9.051 1.00 55.50 480 THR A N 1
ATOM 3794 C CA . THR A 1 480 ? -36.589 -3.520 10.185 1.00 55.50 480 THR A CA 1
ATOM 3795 C C . THR A 1 480 ? -36.798 -4.988 9.832 1.00 55.50 480 THR A C 1
ATOM 3797 O O . THR A 1 480 ? -36.455 -5.841 10.641 1.00 55.50 480 THR A O 1
ATOM 3800 N N . ARG A 1 481 ? -37.308 -5.359 8.651 1.00 59.97 481 ARG A N 1
ATOM 3801 C CA . ARG A 1 481 ? -37.714 -6.765 8.428 1.00 59.97 481 ARG A CA 1
ATOM 3802 C C . ARG A 1 481 ? -36.542 -7.762 8.467 1.00 59.97 481 ARG A C 1
ATOM 3804 O O . ARG A 1 481 ? -36.694 -8.843 9.030 1.00 59.97 481 ARG A O 1
ATOM 3811 N N . ASN A 1 482 ? -35.377 -7.395 7.929 1.00 58.31 482 ASN A N 1
ATOM 3812 C CA . ASN A 1 482 ? -34.168 -8.230 8.002 1.00 58.31 482 ASN A CA 1
ATOM 3813 C C . ASN A 1 482 ? -33.492 -8.141 9.380 1.00 58.31 482 ASN A C 1
ATOM 3815 O O . ASN A 1 482 ? -33.026 -9.150 9.902 1.00 58.31 482 ASN A O 1
ATOM 3819 N N . PHE A 1 483 ? -33.513 -6.963 10.008 1.00 63.12 483 PHE A N 1
ATOM 3820 C CA . PHE A 1 483 ? -32.897 -6.736 11.315 1.00 63.12 483 PHE A CA 1
ATOM 3821 C C . PHE A 1 483 ? -33.660 -7.422 12.461 1.00 63.12 483 PHE A C 1
ATOM 3823 O O . PHE A 1 483 ? -33.069 -8.105 13.292 1.00 63.12 483 PHE A O 1
ATOM 3830 N N . CYS A 1 484 ? -34.995 -7.344 12.459 1.00 64.06 484 CYS A N 1
ATOM 3831 C CA . CYS A 1 484 ? -35.859 -8.054 13.402 1.00 64.06 484 CYS A CA 1
ATOM 3832 C C . CYS A 1 484 ? -35.790 -9.577 13.239 1.00 64.06 484 CYS A C 1
ATOM 3834 O O . CYS A 1 484 ? -36.088 -10.289 14.192 1.00 64.06 484 CYS A O 1
ATOM 3836 N N . ARG A 1 485 ? -35.426 -10.092 12.055 1.00 63.38 485 ARG A N 1
ATOM 3837 C CA . ARG A 1 485 ? -35.154 -11.526 11.874 1.00 63.38 485 ARG A CA 1
ATOM 3838 C C . ARG A 1 485 ? -33.841 -11.926 12.547 1.00 63.38 485 ARG A C 1
ATOM 3840 O O . ARG A 1 485 ? -33.849 -12.901 13.282 1.00 63.38 485 ARG A O 1
ATOM 3847 N N . LEU A 1 486 ? -32.767 -11.155 12.362 1.00 61.00 486 LEU A N 1
ATOM 3848 C CA . LEU A 1 486 ? -31.468 -11.386 13.016 1.00 61.00 486 LEU A CA 1
ATOM 3849 C C . LEU A 1 486 ? -31.562 -11.319 14.549 1.00 61.00 486 LEU A C 1
ATOM 3851 O O . LEU A 1 486 ? -31.101 -12.230 15.225 1.00 61.00 486 LEU A O 1
ATOM 3855 N N . LEU A 1 487 ? -32.242 -10.306 15.095 1.00 62.12 487 LEU A N 1
ATOM 3856 C CA . LEU A 1 487 ? -32.451 -10.163 16.545 1.00 62.12 487 LEU A CA 1
ATOM 3857 C C . LEU A 1 487 ? -33.377 -11.218 17.174 1.00 62.12 487 LEU A C 1
ATOM 3859 O O . LEU A 1 487 ? -33.466 -11.271 18.390 1.00 62.12 487 LEU A O 1
ATOM 3863 N N . ARG A 1 488 ? -34.129 -11.996 16.385 1.00 61.34 488 ARG A N 1
ATOM 3864 C CA . ARG A 1 488 ? -34.943 -13.114 16.905 1.00 61.34 488 ARG A CA 1
ATOM 3865 C C . ARG A 1 488 ? -34.173 -14.434 16.963 1.00 61.34 488 ARG A C 1
ATOM 3867 O O . ARG A 1 488 ? -34.682 -15.385 17.545 1.00 61.34 488 ARG A O 1
ATOM 3874 N N . VAL A 1 489 ? -33.037 -14.514 16.270 1.00 59.91 489 VAL A N 1
ATOM 3875 C CA . VAL A 1 489 ? -32.178 -15.708 16.213 1.00 59.91 489 VAL A CA 1
ATOM 3876 C C . VAL A 1 489 ? -31.103 -15.665 17.303 1.00 59.91 489 VAL A C 1
ATOM 3878 O O . VAL A 1 489 ? -30.686 -16.721 17.772 1.00 59.91 489 VAL A O 1
ATOM 3881 N N . LEU A 1 490 ? -30.674 -14.459 17.683 1.00 53.03 490 LEU A N 1
ATOM 3882 C CA . LEU A 1 490 ? -29.861 -14.180 18.871 1.00 53.03 490 LEU A CA 1
ATOM 3883 C C . LEU A 1 490 ? -30.750 -14.122 20.113 1.00 53.03 490 LEU A C 1
ATOM 3885 O O . LEU A 1 490 ? -30.273 -14.572 21.177 1.00 53.03 490 LEU A O 1
#